Protein AF-0000000074258330 (afdb_homodimer)

pLDDT: mean 92.78, std 12.53, range [34.0, 98.94]

Radius of gyration: 23.49 Å; Cα contacts (8 Å, |Δi|>4): 1433; chains: 2; bounding box: 50×76×71 Å

InterPro domains:
  IPR000760 Inositol monophosphatase-like [PF00459] (9-272)
  IPR000760 Inositol monophosphatase-like [PR00377] (40-60)
  IPR000760 Inositol monophosphatase-like [PR00377] (96-112)
  IPR000760 Inositol monophosphatase-like [PR00377] (144-167)
  IPR000760 Inositol monophosphatase-like [PR00377] (190-211)
  IPR000760 Inositol monophosphatase-like [PR00377] (222-246)
  IPR020583 Inositol monophosphatase, metal-binding site [PS00629] (96-109)

Structure (mmCIF, N/CA/C/O backbone):
data_AF-0000000074258330-model_v1
#
loop_
_entity.id
_entity.type
_entity.pdbx_description
1 polymer fructose-bisphosphatase
#
loop_
_atom_site.group_PDB
_atom_site.id
_atom_site.type_symbol
_atom_site.label_atom_id
_atom_site.label_alt_id
_atom_site.label_comp_id
_atom_site.label_asym_id
_atom_site.label_entity_id
_atom_site.label_seq_id
_atom_site.pdbx_PDB_ins_code
_atom_site.Cartn_x
_atom_site.Cartn_y
_atom_site.Cartn_z
_atom_site.occupancy
_atom_site.B_iso_or_equiv
_atom_site.auth_seq_id
_atom_site.auth_comp_id
_atom_site.auth_asym_id
_atom_site.auth_atom_id
_atom_site.pdbx_PDB_model_num
ATOM 1 N N . MET A 1 1 ? -9.219 -43.906 9.859 1 34.16 1 MET A N 1
ATOM 2 C CA . MET A 1 1 ? -8.609 -43.531 8.586 1 34.16 1 MET A CA 1
ATOM 3 C C . MET A 1 1 ? -8.484 -42.031 8.461 1 34.16 1 MET A C 1
ATOM 5 O O . MET A 1 1 ? -9.492 -41.312 8.453 1 34.16 1 MET A O 1
ATOM 9 N N . SER A 1 2 ? -7.551 -41.312 9.047 1 45.38 2 SER A N 1
ATOM 10 C CA . SER A 1 2 ? -7.441 -39.875 9.273 1 45.38 2 SER A CA 1
ATOM 11 C C . SER A 1 2 ? -7.621 -39.094 7.977 1 45.38 2 SER A C 1
ATOM 13 O O . SER A 1 2 ? -6.953 -39.375 6.98 1 45.38 2 SER A O 1
ATOM 15 N N . GLU A 1 3 ? -8.852 -38.688 7.547 1 60.69 3 GLU A N 1
ATOM 16 C CA . GLU A 1 3 ? -9.266 -38.062 6.289 1 60.69 3 GLU A CA 1
ATOM 17 C C . GLU A 1 3 ? -8.289 -37 5.848 1 60.69 3 GLU A C 1
ATOM 19 O O . GLU A 1 3 ? -7.809 -36.219 6.672 1 60.69 3 GLU A O 1
ATOM 24 N N . GLN A 1 4 ? -7.562 -37.312 4.797 1 72.81 4 GLN A N 1
ATOM 25 C CA . GLN A 1 4 ? -6.648 -36.344 4.176 1 72.81 4 GLN A CA 1
ATOM 26 C C . GLN A 1 4 ? -7.266 -34.969 4.113 1 72.81 4 GLN A C 1
ATOM 28 O O . GLN A 1 4 ? -8.391 -34.812 3.641 1 72.81 4 GLN A O 1
ATOM 33 N N . PRO A 1 5 ? -6.582 -34.125 4.836 1 87 5 PRO A N 1
ATOM 34 C CA . PRO A 1 5 ? -7.133 -32.75 4.781 1 87 5 PRO A CA 1
ATOM 35 C C . PRO A 1 5 ? -7.297 -32.25 3.352 1 87 5 PRO A C 1
ATOM 37 O O . PRO A 1 5 ? -6.59 -32.688 2.445 1 87 5 PRO A O 1
ATOM 40 N N . GLY A 1 6 ? -8.289 -31.5 3.115 1 94.31 6 GLY A N 1
ATOM 41 C CA . GLY A 1 6 ? -8.477 -30.859 1.819 1 94.31 6 GLY A CA 1
ATOM 42 C C . GLY A 1 6 ? -7.312 -29.969 1.418 1 94.31 6 GLY A C 1
ATOM 43 O O . GLY A 1 6 ? -6.59 -29.469 2.275 1 94.31 6 GLY A O 1
ATOM 44 N N . ARG A 1 7 ? -7.078 -29.859 0.185 1 97.75 7 ARG A N 1
ATOM 45 C CA . ARG A 1 7 ? -5.934 -29.125 -0.337 1 97.75 7 ARG A CA 1
ATOM 46 C C . ARG A 1 7 ? -5.992 -27.656 0.085 1 97.75 7 ARG A C 1
ATOM 48 O O . ARG A 1 7 ? -4.953 -27.031 0.302 1 97.75 7 ARG A O 1
ATOM 55 N N . ALA A 1 8 ? -7.191 -27.125 0.248 1 98.31 8 ALA A N 1
ATOM 56 C CA . ALA A 1 8 ? -7.305 -25.75 0.696 1 98.31 8 ALA A CA 1
ATOM 57 C C . ALA A 1 8 ? -6.781 -25.578 2.119 1 98.31 8 ALA A C 1
ATOM 59 O O . ALA A 1 8 ? -6.074 -24.625 2.422 1 98.31 8 ALA A O 1
ATOM 60 N N . ALA A 1 9 ? -7.145 -26.531 2.941 1 98.25 9 ALA A N 1
ATOM 61 C CA . ALA A 1 9 ? -6.676 -26.484 4.324 1 98.25 9 ALA A CA 1
ATOM 62 C C . ALA A 1 9 ? -5.156 -26.609 4.391 1 98.25 9 ALA A C 1
ATOM 64 O O . ALA A 1 9 ? -4.5 -25.906 5.16 1 98.25 9 ALA A O 1
ATOM 65 N N . VAL A 1 10 ? -4.621 -27.484 3.58 1 98.69 10 VAL A N 1
ATOM 66 C CA . VAL A 1 10 ? -3.18 -27.703 3.566 1 98.69 10 VAL A CA 1
ATOM 67 C C . VAL A 1 10 ? -2.475 -26.469 2.992 1 98.69 10 VAL A C 1
ATOM 69 O O . VAL A 1 10 ? -1.421 -26.062 3.488 1 98.69 10 VAL A O 1
ATOM 72 N N . ALA A 1 11 ? -3.029 -25.875 1.944 1 98.88 11 ALA A N 1
ATOM 73 C CA . ALA A 1 11 ? -2.465 -24.641 1.38 1 98.88 11 ALA A CA 1
ATOM 74 C C . ALA A 1 11 ? -2.383 -23.547 2.432 1 98.88 11 ALA A C 1
ATOM 76 O O . ALA A 1 11 ? -1.357 -22.875 2.555 1 98.88 11 ALA A O 1
ATOM 77 N N . GLU A 1 12 ? -3.428 -23.406 3.193 1 98.88 12 GLU A N 1
ATOM 78 C CA . GLU A 1 12 ? -3.451 -22.375 4.227 1 98.88 12 GLU A CA 1
ATOM 79 C C . GLU A 1 12 ? -2.422 -22.656 5.316 1 98.88 12 GLU A C 1
ATOM 81 O O . GLU A 1 12 ? -1.676 -21.766 5.723 1 98.88 12 GLU A O 1
ATOM 86 N N . GLN A 1 13 ? -2.434 -23.875 5.762 1 98.81 13 GLN A N 1
ATOM 87 C CA . GLN A 1 13 ? -1.482 -24.25 6.801 1 98.81 13 GLN A CA 1
ATOM 88 C C . GLN A 1 13 ? -0.045 -24.016 6.344 1 98.81 13 GLN A C 1
ATOM 90 O O . GLN A 1 13 ? 0.77 -23.484 7.098 1 98.81 13 GLN A O 1
ATOM 95 N N . ALA A 1 14 ? 0.229 -24.438 5.125 1 98.88 14 ALA A N 1
ATOM 96 C CA . ALA A 1 14 ? 1.571 -24.297 4.57 1 98.88 14 ALA A CA 1
ATOM 97 C C . ALA A 1 14 ? 1.946 -22.828 4.406 1 98.88 14 ALA A C 1
ATOM 99 O O . ALA A 1 14 ? 3.047 -22.422 4.781 1 98.88 14 ALA A O 1
ATOM 100 N N . ALA A 1 15 ? 1.028 -22.031 3.854 1 98.94 15 ALA A N 1
ATOM 101 C CA . ALA A 1 15 ? 1.284 -20.609 3.67 1 98.94 15 ALA A CA 1
ATOM 102 C C . ALA A 1 15 ? 1.518 -19.906 5.008 1 98.94 15 ALA A C 1
ATOM 104 O O . ALA A 1 15 ? 2.416 -19.078 5.133 1 98.94 15 ALA A O 1
ATOM 105 N N . ARG A 1 16 ? 0.734 -20.281 6.02 1 98.88 16 ARG A N 1
ATOM 106 C CA . ARG A 1 16 ? 0.905 -19.703 7.348 1 98.88 16 ARG A CA 1
ATOM 107 C C . ARG A 1 16 ? 2.252 -20.078 7.945 1 98.88 16 ARG A C 1
ATOM 109 O O . ARG A 1 16 ? 2.92 -19.266 8.57 1 98.88 16 ARG A O 1
ATOM 116 N N . ALA A 1 17 ? 2.605 -21.312 7.762 1 98.62 17 ALA A N 1
ATOM 117 C CA . ALA A 1 17 ? 3.889 -21.781 8.281 1 98.62 17 ALA A CA 1
ATOM 118 C C . ALA A 1 17 ? 5.047 -21.016 7.633 1 98.62 17 ALA A C 1
ATOM 120 O O . ALA A 1 17 ? 5.949 -20.547 8.328 1 98.62 17 ALA A O 1
ATOM 121 N N . GLY A 1 18 ? 5.008 -20.922 6.309 1 98.25 18 GLY A N 1
ATOM 122 C CA . GLY A 1 18 ? 6.039 -20.172 5.613 1 98.25 18 GLY A CA 1
ATOM 123 C C . GLY A 1 18 ? 6.039 -18.688 5.969 1 98.25 18 GLY A C 1
ATOM 124 O O . GLY A 1 18 ? 7.102 -18.094 6.148 1 98.25 18 GLY A O 1
ATOM 125 N N . ALA A 1 19 ? 4.875 -18.125 6.094 1 98.56 19 ALA A N 1
ATOM 126 C CA . ALA A 1 19 ? 4.723 -16.719 6.422 1 98.56 19 ALA A CA 1
ATOM 127 C C . ALA A 1 19 ? 5.297 -16.406 7.801 1 98.56 19 ALA A C 1
ATOM 129 O O . ALA A 1 19 ? 5.891 -15.352 8.016 1 98.56 19 ALA A O 1
ATOM 130 N N . ALA A 1 20 ? 5.09 -17.281 8.742 1 97.88 20 ALA A N 1
ATOM 131 C CA . ALA A 1 20 ? 5.637 -17.109 10.086 1 97.88 20 ALA A CA 1
ATOM 132 C C . ALA A 1 20 ? 7.16 -17.031 10.055 1 97.88 20 ALA A C 1
ATOM 134 O O . ALA A 1 20 ? 7.762 -16.219 10.766 1 97.88 20 ALA A O 1
ATOM 135 N N . VAL A 1 21 ? 7.758 -17.828 9.203 1 95.88 21 VAL A N 1
ATOM 136 C CA . VAL A 1 21 ? 9.211 -17.812 9.047 1 95.88 21 VAL A CA 1
ATOM 137 C C . VAL A 1 21 ? 9.656 -16.484 8.453 1 95.88 21 VAL A C 1
ATOM 139 O O . VAL A 1 21 ? 10.609 -15.867 8.945 1 95.88 21 VAL A O 1
ATOM 142 N N . ALA A 1 22 ? 8.992 -16.062 7.41 1 95.06 22 ALA A N 1
ATOM 143 C CA . ALA A 1 22 ? 9.328 -14.797 6.762 1 95.06 22 ALA A CA 1
ATOM 144 C C . ALA A 1 22 ? 9.18 -13.625 7.727 1 95.06 22 ALA A C 1
ATOM 146 O O . ALA A 1 22 ? 9.984 -12.695 7.719 1 95.06 22 ALA A O 1
ATOM 147 N N . ALA A 1 23 ? 8.164 -13.672 8.57 1 95.44 23 ALA A N 1
ATOM 148 C CA . ALA A 1 23 ? 7.828 -12.578 9.477 1 95.44 23 ALA A CA 1
ATOM 149 C C . ALA A 1 23 ? 8.875 -12.438 10.578 1 95.44 23 ALA A C 1
ATOM 151 O O . ALA A 1 23 ? 9.102 -11.344 11.102 1 95.44 23 ALA A O 1
ATOM 152 N N . LYS A 1 24 ? 9.508 -13.492 10.93 1 91.94 24 LYS A N 1
ATOM 153 C CA . LYS A 1 24 ? 10.445 -13.523 12.047 1 91.94 24 LYS A CA 1
ATOM 154 C C . LYS A 1 24 ? 11.625 -12.586 11.805 1 91.94 24 LYS A C 1
ATOM 156 O O . LYS A 1 24 ? 12.148 -11.984 12.742 1 91.94 24 LYS A O 1
ATOM 161 N N . HIS A 1 25 ? 11.961 -12.406 10.602 1 86.06 25 HIS A N 1
ATOM 162 C CA . HIS A 1 25 ? 13.164 -11.625 10.297 1 86.06 25 HIS A CA 1
ATOM 163 C C . HIS A 1 25 ? 12.805 -10.266 9.711 1 86.06 25 HIS A C 1
ATOM 165 O O . HIS A 1 25 ? 13.695 -9.477 9.391 1 86.06 25 HIS A O 1
ATOM 171 N N . PHE A 1 26 ? 11.547 -9.992 9.633 1 92.75 26 PHE A N 1
ATOM 172 C CA . PHE A 1 26 ? 11.094 -8.719 9.086 1 92.75 26 PHE A CA 1
ATOM 173 C C . PHE A 1 26 ? 11.367 -7.586 10.062 1 92.75 26 PHE A C 1
ATOM 175 O O . PHE A 1 26 ? 10.977 -7.66 11.234 1 92.75 26 PHE A O 1
ATOM 182 N N . ARG A 1 27 ? 12.008 -6.445 9.672 1 89.88 27 ARG A N 1
ATOM 183 C CA . ARG A 1 27 ? 12.359 -5.23 10.398 1 89.88 27 ARG A CA 1
ATOM 184 C C . ARG A 1 27 ? 13.305 -5.543 11.555 1 89.88 27 ARG A C 1
ATOM 186 O O . ARG A 1 27 ? 13.43 -4.75 12.492 1 89.88 27 ARG A O 1
ATOM 193 N N . ILE A 1 28 ? 13.695 -6.742 11.688 1 76.62 28 ILE A N 1
ATOM 194 C CA . ILE A 1 28 ? 14.68 -7.059 12.719 1 76.62 28 ILE A CA 1
ATOM 195 C C . ILE A 1 28 ? 16.078 -6.746 12.211 1 76.62 28 ILE A C 1
ATOM 197 O O . ILE A 1 28 ? 16.438 -7.109 11.086 1 76.62 28 ILE A O 1
ATOM 201 N N . GLY A 1 29 ? 16.594 -5.48 12.516 1 56.12 29 GLY A N 1
ATOM 202 C CA . GLY A 1 29 ? 17.922 -4.938 12.25 1 56.12 29 GLY A CA 1
ATOM 203 C C . GLY A 1 29 ? 19.031 -5.938 12.516 1 56.12 29 GLY A C 1
ATOM 204 O O . GLY A 1 29 ? 19.328 -6.254 13.664 1 56.12 29 GLY A O 1
ATOM 205 N N . ILE A 1 30 ? 19.062 -7.129 12.031 1 45.62 30 ILE A N 1
ATOM 206 C CA . ILE A 1 30 ? 20.438 -7.562 12.211 1 45.62 30 ILE A CA 1
ATOM 207 C C . ILE A 1 30 ? 21.391 -6.383 11.969 1 45.62 30 ILE A C 1
ATOM 209 O O . ILE A 1 30 ? 21.062 -5.461 11.219 1 45.62 30 ILE A O 1
ATOM 213 N N . ASP A 1 31 ? 22.25 -6.094 12.906 1 43.34 31 ASP A N 1
ATOM 214 C CA . ASP A 1 31 ? 23.25 -5.062 12.664 1 43.34 31 ASP A CA 1
ATOM 215 C C . ASP A 1 31 ? 23.484 -4.867 11.164 1 43.34 31 ASP A C 1
ATOM 217 O O . ASP A 1 31 ? 24.516 -5.301 10.633 1 43.34 31 ASP A O 1
ATOM 221 N N . VAL A 1 32 ? 22.594 -5.227 10.492 1 46.41 32 VAL A N 1
ATOM 222 C CA . VAL A 1 32 ? 22.797 -5.254 9.047 1 46.41 32 VAL A CA 1
ATOM 223 C C . VAL A 1 32 ? 22.938 -3.83 8.516 1 46.41 32 VAL A C 1
ATOM 225 O O . VAL A 1 32 ? 21.969 -3.055 8.555 1 46.41 32 VAL A O 1
ATOM 228 N N . GLU A 1 33 ? 23.969 -3.25 8.578 1 46.28 33 GLU A N 1
ATOM 229 C CA . GLU A 1 33 ? 24.438 -1.913 8.227 1 46.28 33 GLU A CA 1
ATOM 230 C C . GLU A 1 33 ? 24.344 -1.68 6.719 1 46.28 33 GLU A C 1
ATOM 232 O O . GLU A 1 33 ? 24.281 -0.535 6.266 1 46.28 33 GLU A O 1
ATOM 237 N N . THR A 1 34 ? 24.312 -2.9 5.797 1 49.03 34 THR A N 1
ATOM 238 C CA . THR A 1 34 ? 24.438 -2.633 4.371 1 49.03 34 THR A CA 1
ATOM 239 C C . THR A 1 34 ? 23.359 -3.355 3.58 1 49.03 34 THR A C 1
ATOM 241 O O . THR A 1 34 ? 22.797 -4.34 4.055 1 49.03 34 THR A O 1
ATOM 244 N N . LYS A 1 35 ? 22.797 -2.92 2.555 1 53.66 35 LYS A N 1
ATOM 245 C CA . LYS A 1 35 ? 21.891 -3.521 1.594 1 53.66 35 LYS A CA 1
ATOM 246 C C . LYS A 1 35 ? 22.281 -4.957 1.271 1 53.66 35 LYS A C 1
ATOM 248 O O . LYS A 1 35 ? 21.422 -5.832 1.134 1 53.66 35 LYS A O 1
ATOM 253 N N . ALA A 1 36 ? 23.516 -5.07 1.035 1 55.78 36 ALA A N 1
ATOM 254 C CA . ALA A 1 36 ? 24.031 -6.41 0.779 1 55.78 36 ALA A CA 1
ATOM 255 C C . ALA A 1 36 ? 23.625 -7.379 1.881 1 55.78 36 ALA A C 1
ATOM 257 O O . ALA A 1 36 ? 23.219 -8.516 1.602 1 55.78 36 ALA A O 1
ATOM 258 N N . GLU A 1 37 ? 23.625 -6.797 2.994 1 62.28 37 GLU A N 1
ATOM 259 C CA . GLU A 1 37 ? 23.234 -7.641 4.121 1 62.28 37 GLU A CA 1
ATOM 260 C C . GLU A 1 37 ? 21.734 -7.902 4.129 1 62.28 37 GLU A C 1
ATOM 262 O O . GLU A 1 37 ? 21.297 -9.008 4.434 1 62.28 37 GLU A O 1
ATOM 267 N N . LYS A 1 38 ? 21.078 -6.938 3.729 1 65.81 38 LYS A N 1
ATOM 268 C CA . LYS A 1 38 ? 19.625 -7.117 3.674 1 65.81 38 LYS A CA 1
ATOM 269 C C . LYS A 1 38 ? 19.234 -8.109 2.58 1 65.81 38 LYS A C 1
ATOM 27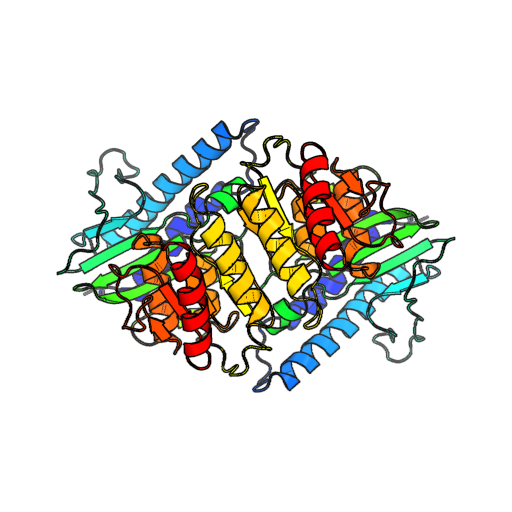1 O O . LYS A 1 38 ? 18.312 -8.914 2.762 1 65.81 38 LYS A O 1
ATOM 276 N N . THR A 1 39 ? 19.891 -8.008 1.484 1 68.12 39 THR A N 1
ATOM 277 C CA . THR A 1 39 ? 19.656 -8.938 0.386 1 68.12 39 THR A CA 1
ATOM 278 C C . THR A 1 39 ? 19.969 -10.367 0.818 1 68.12 39 THR A C 1
ATOM 280 O O . THR A 1 39 ? 19.25 -11.297 0.456 1 68.12 39 THR A O 1
ATOM 283 N N . ASP A 1 40 ? 20.953 -10.453 1.543 1 74.12 40 ASP A N 1
ATOM 284 C CA . ASP A 1 40 ? 21.312 -11.766 2.064 1 74.12 40 ASP A CA 1
ATOM 285 C C . ASP A 1 40 ? 20.234 -12.289 3.016 1 74.12 40 ASP A C 1
ATOM 287 O O . ASP A 1 40 ? 19.922 -13.484 3 1 74.12 40 ASP A O 1
ATOM 291 N N . VAL A 1 41 ? 19.688 -11.406 3.715 1 76.69 41 VAL A N 1
ATOM 292 C CA . VAL A 1 41 ? 18.688 -11.773 4.707 1 76.69 41 VAL A CA 1
ATOM 293 C C . VAL A 1 41 ? 17.406 -12.25 4.004 1 76.69 41 VAL A C 1
ATOM 295 O O . VAL A 1 41 ? 16.859 -13.297 4.352 1 76.69 41 VAL A O 1
ATOM 298 N N . VAL A 1 42 ? 17.078 -11.539 2.971 1 82.25 42 VAL A N 1
ATOM 299 C CA . VAL A 1 42 ? 15.844 -11.93 2.291 1 82.25 42 VAL A CA 1
ATOM 300 C C . VAL A 1 42 ? 16.047 -13.242 1.545 1 82.25 42 VAL A C 1
ATOM 302 O O . VAL A 1 42 ? 15.141 -14.062 1.454 1 82.25 42 VAL A O 1
ATOM 305 N N . THR A 1 43 ? 17.219 -13.453 1.131 1 83.25 43 THR A N 1
ATOM 306 C CA . THR A 1 43 ? 17.531 -14.711 0.467 1 83.25 43 THR A CA 1
ATOM 307 C C . THR A 1 43 ? 17.406 -15.883 1.438 1 83.25 43 THR A C 1
ATOM 309 O O . THR A 1 43 ? 16.766 -16.891 1.127 1 83.25 43 THR A O 1
ATOM 312 N N . ALA A 1 44 ? 17.922 -15.672 2.574 1 87.44 44 ALA A N 1
ATOM 313 C CA . ALA A 1 44 ? 17.844 -16.703 3.596 1 87.44 44 ALA A CA 1
ATOM 314 C C . ALA A 1 44 ? 16.406 -16.922 4.043 1 87.44 44 ALA A C 1
ATOM 316 O O . ALA A 1 44 ? 15.969 -18.062 4.227 1 87.44 44 ALA A O 1
ATOM 317 N N . ALA A 1 45 ? 15.711 -15.836 4.223 1 91.5 45 ALA A N 1
ATOM 318 C CA . ALA A 1 45 ? 14.312 -15.922 4.637 1 91.5 45 ALA A CA 1
ATOM 319 C C . ALA A 1 45 ? 13.469 -16.625 3.576 1 91.5 45 ALA A C 1
ATOM 321 O O . ALA A 1 45 ? 12.609 -17.438 3.904 1 91.5 45 ALA A O 1
ATOM 322 N N . ASP A 1 46 ? 13.766 -16.344 2.34 1 93.69 46 ASP A N 1
ATOM 323 C CA . ASP A 1 46 ? 13.07 -16.969 1.214 1 93.69 46 ASP A CA 1
ATOM 324 C C . ASP A 1 46 ? 13.266 -18.484 1.213 1 93.69 46 ASP A C 1
ATOM 326 O O . ASP A 1 46 ? 12.289 -19.234 1.12 1 93.69 46 ASP A O 1
ATOM 330 N N . ARG A 1 47 ? 14.438 -18.906 1.329 1 92.94 47 ARG A N 1
ATOM 331 C CA . ARG A 1 47 ? 14.766 -20.328 1.311 1 92.94 47 ARG A CA 1
ATOM 332 C C . ARG A 1 47 ? 14.148 -21.047 2.506 1 92.94 47 ARG A C 1
ATOM 334 O O . ARG A 1 47 ? 13.578 -22.125 2.361 1 92.94 47 ARG A O 1
ATOM 341 N N . ALA A 1 48 ? 14.258 -20.422 3.652 1 93.94 48 ALA A N 1
ATOM 342 C CA . ALA A 1 48 ? 13.711 -21.031 4.867 1 93.94 48 ALA A CA 1
ATOM 343 C C . ALA A 1 48 ? 12.195 -21.141 4.797 1 93.94 48 ALA A C 1
ATOM 345 O O . ALA A 1 48 ? 11.617 -22.141 5.199 1 93.94 48 ALA A O 1
ATOM 346 N N . ALA A 1 49 ? 11.57 -20.094 4.32 1 96.5 49 ALA A N 1
ATOM 347 C CA . ALA A 1 49 ? 10.109 -20.094 4.188 1 96.5 49 ALA A CA 1
ATOM 348 C C . ALA A 1 49 ? 9.648 -21.156 3.205 1 96.5 49 ALA A C 1
ATOM 350 O O . ALA A 1 49 ? 8.688 -21.875 3.471 1 96.5 49 ALA A O 1
ATOM 351 N N . GLN A 1 50 ? 10.359 -21.281 2.084 1 96.75 50 GLN A N 1
ATOM 352 C CA . GLN A 1 50 ? 10 -22.312 1.104 1 96.75 50 GLN A CA 1
ATOM 353 C C . GLN A 1 50 ? 10.148 -23.703 1.688 1 96.75 50 GLN A C 1
ATOM 355 O O . GLN A 1 50 ? 9.273 -24.562 1.497 1 96.75 50 GLN A O 1
ATOM 360 N N . ARG A 1 51 ? 11.203 -23.938 2.387 1 95.5 51 ARG A N 1
ATOM 361 C CA . ARG A 1 51 ? 11.43 -25.234 3.025 1 95.5 51 ARG A CA 1
ATOM 362 C C . ARG A 1 51 ? 10.289 -25.578 3.98 1 95.5 51 ARG A C 1
ATOM 364 O O . ARG A 1 51 ? 9.781 -26.703 3.977 1 95.5 51 ARG A O 1
ATOM 371 N N . ARG A 1 52 ? 9.906 -24.609 4.766 1 96.75 52 ARG A N 1
ATOM 372 C CA . ARG A 1 52 ? 8.844 -24.812 5.746 1 96.75 52 ARG A CA 1
ATOM 373 C C . ARG A 1 52 ? 7.52 -25.125 5.059 1 96.75 52 ARG A C 1
ATOM 375 O O . ARG A 1 52 ? 6.766 -26 5.52 1 96.75 52 ARG A O 1
ATOM 382 N N . VAL A 1 53 ? 7.23 -24.438 3.963 1 98.25 53 VAL A N 1
ATOM 383 C CA . VAL A 1 53 ? 6.02 -24.688 3.191 1 98.25 53 VAL A CA 1
ATOM 384 C C . VAL A 1 53 ? 6.031 -26.125 2.674 1 98.25 53 VAL A C 1
ATOM 386 O O . VAL A 1 53 ? 5.055 -26.859 2.836 1 98.25 53 VAL A O 1
ATOM 389 N N . ILE A 1 54 ? 7.141 -26.547 2.084 1 97.69 54 ILE A N 1
ATOM 390 C CA . ILE A 1 54 ? 7.27 -27.875 1.479 1 97.69 54 ILE A CA 1
ATOM 391 C C . ILE A 1 54 ? 7.105 -28.953 2.549 1 97.69 54 ILE A C 1
ATOM 393 O O . ILE A 1 54 ? 6.375 -29.922 2.354 1 97.69 54 ILE A O 1
ATOM 397 N N . GLU A 1 55 ? 7.766 -28.734 3.668 1 96.81 55 GLU A N 1
ATOM 398 C CA . GLU A 1 55 ? 7.652 -29.688 4.777 1 96.81 55 GLU A CA 1
ATOM 399 C C . GLU A 1 55 ? 6.199 -29.844 5.215 1 96.81 55 GLU A C 1
ATOM 401 O O . GLU A 1 55 ? 5.738 -30.969 5.449 1 96.81 55 GLU A O 1
ATOM 406 N N . THR A 1 56 ? 5.523 -28.75 5.285 1 97.94 56 THR A N 1
ATOM 407 C CA . THR A 1 56 ? 4.137 -28.766 5.734 1 97.94 56 THR A CA 1
ATOM 408 C C . THR A 1 56 ? 3.252 -29.516 4.73 1 97.94 56 THR A C 1
ATOM 410 O O . THR A 1 56 ? 2.428 -30.344 5.117 1 97.94 56 THR A O 1
ATOM 413 N N . VAL A 1 57 ? 3.43 -29.281 3.449 1 97.94 57 VAL A N 1
ATOM 414 C CA . VAL A 1 57 ? 2.625 -29.906 2.408 1 97.94 57 VAL A CA 1
ATOM 415 C C . VAL A 1 57 ? 2.893 -31.406 2.387 1 97.94 57 VAL A C 1
ATOM 417 O O . VAL A 1 57 ? 1.962 -32.219 2.266 1 97.94 57 VAL A O 1
ATOM 420 N N . ARG A 1 58 ? 4.105 -31.828 2.545 1 96.06 58 ARG A N 1
ATOM 421 C CA . ARG A 1 58 ? 4.52 -33.219 2.406 1 96.06 58 ARG A CA 1
ATOM 422 C C . ARG A 1 58 ? 3.941 -34.062 3.529 1 96.06 58 ARG A C 1
ATOM 424 O O . ARG A 1 58 ? 3.863 -35.312 3.406 1 96.06 58 ARG A O 1
ATOM 431 N N . GLU A 1 59 ? 3.629 -33.406 4.602 1 96.12 59 GLU A N 1
ATOM 432 C CA . GLU A 1 59 ? 2.98 -34.156 5.68 1 96.12 59 GLU A CA 1
ATOM 433 C C . GLU A 1 59 ? 1.685 -34.812 5.203 1 96.12 59 GLU A C 1
ATOM 435 O O . GLU A 1 59 ? 1.333 -35.906 5.645 1 96.12 59 GLU A O 1
ATOM 440 N N . SER A 1 60 ? 0.99 -34.156 4.281 1 96.69 60 SER A N 1
ATOM 441 C CA . SER A 1 60 ? -0.296 -34.656 3.801 1 96.69 60 SER A CA 1
ATOM 442 C C . SER A 1 60 ? -0.187 -35.188 2.373 1 96.69 60 SER A C 1
ATOM 444 O O . SER A 1 60 ? -0.948 -36.062 1.97 1 96.69 60 SER A O 1
ATOM 446 N N . PHE A 1 61 ? 0.772 -34.594 1.647 1 96.88 61 PHE A N 1
ATOM 447 C CA . PHE A 1 61 ? 0.939 -34.969 0.241 1 96.88 61 PHE A CA 1
ATOM 448 C C . PHE A 1 61 ? 2.402 -35.25 -0.075 1 96.88 61 PHE A C 1
ATOM 450 O O . PHE A 1 61 ? 3.027 -34.5 -0.852 1 96.88 61 PHE A O 1
ATOM 457 N N . PRO A 1 62 ? 2.926 -36.344 0.33 1 94.69 62 PRO A N 1
ATOM 458 C CA . PRO A 1 62 ? 4.363 -36.594 0.261 1 94.69 62 PRO A CA 1
ATOM 459 C C . PRO A 1 62 ? 4.859 -36.781 -1.17 1 94.69 62 PRO A C 1
ATOM 461 O O . PRO A 1 62 ? 6.043 -36.594 -1.45 1 94.69 62 PRO A O 1
ATOM 464 N N . ASP A 1 63 ? 3.973 -37.125 -2.105 1 94.06 63 ASP A N 1
ATOM 465 C CA . ASP A 1 63 ? 4.434 -37.5 -3.438 1 94.06 63 ASP A CA 1
ATOM 466 C C . ASP A 1 63 ? 4.18 -36.375 -4.449 1 94.06 63 ASP A C 1
ATOM 468 O O . ASP A 1 63 ? 4.535 -36.5 -5.621 1 94.06 63 ASP A O 1
ATOM 472 N N . ASP A 1 64 ? 3.531 -35.281 -4.012 1 96.44 64 ASP A N 1
ATOM 473 C CA . ASP A 1 64 ? 3.223 -34.219 -4.941 1 96.44 64 ASP A CA 1
ATOM 474 C C . ASP A 1 64 ? 4.484 -33.438 -5.336 1 96.44 64 ASP A C 1
ATOM 476 O O . ASP A 1 64 ? 5.457 -33.406 -4.574 1 96.44 64 ASP A O 1
ATOM 480 N N . ALA A 1 65 ? 4.453 -32.906 -6.5 1 96.75 65 ALA A N 1
ATOM 481 C CA . ALA A 1 65 ? 5.562 -32.094 -7 1 96.75 65 ALA A CA 1
ATOM 482 C C . ALA A 1 65 ? 5.449 -30.672 -6.512 1 96.75 65 ALA A C 1
ATOM 484 O O . ALA A 1 65 ? 4.426 -30.266 -5.941 1 96.75 65 ALA A O 1
ATOM 485 N N . PHE A 1 66 ? 6.562 -29.922 -6.719 1 97.75 66 PHE A N 1
ATOM 486 C CA . PHE A 1 66 ? 6.613 -28.516 -6.316 1 97.75 66 PHE A CA 1
ATOM 487 C C . PHE A 1 66 ? 7.137 -27.641 -7.449 1 97.75 66 PHE A C 1
ATOM 489 O O . PHE A 1 66 ? 8.047 -28.047 -8.18 1 97.75 66 PHE A O 1
ATOM 496 N N . VAL A 1 67 ? 6.516 -26.516 -7.621 1 97.44 67 VAL A N 1
ATOM 497 C CA . VAL A 1 67 ? 6.984 -25.406 -8.453 1 97.44 67 VAL A CA 1
ATOM 498 C C . VAL A 1 67 ? 7.254 -24.188 -7.578 1 97.44 67 VAL A C 1
ATOM 500 O O . VAL A 1 67 ? 6.453 -23.859 -6.695 1 97.44 67 VAL A O 1
ATOM 503 N N . GLY A 1 68 ? 8.375 -23.531 -7.773 1 94.12 68 GLY A N 1
ATOM 504 C CA . GLY A 1 68 ? 8.617 -22.375 -6.9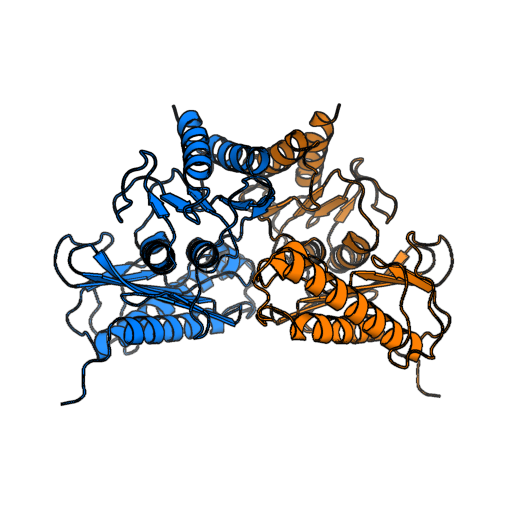1 1 94.12 68 GLY A CA 1
ATOM 505 C C . GLY A 1 68 ? 9.789 -21.531 -7.355 1 94.12 68 GLY A C 1
ATOM 506 O O . GLY A 1 68 ? 10.445 -21.844 -8.352 1 94.12 68 GLY A O 1
ATOM 507 N N . GLU A 1 69 ? 9.906 -20.484 -6.656 1 87.44 69 GLU A N 1
ATOM 508 C CA . GLU A 1 69 ? 10.891 -19.453 -6.977 1 87.44 69 GLU A CA 1
ATOM 509 C C . GLU A 1 69 ? 12.312 -19.938 -6.703 1 87.44 69 GLU A C 1
ATOM 511 O O . GLU A 1 69 ? 13.203 -19.781 -7.543 1 87.44 69 GLU A O 1
ATOM 516 N N . GLU A 1 70 ? 12.492 -20.578 -5.531 1 85.88 70 GLU A N 1
ATOM 517 C CA . GLU A 1 70 ? 13.82 -21.031 -5.129 1 85.88 70 GLU A CA 1
ATOM 518 C C . GLU A 1 70 ? 14.133 -22.406 -5.715 1 85.88 70 GLU A C 1
ATOM 520 O O . GLU A 1 70 ? 13.227 -23.203 -5.922 1 85.88 70 GLU A O 1
ATOM 525 N N . GLU A 1 71 ? 15.32 -22.703 -6.012 1 81 71 GLU A N 1
ATOM 526 C CA . GLU A 1 71 ? 15.727 -23.891 -6.75 1 81 71 GLU A CA 1
ATOM 527 C C . GLU A 1 71 ? 15.57 -25.156 -5.902 1 81 71 GLU A C 1
ATOM 529 O O . GLU A 1 71 ? 15.227 -26.219 -6.418 1 81 71 GLU A O 1
ATOM 534 N N . SER A 1 72 ? 16.078 -25.203 -4.746 1 74.88 72 SER A N 1
ATOM 535 C CA . SER A 1 72 ? 16.047 -26.438 -3.959 1 74.88 72 SER A CA 1
ATOM 536 C C . SER A 1 72 ? 15.75 -26.141 -2.49 1 74.88 72 SER A C 1
ATOM 538 O O . SER A 1 72 ? 15.914 -25.016 -2.035 1 74.88 72 SER A O 1
ATOM 540 N N . ALA A 1 73 ? 14.961 -27.172 -1.921 1 74.5 73 ALA A N 1
ATOM 541 C CA . ALA A 1 73 ? 14.75 -27.109 -0.476 1 74.5 73 ALA A CA 1
ATOM 542 C C . ALA A 1 73 ? 15.336 -28.328 0.215 1 74.5 73 ALA A C 1
ATOM 544 O O . ALA A 1 73 ? 15.148 -29.453 -0.242 1 74.5 73 ALA A O 1
ATOM 545 N N . ARG A 1 74 ? 16.344 -28.094 1.066 1 69.69 74 ARG A N 1
ATOM 546 C CA . ARG A 1 74 ? 16.875 -29.172 1.905 1 69.69 74 ARG A CA 1
ATOM 547 C C . ARG A 1 74 ? 16.125 -29.234 3.234 1 69.69 74 ARG A C 1
ATOM 549 O O . ARG A 1 74 ? 15.711 -28.219 3.775 1 69.69 74 ARG A O 1
ATOM 556 N N . GLY A 1 75 ? 15.789 -30.391 3.754 1 62.47 75 GLY A N 1
ATOM 557 C CA . GLY A 1 75 ? 15.133 -30.531 5.043 1 62.47 75 GLY A CA 1
ATOM 558 C C . GLY A 1 75 ? 15.898 -29.891 6.18 1 62.47 75 GLY A C 1
ATOM 559 O O . GLY A 1 75 ? 17.094 -29.609 6.051 1 62.47 75 GLY A O 1
ATOM 560 N N . SER A 1 76 ? 15.227 -29.344 7.207 1 58.34 76 SER A N 1
ATOM 561 C CA . SER A 1 76 ? 15.836 -28.672 8.359 1 58.34 76 SER A CA 1
ATOM 562 C C . SER A 1 76 ? 16.891 -29.547 9.008 1 58.34 76 SER A C 1
ATOM 564 O O . SER A 1 76 ? 17.797 -29.047 9.672 1 58.34 76 SER A O 1
ATOM 566 N N . ASP A 1 77 ? 16.734 -30.844 8.891 1 53.56 77 ASP A N 1
ATOM 567 C CA . ASP A 1 77 ? 17.641 -31.781 9.562 1 53.56 77 ASP A CA 1
ATOM 568 C C . ASP A 1 77 ? 18.891 -32.031 8.727 1 53.56 77 ASP A C 1
ATOM 570 O O . ASP A 1 77 ? 19.781 -32.75 9.148 1 53.56 77 ASP A O 1
ATOM 574 N N . GLY A 1 78 ? 19.062 -31.266 7.68 1 54.31 78 GLY A N 1
ATOM 575 C CA . GLY A 1 78 ? 20.219 -31.438 6.812 1 54.31 78 GLY A CA 1
ATOM 576 C C . GLY A 1 78 ? 20.281 -32.812 6.168 1 54.31 78 GLY A C 1
ATOM 577 O O . GLY A 1 78 ? 21.125 -33.062 5.309 1 54.31 78 GLY A O 1
ATOM 578 N N . GLU A 1 79 ? 19.531 -33.75 6.68 1 49.09 79 GLU A N 1
ATOM 579 C CA . GLU A 1 79 ? 19.547 -35.156 6.254 1 49.09 79 GLU A CA 1
ATOM 580 C C . GLU A 1 79 ? 18.438 -35.438 5.23 1 49.09 79 GLU A C 1
ATOM 582 O O . GLU A 1 79 ? 18.562 -36.344 4.406 1 49.09 79 GLU A O 1
ATOM 587 N N . THR A 1 80 ? 17.422 -34.625 5.336 1 54.66 80 THR A N 1
ATOM 588 C CA . THR A 1 80 ? 16.297 -34.875 4.445 1 54.66 80 THR A CA 1
ATOM 589 C C . THR A 1 80 ? 16.625 -34.438 3.018 1 54.66 80 THR A C 1
ATOM 591 O O . THR A 1 80 ? 17.25 -33.406 2.809 1 54.66 80 THR A O 1
ATOM 594 N N . ALA A 1 81 ? 16.297 -35.344 2.076 1 60.09 81 ALA A N 1
ATOM 595 C CA . ALA A 1 81 ? 16.609 -35.281 0.651 1 60.09 81 ALA A CA 1
ATOM 596 C C . ALA A 1 81 ? 16.188 -33.938 0.045 1 60.09 81 ALA A C 1
ATOM 598 O O . ALA A 1 81 ? 15.156 -33.375 0.417 1 60.09 81 ALA A O 1
ATOM 599 N N . GLU A 1 82 ? 16.969 -33.438 -0.638 1 76.38 82 GLU A N 1
ATOM 600 C CA . GLU A 1 82 ? 16.719 -32.281 -1.501 1 76.38 82 GLU A CA 1
ATOM 601 C C . GLU A 1 82 ? 15.492 -32.5 -2.387 1 76.38 82 GLU A C 1
ATOM 603 O O . GLU A 1 82 ? 15.297 -33.594 -2.906 1 76.38 82 GLU A O 1
ATOM 608 N N . VAL A 1 83 ? 14.562 -31.656 -2.189 1 83.81 83 VAL A N 1
ATOM 609 C CA . VAL A 1 83 ? 13.367 -31.719 -3.029 1 83.81 83 VAL A CA 1
ATOM 610 C C . VAL A 1 83 ? 13.578 -30.875 -4.285 1 83.81 83 VAL A C 1
ATOM 612 O O . VAL A 1 83 ? 13.984 -29.719 -4.199 1 83.81 83 VAL A O 1
ATOM 615 N N . ASP A 1 84 ? 13.359 -31.516 -5.395 1 86.75 84 ASP A N 1
ATOM 616 C CA . ASP A 1 84 ? 13.438 -30.797 -6.656 1 86.75 84 ASP A CA 1
ATOM 617 C C . ASP A 1 84 ? 12.219 -29.891 -6.844 1 86.75 84 ASP A C 1
ATOM 619 O O . ASP A 1 84 ? 11.078 -30.328 -6.688 1 86.75 84 ASP A O 1
ATOM 623 N N . VAL A 1 85 ? 12.492 -28.641 -7.094 1 93.25 85 VAL A N 1
ATOM 624 C CA . VAL A 1 85 ? 11.445 -27.656 -7.297 1 93.25 85 VAL A CA 1
ATOM 625 C C . VAL A 1 85 ? 11.43 -27.203 -8.758 1 93.25 85 VAL A C 1
ATOM 627 O O . VAL A 1 85 ? 12.406 -26.625 -9.242 1 93.25 85 VAL A O 1
ATOM 630 N N . LEU A 1 86 ? 10.367 -27.484 -9.453 1 94.44 86 LEU A N 1
ATOM 631 C CA . LEU A 1 86 ? 10.203 -27.156 -10.859 1 94.44 86 LEU A CA 1
ATOM 632 C C . LEU A 1 86 ? 9.992 -25.656 -11.039 1 94.44 86 LEU A C 1
ATOM 634 O O . LEU A 1 86 ? 9.734 -24.938 -10.07 1 94.44 86 LEU A O 1
ATOM 638 N N . LYS A 1 87 ? 10.094 -25.25 -12.367 1 94.44 87 LYS A N 1
ATOM 639 C CA . LYS A 1 87 ? 9.922 -23.828 -12.656 1 94.44 87 LYS A CA 1
ATOM 640 C C . LYS A 1 87 ? 8.695 -23.594 -13.531 1 94.44 87 LYS A C 1
ATOM 642 O O . LYS A 1 87 ? 8.297 -22.438 -13.758 1 94.44 87 LYS A O 1
ATOM 647 N N . GLU A 1 88 ? 8.141 -24.703 -13.961 1 95.06 88 GLU A N 1
ATOM 648 C CA . GLU A 1 88 ? 6.918 -24.656 -14.75 1 95.06 88 GLU A CA 1
ATOM 649 C C . GLU A 1 88 ? 5.887 -25.656 -14.227 1 95.06 88 GLU A C 1
ATOM 651 O O . GLU A 1 88 ? 6.242 -26.719 -13.703 1 95.06 88 GLU A O 1
ATOM 656 N N . VAL A 1 89 ? 4.676 -25.297 -14.375 1 97.19 89 VAL A N 1
ATOM 657 C CA . VAL A 1 89 ? 3.602 -26.188 -13.961 1 97.19 89 VAL A CA 1
ATOM 658 C C . VAL A 1 89 ? 3.486 -27.344 -14.945 1 97.19 89 VAL A C 1
ATOM 660 O O . VAL A 1 89 ? 3.301 -27.141 -16.141 1 97.19 89 VAL A O 1
ATOM 663 N N . PRO A 1 90 ? 3.588 -28.516 -14.453 1 95.81 90 PRO A N 1
ATOM 664 C CA . PRO A 1 90 ? 3.4 -29.656 -15.359 1 95.81 90 PRO A CA 1
ATOM 665 C C . PRO A 1 90 ? 1.969 -29.766 -15.883 1 95.81 90 PRO A C 1
ATOM 667 O O . PRO A 1 90 ? 1.028 -29.328 -15.211 1 95.81 90 PRO A O 1
ATOM 670 N N . PRO A 1 91 ? 1.791 -30.328 -17.078 1 94.06 91 PRO A N 1
ATOM 671 C CA . PRO A 1 91 ? 0.454 -30.406 -17.672 1 94.06 91 PRO A CA 1
ATOM 672 C C . PRO A 1 91 ? -0.445 -31.422 -16.969 1 94.06 91 PRO A C 1
ATOM 674 O O . PRO A 1 91 ? -1.672 -31.328 -17.047 1 94.06 91 PRO A O 1
ATOM 677 N N . GLU A 1 92 ? 0.211 -32.469 -16.297 1 96.62 92 GLU A N 1
ATOM 678 C CA . GLU A 1 92 ? -0.562 -33.5 -15.641 1 96.62 92 GLU A CA 1
ATOM 679 C C . GLU A 1 92 ? -0.094 -33.719 -14.203 1 96.62 92 GLU A C 1
ATOM 681 O O . GLU A 1 92 ? 1.08 -33.5 -13.891 1 96.62 92 GLU A O 1
ATOM 686 N N . GLY A 1 93 ? -1.136 -34.125 -13.328 1 97.25 93 GLY A N 1
ATOM 687 C CA . GLY A 1 93 ? -0.799 -34.5 -11.961 1 97.25 93 GLY A CA 1
ATOM 688 C C . GLY A 1 93 ? -0.873 -33.312 -10.992 1 97.25 93 GLY A C 1
ATOM 689 O O . GLY A 1 93 ? -1.087 -32.188 -11.406 1 97.25 93 GLY A O 1
ATOM 690 N N . PRO A 1 94 ? -0.764 -33.656 -9.719 1 98 94 PRO A N 1
ATOM 691 C CA . PRO A 1 94 ? -0.808 -32.625 -8.688 1 98 94 PRO A CA 1
ATOM 692 C C . PRO A 1 94 ? 0.541 -31.938 -8.477 1 98 94 PRO A C 1
ATOM 694 O O . PRO A 1 94 ? 1.584 -32.594 -8.516 1 98 94 PRO A O 1
ATOM 697 N N . VAL A 1 95 ? 0.499 -30.641 -8.344 1 98.38 95 VAL A N 1
ATOM 698 C CA . VAL A 1 95 ? 1.696 -29.859 -8.047 1 98.38 95 VAL A CA 1
ATOM 699 C C . VAL A 1 95 ? 1.341 -28.703 -7.133 1 98.38 95 VAL A C 1
ATOM 701 O O . VAL A 1 95 ? 0.217 -28.188 -7.168 1 98.38 95 VAL A O 1
ATOM 704 N N . TRP A 1 96 ? 2.246 -28.312 -6.258 1 98.69 96 TRP A N 1
ATOM 705 C CA . TRP A 1 96 ? 2.107 -27.141 -5.387 1 98.69 96 TRP A CA 1
ATOM 706 C C . TRP A 1 96 ? 3.002 -26 -5.859 1 98.69 96 TRP A C 1
ATOM 708 O O . TRP A 1 96 ? 4.203 -26.188 -6.07 1 98.69 96 TRP A O 1
ATOM 718 N N . VAL A 1 97 ? 2.402 -24.859 -6.082 1 98.75 97 VAL A N 1
ATOM 719 C CA . VAL A 1 97 ? 3.111 -23.656 -6.539 1 98.75 97 VAL A CA 1
ATOM 720 C C . VAL A 1 97 ? 3.367 -22.734 -5.359 1 98.75 97 VAL A C 1
ATOM 722 O O . VAL A 1 97 ? 2.434 -22.344 -4.652 1 98.75 97 VAL A O 1
ATOM 725 N N . ILE A 1 98 ? 4.688 -22.281 -5.188 1 98.56 98 ILE A N 1
ATOM 726 C CA . ILE A 1 98 ? 5.062 -21.594 -3.955 1 98.56 98 ILE A CA 1
ATOM 727 C C . ILE A 1 98 ? 5.805 -20.297 -4.289 1 98.56 98 ILE A C 1
ATOM 729 O O . ILE A 1 98 ? 6.754 -20.312 -5.078 1 98.56 98 ILE A O 1
ATOM 733 N N . ASP A 1 99 ? 5.367 -19.219 -3.773 1 98.44 99 ASP A N 1
ATOM 734 C CA . ASP A 1 99 ? 6.16 -18 -3.607 1 98.44 99 ASP A CA 1
ATOM 735 C C . ASP A 1 99 ? 6.426 -17.719 -2.131 1 98.44 99 ASP A C 1
ATOM 737 O O . ASP A 1 99 ? 5.531 -17.266 -1.41 1 98.44 99 ASP A O 1
ATOM 741 N N . PRO A 1 100 ? 7.582 -17.969 -1.662 1 97.62 100 PRO A N 1
ATOM 742 C CA . PRO A 1 100 ? 7.828 -17.844 -0.223 1 97.62 100 PRO A CA 1
ATOM 743 C C . PRO A 1 100 ? 7.707 -16.406 0.275 1 97.62 100 PRO A C 1
ATOM 745 O O . PRO A 1 100 ? 7.152 -16.156 1.35 1 97.62 100 PRO A O 1
ATOM 748 N N . ILE A 1 101 ? 8.281 -15.5 -0.452 1 97.12 101 ILE A N 1
ATOM 749 C CA . ILE A 1 101 ? 8.133 -14.078 -0.151 1 97.12 101 ILE A CA 1
ATOM 750 C C . ILE A 1 101 ? 7.855 -13.305 -1.437 1 97.12 101 ILE A C 1
ATOM 752 O O . ILE A 1 101 ? 8.781 -12.898 -2.143 1 97.12 101 ILE A O 1
ATOM 756 N N . ASP A 1 102 ? 6.609 -13.109 -1.752 1 97.44 102 ASP A N 1
ATOM 757 C CA . ASP A 1 102 ? 6.238 -12.172 -2.803 1 97.44 102 ASP A CA 1
ATOM 758 C C . ASP A 1 102 ? 6.258 -10.734 -2.289 1 97.44 102 ASP A C 1
ATOM 760 O O . ASP A 1 102 ? 5.598 -10.414 -1.298 1 97.44 102 ASP A O 1
ATOM 764 N N . GLY A 1 103 ? 6.961 -9.859 -2.988 1 96.81 103 GLY A N 1
ATOM 765 C CA . GLY A 1 103 ? 7.219 -8.523 -2.479 1 96.81 103 GLY A CA 1
ATOM 766 C C . GLY A 1 103 ? 8.539 -8.406 -1.737 1 96.81 103 GLY A C 1
ATOM 767 O O . GLY A 1 103 ? 8.609 -7.766 -0.689 1 96.81 103 GLY A O 1
ATOM 768 N N . THR A 1 104 ? 9.555 -9.031 -2.264 1 94.25 104 THR A N 1
ATOM 769 C CA . THR A 1 104 ? 10.875 -9.055 -1.646 1 94.25 104 THR A CA 1
ATOM 770 C C . THR A 1 104 ? 11.438 -7.641 -1.504 1 94.25 104 THR A C 1
ATOM 772 O O . THR A 1 104 ? 12.109 -7.328 -0.519 1 94.25 104 THR A O 1
ATOM 775 N N . ASN A 1 105 ? 11.164 -6.816 -2.488 1 94.12 105 ASN A N 1
ATOM 776 C CA . ASN A 1 105 ? 11.609 -5.43 -2.383 1 94.12 105 ASN A CA 1
ATOM 777 C C . ASN A 1 105 ? 10.961 -4.723 -1.195 1 94.12 105 ASN A C 1
ATOM 779 O O . ASN A 1 105 ? 11.625 -3.982 -0.471 1 94.12 105 ASN A O 1
ATOM 783 N N . ASN A 1 106 ? 9.68 -4.93 -1.009 1 96.56 106 ASN A N 1
ATOM 784 C CA . ASN A 1 106 ? 9.008 -4.391 0.17 1 96.56 106 ASN A CA 1
ATOM 785 C C . ASN A 1 106 ? 9.633 -4.918 1.459 1 96.56 106 ASN A C 1
ATOM 787 O O . ASN A 1 106 ? 9.875 -4.152 2.395 1 96.56 106 ASN A O 1
ATOM 791 N N . TYR A 1 107 ? 9.914 -6.203 1.479 1 95.75 107 TYR A N 1
ATOM 792 C CA . TYR A 1 107 ? 10.492 -6.871 2.639 1 95.75 107 TYR A CA 1
ATOM 793 C C . TYR A 1 107 ? 11.805 -6.203 3.053 1 95.75 107 TYR A C 1
ATOM 795 O O . TYR A 1 107 ? 11.992 -5.879 4.227 1 95.75 107 TYR A O 1
ATOM 803 N N . VAL A 1 108 ? 12.609 -5.949 2.074 1 92.88 108 VAL A N 1
ATOM 804 C CA . VAL A 1 108 ? 13.93 -5.383 2.33 1 92.88 108 VAL A CA 1
ATOM 805 C C . VAL A 1 108 ? 13.797 -3.908 2.703 1 92.88 108 VAL A C 1
ATOM 807 O O . VAL A 1 108 ? 14.617 -3.377 3.461 1 92.88 108 VAL A O 1
ATOM 810 N N . ARG A 1 109 ? 12.719 -3.271 2.311 1 94.5 109 ARG A N 1
ATOM 811 C CA . ARG A 1 109 ? 12.484 -1.852 2.549 1 94.5 109 ARG A CA 1
ATOM 812 C C . ARG A 1 109 ? 11.68 -1.635 3.822 1 94.5 109 ARG A C 1
ATOM 814 O O . ARG A 1 109 ? 11.305 -0.503 4.141 1 94.5 109 ARG A O 1
ATOM 821 N N . ASP A 1 110 ? 11.289 -2.689 4.461 1 94.94 110 ASP A N 1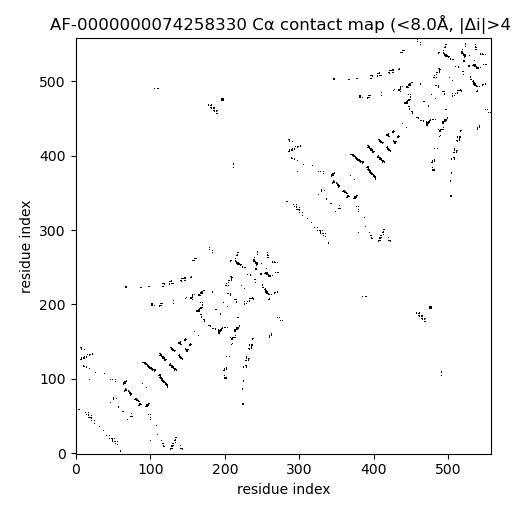
ATOM 822 C CA . ASP A 1 110 ? 10.539 -2.656 5.711 1 94.94 110 ASP A CA 1
ATOM 823 C C . ASP A 1 110 ? 9.102 -2.205 5.477 1 94.94 110 ASP A C 1
ATOM 825 O O . ASP A 1 110 ? 8.492 -1.572 6.344 1 94.94 110 ASP A O 1
ATOM 829 N N . ILE A 1 111 ? 8.633 -2.416 4.27 1 96.94 111 ILE A N 1
ATOM 830 C CA . ILE A 1 111 ? 7.223 -2.209 3.945 1 96.94 111 ILE A CA 1
ATOM 831 C C . ILE A 1 111 ? 6.434 -3.484 4.234 1 96.94 111 ILE A C 1
ATOM 833 O O . ILE A 1 111 ?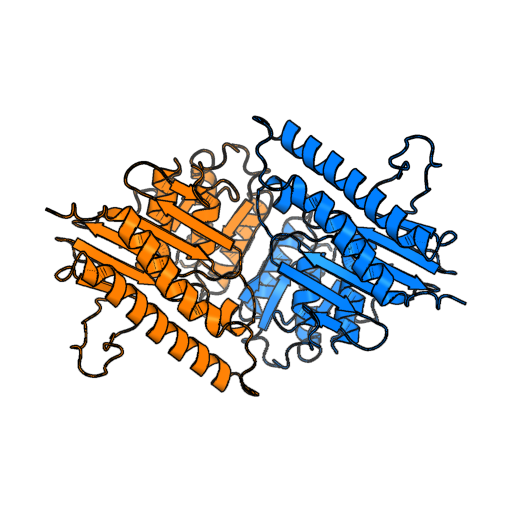 6.824 -4.574 3.809 1 96.94 111 ILE A O 1
ATOM 837 N N . ARG A 1 112 ? 5.34 -3.42 4.859 1 97.75 112 ARG A N 1
ATOM 838 C CA . ARG A 1 112 ? 4.625 -4.551 5.449 1 97.75 112 ARG A CA 1
ATOM 839 C C . ARG A 1 112 ? 3.924 -5.375 4.375 1 97.75 112 ARG A C 1
ATOM 841 O O . ARG A 1 112 ? 3.496 -6.5 4.629 1 97.75 112 ARG A O 1
ATOM 848 N N . VAL A 1 113 ? 3.883 -4.898 3.123 1 98.31 113 VAL A N 1
ATOM 849 C CA . VAL A 1 113 ? 3.08 -5.531 2.082 1 98.31 113 VAL A CA 1
ATOM 850 C C . VAL A 1 113 ? 3.9 -6.613 1.383 1 98.31 113 VAL A C 1
ATOM 852 O O . VAL A 1 113 ? 4.527 -6.355 0.352 1 98.31 113 VAL A O 1
ATOM 855 N N . PHE A 1 114 ? 3.904 -7.789 1.908 1 97.69 114 PHE A N 1
ATOM 856 C CA . PHE A 1 114 ? 4.469 -8.984 1.297 1 97.69 114 PHE A CA 1
ATOM 857 C C . PHE A 1 114 ? 3.68 -10.227 1.7 1 97.69 114 PHE A C 1
ATOM 859 O O . PHE A 1 114 ? 2.928 -10.195 2.676 1 97.69 114 PHE A O 1
ATOM 866 N N . ALA A 1 115 ? 3.85 -11.281 0.892 1 98.56 115 ALA A N 1
ATOM 867 C CA . ALA A 1 115 ? 2.977 -12.43 1.104 1 98.56 115 ALA A CA 1
ATOM 868 C C . ALA A 1 115 ? 3.727 -13.734 0.868 1 98.56 115 ALA A C 1
ATOM 870 O O . ALA A 1 115 ? 4.691 -13.773 0.104 1 98.56 115 ALA A O 1
ATOM 871 N N . THR A 1 116 ? 3.318 -14.766 1.584 1 98.75 116 THR A N 1
ATOM 872 C CA . THR A 1 116 ? 3.598 -16.141 1.214 1 98.75 116 THR A CA 1
ATOM 873 C C . THR A 1 116 ? 2.406 -16.766 0.49 1 98.75 116 THR A C 1
ATOM 875 O O . THR A 1 116 ? 1.293 -16.781 1.021 1 98.75 116 THR A O 1
ATOM 878 N N . ALA A 1 117 ? 2.65 -17.234 -0.709 1 98.88 117 ALA A N 1
ATOM 879 C CA . ALA A 1 117 ? 1.578 -17.766 -1.544 1 98.88 117 ALA A CA 1
ATOM 880 C C . ALA A 1 117 ? 1.785 -19.25 -1.814 1 98.88 117 ALA A C 1
ATOM 882 O O . ALA A 1 117 ? 2.896 -19.688 -2.129 1 98.88 117 ALA A O 1
ATOM 883 N N . VAL A 1 118 ? 0.729 -20.016 -1.654 1 98.94 118 VAL A N 1
ATOM 884 C CA . VAL A 1 118 ? 0.722 -21.453 -1.938 1 98.94 118 VAL A CA 1
ATOM 885 C C . VAL A 1 118 ? -0.539 -21.812 -2.719 1 98.94 118 VAL A C 1
ATOM 887 O O . VAL A 1 118 ? -1.653 -21.516 -2.289 1 98.94 118 VAL A O 1
ATOM 890 N N . ALA A 1 119 ? -0.348 -22.469 -3.834 1 98.88 119 ALA A N 1
ATOM 891 C CA . ALA A 1 119 ? -1.481 -22.938 -4.625 1 98.88 119 ALA A CA 1
ATOM 892 C C . ALA A 1 119 ? -1.344 -24.422 -4.945 1 98.88 119 ALA A C 1
ATOM 894 O O . ALA A 1 119 ? -0.245 -24.906 -5.23 1 98.88 119 ALA A O 1
ATOM 895 N N . ALA A 1 120 ? -2.412 -25.125 -4.883 1 98.75 120 ALA A N 1
ATOM 896 C CA . ALA A 1 120 ? -2.492 -26.484 -5.402 1 98.75 120 ALA A CA 1
ATOM 897 C C . ALA A 1 120 ? -3.074 -26.5 -6.816 1 98.75 120 ALA A C 1
ATOM 899 O O . ALA A 1 120 ? -4.137 -25.922 -7.062 1 98.75 120 ALA A O 1
ATOM 900 N N . VAL A 1 121 ? -2.34 -27.141 -7.699 1 98.44 121 VAL A N 1
ATOM 901 C CA . VAL A 1 121 ? -2.746 -27.266 -9.094 1 98.44 121 VAL A CA 1
ATOM 902 C C . VAL A 1 121 ? -2.869 -28.734 -9.469 1 98.44 121 VAL A C 1
ATOM 904 O O . VAL A 1 121 ? -2.02 -29.547 -9.102 1 98.44 121 VAL A O 1
ATOM 907 N N . VAL A 1 122 ? -3.906 -29.078 -10.102 1 98 122 VAL A N 1
ATOM 908 C CA . VAL A 1 122 ? -4.109 -30.422 -10.633 1 98 122 VAL A CA 1
ATOM 909 C C . VAL A 1 122 ? -4.391 -30.359 -12.133 1 98 122 VAL A C 1
ATOM 911 O O . VAL A 1 122 ? -5.328 -29.688 -12.562 1 98 122 VAL A O 1
ATOM 914 N N . ASP A 1 123 ? -3.531 -31.062 -12.883 1 97.5 123 ASP A N 1
ATOM 915 C CA . ASP A 1 123 ? -3.666 -31.109 -14.336 1 97.5 123 ASP A CA 1
ATOM 916 C C . ASP A 1 123 ? -3.74 -29.703 -14.93 1 97.5 123 ASP A C 1
ATOM 918 O O . ASP A 1 123 ? -4.609 -29.422 -15.75 1 97.5 123 ASP A O 1
ATOM 922 N N . GLY A 1 124 ? -2.994 -28.812 -14.328 1 96.06 124 GLY A N 1
ATOM 923 C CA . GLY A 1 124 ? -2.822 -27.469 -14.875 1 96.06 124 GLY A CA 1
ATOM 924 C C . GLY A 1 124 ? -3.84 -26.469 -14.344 1 96.06 124 GLY A C 1
ATOM 925 O O . GLY A 1 124 ? -3.775 -25.281 -14.656 1 96.06 124 GLY A O 1
ATOM 926 N N . GLU A 1 125 ? -4.754 -26.969 -13.492 1 96.44 125 GLU A N 1
ATOM 927 C CA . GLU A 1 125 ? -5.816 -26.109 -12.984 1 96.44 125 GLU A CA 1
ATOM 928 C C . GLU A 1 125 ? -5.695 -25.906 -11.477 1 96.44 125 GLU A C 1
ATOM 930 O O . GLU A 1 125 ? -5.617 -26.891 -10.727 1 96.44 125 GLU A O 1
ATOM 935 N N . PRO A 1 126 ? -5.668 -24.641 -11.078 1 98 126 PRO A N 1
ATOM 936 C CA . PRO A 1 126 ? -5.652 -24.422 -9.625 1 98 126 PRO A CA 1
ATOM 937 C C . PRO A 1 126 ? -6.926 -24.922 -8.938 1 98 126 PRO A C 1
ATOM 939 O O . PRO A 1 126 ? -8.031 -24.688 -9.445 1 98 126 PRO A O 1
ATOM 942 N N . VAL A 1 127 ? -6.766 -25.562 -7.812 1 98.31 127 VAL A N 1
ATOM 943 C CA . VAL A 1 127 ? -7.922 -26.125 -7.121 1 98.31 127 VAL A CA 1
ATOM 944 C C . VAL A 1 127 ? -7.984 -25.578 -5.695 1 98.31 127 VAL A C 1
ATOM 946 O O . VAL A 1 127 ? -9.008 -25.703 -5.023 1 98.31 127 VAL A O 1
ATOM 949 N N . ALA A 1 128 ? -6.898 -25 -5.203 1 98.81 128 ALA A N 1
ATOM 950 C CA . ALA A 1 128 ? -6.809 -24.375 -3.885 1 98.81 128 ALA A CA 1
ATOM 951 C C . ALA A 1 128 ? -5.664 -23.375 -3.83 1 98.81 128 ALA A C 1
ATOM 953 O O . ALA A 1 128 ? -4.699 -23.484 -4.594 1 98.81 128 ALA A O 1
ATOM 954 N N . ALA A 1 129 ? -5.812 -22.438 -2.916 1 98.94 129 ALA A N 1
ATOM 955 C CA . ALA A 1 129 ? -4.746 -21.453 -2.77 1 98.94 129 ALA A CA 1
ATOM 956 C C . ALA A 1 129 ? -4.844 -20.734 -1.427 1 98.94 129 ALA A C 1
ATOM 958 O O . ALA A 1 129 ? -5.922 -20.672 -0.831 1 98.94 129 ALA A O 1
ATOM 959 N N . ALA A 1 130 ? -3.703 -20.25 -1.005 1 98.94 130 ALA A N 1
ATOM 960 C CA . ALA A 1 130 ? -3.627 -19.375 0.161 1 98.94 130 ALA A CA 1
ATOM 961 C C . ALA A 1 130 ? -2.539 -18.312 -0.014 1 98.94 130 ALA A C 1
ATOM 963 O O . ALA A 1 130 ? -1.438 -18.625 -0.479 1 98.94 130 ALA A O 1
ATOM 964 N N . ASN A 1 131 ? -2.852 -17.125 0.194 1 98.94 131 ASN A N 1
ATOM 965 C CA . ASN A 1 131 ? -1.938 -15.992 0.345 1 98.94 131 ASN A CA 1
ATOM 966 C C . ASN A 1 131 ? -1.979 -15.422 1.761 1 98.94 131 ASN A C 1
ATOM 968 O O . ASN A 1 131 ? -3.002 -14.883 2.188 1 98.94 131 ASN A O 1
ATOM 972 N N . VAL A 1 132 ? -0.864 -15.516 2.449 1 98.94 132 VAL A N 1
ATOM 973 C CA . VAL A 1 132 ? -0.794 -14.992 3.811 1 98.94 132 VAL A CA 1
ATOM 974 C C . VAL A 1 132 ? 0.139 -13.789 3.855 1 98.94 132 VAL A C 1
ATOM 976 O O . VAL A 1 132 ? 1.282 -13.859 3.396 1 98.94 132 VAL A O 1
ATOM 979 N N . LEU A 1 133 ? -0.37 -12.656 4.285 1 98.75 133 LEU A N 1
ATOM 980 C CA . LEU A 1 133 ? 0.406 -11.438 4.512 1 98.75 133 LEU A CA 1
ATOM 981 C C . LEU A 1 133 ? 0.734 -11.273 5.992 1 98.75 133 LEU A C 1
ATOM 983 O O . LEU A 1 133 ? -0.017 -10.633 6.73 1 98.75 133 LEU A O 1
ATOM 987 N N . PRO A 1 134 ? 1.846 -11.75 6.379 1 97.38 134 PRO A N 1
ATOM 988 C CA . PRO A 1 134 ? 2.086 -11.914 7.812 1 97.38 134 PRO A CA 1
ATOM 989 C C . PRO A 1 134 ? 2.258 -10.578 8.539 1 97.38 134 PRO A C 1
ATOM 991 O O . PRO A 1 134 ? 2.01 -10.492 9.742 1 97.38 134 PRO A O 1
ATOM 994 N N . ALA A 1 135 ? 2.584 -9.539 7.863 1 96.44 135 ALA A N 1
ATOM 995 C CA . ALA A 1 135 ? 2.805 -8.242 8.5 1 96.44 135 ALA A CA 1
ATOM 996 C C . ALA A 1 135 ? 1.568 -7.359 8.391 1 96.44 135 ALA A C 1
ATOM 998 O O . ALA A 1 135 ? 1.573 -6.215 8.852 1 96.44 135 ALA A O 1
ATOM 999 N N . MET A 1 136 ? 0.476 -7.738 7.727 1 95.31 136 MET A N 1
ATOM 1000 C CA . MET A 1 136 ? -0.744 -6.961 7.535 1 95.31 136 MET A CA 1
ATOM 1001 C C . MET A 1 136 ? -1.927 -7.617 8.234 1 95.31 136 MET A C 1
ATOM 1003 O O . MET A 1 136 ? -3.025 -7.059 8.258 1 95.31 136 MET A O 1
ATOM 1007 N N . ASP A 1 137 ? -1.83 -8.773 8.734 1 91.06 137 ASP A N 1
ATOM 1008 C CA . ASP A 1 137 ? -2.859 -9.508 9.461 1 91.06 137 ASP A CA 1
ATOM 1009 C C . ASP A 1 137 ? -3.955 -10 8.523 1 91.06 137 ASP A C 1
ATOM 1011 O O . ASP A 1 137 ? -5.129 -10.039 8.891 1 91.06 137 ASP A O 1
ATOM 1015 N N . ASP A 1 138 ? -3.693 -10.164 7.277 1 97.81 138 ASP A N 1
ATOM 1016 C CA . ASP A 1 138 ? -4.656 -10.711 6.324 1 97.81 138 ASP A CA 1
ATOM 1017 C C . ASP A 1 138 ? -4.188 -12.055 5.777 1 97.81 138 ASP A C 1
ATOM 1019 O O . ASP A 1 138 ? -2.998 -12.242 5.516 1 97.81 138 ASP A O 1
ATOM 1023 N N . ALA A 1 139 ? -5.07 -12.93 5.719 1 98.75 139 ALA A N 1
ATOM 1024 C CA . ALA A 1 139 ? -4.898 -14.219 5.047 1 98.75 139 ALA A CA 1
ATOM 1025 C C . ALA A 1 139 ? -6.059 -14.508 4.102 1 98.75 139 ALA A C 1
ATOM 1027 O O . ALA A 1 139 ? -7.223 -14.359 4.477 1 98.75 139 ALA A O 1
ATOM 1028 N N . TYR A 1 140 ? -5.723 -14.844 2.912 1 98.94 140 TYR A N 1
ATOM 1029 C CA . TYR A 1 140 ? -6.707 -15.203 1.898 1 98.94 140 TYR A CA 1
ATOM 1030 C C . TYR A 1 140 ? -6.641 -16.688 1.577 1 98.94 140 TYR A C 1
ATOM 1032 O O . TYR A 1 140 ? -5.551 -17.266 1.455 1 98.94 140 TYR A O 1
ATOM 1040 N N . VAL A 1 141 ? -7.781 -17.281 1.5 1 98.94 141 VAL A N 1
ATOM 1041 C CA . VAL A 1 141 ? -7.863 -18.703 1.172 1 98.94 141 VAL A CA 1
ATOM 1042 C C . VAL A 1 141 ? -8.945 -18.922 0.122 1 98.94 141 VAL A C 1
ATOM 1044 O O . VAL A 1 141 ? -10.047 -18.375 0.224 1 98.94 141 VAL A O 1
ATOM 1047 N N . ALA A 1 142 ? -8.586 -19.609 -0.9 1 98.88 142 ALA A N 1
ATOM 1048 C CA . ALA A 1 142 ? -9.562 -20.031 -1.904 1 98.88 142 ALA A CA 1
ATOM 1049 C C . ALA A 1 142 ? -9.633 -21.547 -2.008 1 98.88 142 ALA A C 1
ATOM 1051 O O . ALA A 1 142 ? -8.602 -22.203 -2.143 1 98.88 142 ALA A O 1
ATOM 1052 N N . ASP A 1 143 ? -10.805 -22.031 -1.874 1 97.56 143 ASP A N 1
ATOM 1053 C CA . ASP A 1 143 ? -11.031 -23.453 -2.137 1 97.56 143 ASP A CA 1
ATOM 1054 C C . ASP A 1 143 ? -11.57 -23.672 -3.549 1 97.56 143 ASP A C 1
ATOM 1056 O O . ASP A 1 143 ? -11.172 -22.969 -4.484 1 97.56 143 ASP A O 1
ATOM 1060 N N . GLY A 1 144 ? -12.391 -24.656 -3.736 1 94.06 144 GLY A N 1
ATOM 1061 C CA . GLY A 1 144 ? -12.891 -24.938 -5.074 1 94.06 144 GLY A CA 1
ATOM 1062 C C . GLY A 1 144 ? -14.07 -24.062 -5.461 1 94.06 144 GLY A C 1
ATOM 1063 O O . GLY A 1 144 ? -14.461 -24.016 -6.629 1 94.06 144 GLY A O 1
ATOM 1064 N N . ASP A 1 145 ? -14.508 -23.203 -4.52 1 94.81 145 ASP A N 1
ATOM 1065 C CA . ASP A 1 145 ? -15.797 -22.562 -4.785 1 94.81 145 ASP A CA 1
ATOM 1066 C C . ASP A 1 145 ? -15.789 -21.094 -4.363 1 94.81 145 ASP A C 1
ATOM 1068 O O . ASP A 1 145 ? -16.578 -20.297 -4.859 1 94.81 145 ASP A O 1
ATOM 1072 N N . ALA A 1 146 ? -14.945 -20.797 -3.387 1 98.56 146 ALA A N 1
ATOM 1073 C CA . ALA A 1 146 ? -15.047 -19.469 -2.803 1 98.56 146 ALA A CA 1
ATOM 1074 C C . ALA A 1 146 ? -13.68 -18.969 -2.338 1 98.56 146 ALA A C 1
ATOM 1076 O O . ALA A 1 146 ? -12.727 -19.75 -2.238 1 98.56 146 ALA A O 1
ATOM 1077 N N . THR A 1 147 ? -13.57 -17.75 -2.17 1 98.88 147 THR A N 1
ATOM 1078 C CA . THR A 1 147 ? -12.422 -17.094 -1.566 1 98.88 147 THR A CA 1
ATOM 1079 C C . THR A 1 147 ? -12.797 -16.453 -0.234 1 98.88 147 THR A C 1
ATOM 1081 O O . THR A 1 147 ? -13.875 -15.859 -0.106 1 98.88 147 THR A O 1
ATOM 1084 N N . TYR A 1 148 ? -11.906 -16.609 0.719 1 98.81 148 TYR A N 1
ATOM 1085 C CA . TYR A 1 148 ? -12.109 -16.094 2.064 1 98.81 148 TYR A CA 1
ATOM 1086 C C . TYR A 1 148 ? -10.953 -15.188 2.482 1 98.81 148 TYR A C 1
ATOM 1088 O O . TYR A 1 148 ? -9.797 -15.461 2.16 1 98.81 148 TYR A O 1
ATOM 1096 N N . ARG A 1 149 ? -11.281 -14.102 3.145 1 98.56 149 ARG A N 1
ATOM 1097 C CA . ARG A 1 149 ? -10.312 -13.289 3.875 1 98.56 149 ARG A CA 1
ATOM 1098 C C . ARG A 1 149 ? -10.523 -13.406 5.379 1 98.56 149 ARG A C 1
ATOM 1100 O O . ARG A 1 149 ? -11.578 -13.031 5.895 1 98.56 149 ARG A O 1
ATOM 1107 N N . ASN A 1 150 ? -9.539 -13.914 6 1 97.62 150 ASN A N 1
ATOM 1108 C CA . ASN A 1 150 ? -9.625 -14.102 7.445 1 97.62 150 ASN A CA 1
ATOM 1109 C C . ASN A 1 150 ? -10.898 -14.836 7.84 1 97.62 150 ASN A C 1
ATOM 1111 O O . ASN A 1 150 ? -11.586 -14.438 8.789 1 97.62 150 ASN A O 1
ATOM 1115 N N . GLY A 1 151 ? -11.25 -15.781 7.023 1 97.12 151 GLY A N 1
ATOM 1116 C CA . GLY A 1 151 ? -12.359 -16.672 7.34 1 97.12 151 GLY A CA 1
ATOM 1117 C C . GLY A 1 151 ? -13.688 -16.188 6.805 1 97.12 151 GLY A C 1
ATOM 1118 O O . GLY A 1 151 ? -14.68 -16.906 6.832 1 97.12 151 GLY A O 1
ATOM 1119 N N . GLU A 1 152 ? -13.758 -15.016 6.297 1 96.56 152 GLU A N 1
ATOM 1120 C CA . GLU A 1 152 ? -14.992 -14.453 5.754 1 96.56 152 GLU A CA 1
ATOM 1121 C C . GLU A 1 152 ? -15 -14.5 4.23 1 96.56 152 GLU A C 1
ATOM 1123 O O . GLU A 1 152 ? -14.039 -14.07 3.586 1 96.56 152 GLU A O 1
ATOM 1128 N N . ARG A 1 153 ? -16.109 -14.977 3.645 1 98.06 153 ARG A N 1
ATOM 1129 C CA . ARG A 1 153 ? -16.219 -15.031 2.191 1 98.06 153 ARG A CA 1
ATOM 1130 C C . ARG A 1 153 ? -16.172 -13.633 1.585 1 98.06 153 ARG A C 1
ATOM 1132 O O . ARG A 1 153 ? -16.766 -12.695 2.125 1 98.06 153 ARG A O 1
ATOM 1139 N N . VAL A 1 154 ? -15.438 -13.5 0.549 1 98.19 154 VAL A N 1
ATOM 1140 C CA . VAL A 1 154 ? -15.328 -12.203 -0.121 1 98.19 154 VAL A CA 1
ATOM 1141 C C . VAL A 1 154 ? -15.695 -12.359 -1.597 1 98.19 154 VAL A C 1
ATOM 1143 O O . VAL A 1 154 ? -15.672 -13.469 -2.137 1 98.19 154 VAL A O 1
ATOM 1146 N N . THR A 1 155 ? -16.078 -11.242 -2.217 1 98.62 155 THR A N 1
ATOM 1147 C CA . THR A 1 155 ? -16.391 -11.172 -3.641 1 98.62 155 THR A CA 1
ATOM 1148 C C . THR A 1 155 ? -15.766 -9.914 -4.262 1 98.62 155 THR A C 1
ATOM 1150 O O . THR A 1 155 ? -15.422 -8.969 -3.549 1 98.62 155 THR A O 1
ATOM 1153 N N . VAL A 1 156 ? -15.609 -9.969 -5.508 1 98.75 156 VAL A N 1
ATOM 1154 C CA . VAL A 1 156 ? -15.117 -8.797 -6.223 1 98.75 156 VAL A CA 1
ATOM 1155 C C . VAL A 1 156 ? -16.109 -7.648 -6.094 1 98.75 156 VAL A C 1
ATOM 1157 O O . VAL A 1 156 ? -17.281 -7.867 -5.742 1 98.75 156 VAL A O 1
ATOM 1160 N N . SER A 1 157 ? -15.625 -6.445 -6.363 1 97.62 157 SER A N 1
ATOM 1161 C CA . SER A 1 157 ? -16.438 -5.234 -6.324 1 97.62 157 SER A CA 1
ATOM 1162 C C . SER A 1 157 ? -17.516 -5.262 -7.402 1 97.62 157 SER A C 1
ATOM 1164 O O . SER A 1 157 ? -17.359 -5.914 -8.438 1 97.62 157 SER A O 1
ATOM 1166 N N . ASP A 1 158 ? -18.594 -4.5 -7.188 1 97.25 158 ASP A N 1
ATOM 1167 C CA . ASP A 1 158 ? -19.672 -4.406 -8.172 1 97.25 158 ASP A CA 1
ATOM 1168 C C . ASP A 1 158 ? -19.625 -3.072 -8.914 1 97.25 158 ASP A C 1
ATOM 1170 O O . ASP A 1 158 ? -20.547 -2.729 -9.648 1 97.25 158 ASP A O 1
ATOM 1174 N N . VAL A 1 159 ? -18.578 -2.35 -8.688 1 97.38 159 VAL A N 1
ATOM 1175 C CA . VAL A 1 159 ? -18.438 -1.064 -9.359 1 97.38 159 VAL A CA 1
ATOM 1176 C C . VAL A 1 159 ? -18.469 -1.27 -10.875 1 97.38 159 VAL A C 1
ATOM 1178 O O . VAL A 1 159 ? -17.766 -2.133 -11.406 1 97.38 159 VAL A O 1
ATOM 1181 N N . ASP A 1 160 ? -19.219 -0.492 -11.594 1 98.25 160 ASP A N 1
ATOM 1182 C CA . ASP A 1 160 ? -19.359 -0.667 -13.031 1 98.25 160 ASP A CA 1
ATOM 1183 C C . ASP A 1 160 ? -19 0.614 -13.781 1 98.25 160 ASP A C 1
ATOM 1185 O O . ASP A 1 160 ? -19.156 0.692 -15 1 98.25 160 ASP A O 1
ATOM 1189 N N . ASP A 1 161 ? -18.578 1.634 -13.055 1 98.06 161 ASP A N 1
ATOM 1190 C CA . ASP A 1 161 ? -18.109 2.902 -13.602 1 98.06 161 ASP A CA 1
ATOM 1191 C C . ASP A 1 161 ? -16.594 3.045 -13.445 1 98.06 161 ASP A C 1
ATOM 1193 O O . ASP A 1 161 ? -16.094 3.188 -12.328 1 98.06 161 ASP A O 1
ATOM 1197 N N . PRO A 1 162 ? -15.883 3.027 -14.578 1 98.12 162 PRO A N 1
ATOM 1198 C CA . PRO A 1 162 ? -14.422 3.148 -14.477 1 98.12 162 PRO A CA 1
ATOM 1199 C C . PRO A 1 162 ? -13.984 4.352 -13.648 1 98.12 162 PRO A C 1
ATOM 1201 O O . PRO A 1 162 ? -12.961 4.297 -12.969 1 98.12 162 PRO A O 1
ATOM 1204 N N . GLU A 1 163 ? -14.742 5.387 -13.617 1 96.56 163 GLU A N 1
ATOM 1205 C CA . GLU A 1 163 ? -14.383 6.609 -12.906 1 96.56 163 GLU A CA 1
ATOM 1206 C C . GLU A 1 163 ? -14.523 6.434 -11.398 1 96.56 163 GLU A C 1
ATOM 1208 O O . GLU A 1 163 ? -14.227 7.352 -10.625 1 96.56 163 GLU A O 1
ATOM 1213 N N . ARG A 1 164 ? -14.883 5.27 -10.992 1 96.5 164 ARG A N 1
ATOM 1214 C CA . ARG A 1 164 ? -14.969 4.965 -9.57 1 96.5 164 ARG A CA 1
ATOM 1215 C C . ARG A 1 164 ? -14.023 3.83 -9.188 1 96.5 164 ARG A C 1
ATOM 1217 O O . ARG A 1 164 ? -13.953 3.438 -8.023 1 96.5 164 ARG A O 1
ATOM 1224 N N . GLY A 1 165 ? -13.344 3.27 -10.18 1 97.88 165 GLY A N 1
ATOM 1225 C CA . GLY A 1 165 ? -12.5 2.107 -9.953 1 97.88 165 GLY A CA 1
ATOM 1226 C C . GLY A 1 165 ? -11.055 2.467 -9.664 1 97.88 165 GLY A C 1
ATOM 1227 O O . GLY A 1 165 ? -10.547 3.469 -10.164 1 97.88 165 GLY A O 1
ATOM 1228 N N . ALA A 1 166 ? -10.445 1.71 -8.836 1 98.62 166 ALA A N 1
ATOM 1229 C CA . ALA A 1 166 ? -9 1.751 -8.633 1 98.62 166 ALA A CA 1
ATOM 1230 C C . ALA A 1 166 ? -8.328 0.516 -9.219 1 98.62 166 ALA A C 1
ATOM 1232 O O . ALA A 1 166 ? -8.812 -0.606 -9.047 1 98.62 166 ALA A O 1
ATOM 1233 N N . VAL A 1 167 ? -7.25 0.725 -9.984 1 98.94 167 VAL A N 1
ATOM 1234 C CA . VAL A 1 167 ? -6.57 -0.352 -10.695 1 98.94 167 VAL A CA 1
ATOM 1235 C C . VAL A 1 167 ? -5.07 -0.287 -10.414 1 98.94 167 VAL A C 1
ATOM 1237 O O . VAL A 1 167 ? -4.516 0.796 -10.211 1 98.94 167 VAL A O 1
ATOM 1240 N N . ALA A 1 168 ? -4.453 -1.402 -10.383 1 98.88 168 ALA A N 1
ATOM 1241 C CA . ALA A 1 168 ? -3.029 -1.467 -10.062 1 98.88 168 ALA A CA 1
ATOM 1242 C C . ALA A 1 168 ? -2.238 -2.104 -11.203 1 98.88 168 ALA A C 1
ATOM 1244 O O . ALA A 1 168 ? -2.57 -3.201 -11.656 1 98.88 168 ALA A O 1
ATOM 1245 N N . PRO A 1 169 ? -1.224 -1.38 -11.719 1 98.75 169 PRO A N 1
ATOM 1246 C CA . PRO A 1 169 ? -0.222 -2.145 -12.461 1 98.75 169 PRO A CA 1
ATOM 1247 C C . PRO A 1 169 ? 0.559 -3.115 -11.578 1 98.75 169 PRO A C 1
ATOM 1249 O O . PRO A 1 169 ? 0.842 -2.805 -10.422 1 98.75 169 PRO A O 1
ATOM 1252 N N . THR A 1 170 ? 0.747 -4.266 -12.102 1 97.31 170 THR A N 1
ATOM 1253 C CA . THR A 1 170 ? 1.435 -5.246 -11.266 1 97.31 170 THR A CA 1
ATOM 1254 C C . THR A 1 170 ? 2.533 -5.949 -12.055 1 97.31 170 THR A C 1
ATOM 1256 O O . THR A 1 170 ? 2.652 -5.758 -13.266 1 97.31 170 THR A O 1
ATOM 1259 N N . ILE A 1 171 ? 3.301 -6.625 -11.375 1 93.5 171 ILE A N 1
ATOM 1260 C CA . ILE A 1 171 ? 4.508 -7.207 -11.953 1 93.5 171 ILE A CA 1
ATOM 1261 C C . ILE A 1 171 ? 5.438 -6.098 -12.438 1 93.5 171 ILE A C 1
ATOM 1263 O O . ILE A 1 171 ? 5.012 -5.184 -13.148 1 93.5 171 ILE A O 1
ATOM 1267 N N . TRP A 1 172 ? 6.664 -6.133 -12.188 1 88.25 172 TRP A N 1
ATOM 1268 C CA . TRP A 1 172 ? 7.664 -5.086 -12.391 1 88.25 172 TRP A CA 1
ATOM 1269 C C . TRP A 1 172 ? 8.203 -5.121 -13.82 1 88.25 172 TRP A C 1
ATOM 1271 O O . TRP A 1 172 ? 8.508 -6.191 -14.344 1 88.25 172 TRP A O 1
ATOM 1281 N N . TRP A 1 173 ? 8.211 -3.93 -14.469 1 94.44 173 TRP A N 1
ATOM 1282 C CA . TRP A 1 173 ? 8.875 -3.754 -15.75 1 94.44 173 TRP A CA 1
ATOM 1283 C C . TRP A 1 173 ? 10.344 -3.375 -15.555 1 94.44 173 TRP A C 1
ATOM 1285 O O . TRP A 1 173 ? 10.648 -2.398 -14.867 1 94.44 173 TRP A O 1
ATOM 1295 N N . GLY A 1 174 ? 11.148 -4.074 -16.172 1 92.69 174 GLY A N 1
ATOM 1296 C CA . GLY A 1 174 ? 12.578 -3.826 -16.047 1 92.69 174 GLY A CA 1
ATOM 1297 C C . GLY A 1 174 ? 12.992 -2.477 -16.609 1 92.69 174 GLY A C 1
ATOM 1298 O O . GLY A 1 174 ? 12.172 -1.757 -17.188 1 92.69 174 GLY A O 1
ATOM 1299 N N . ARG A 1 175 ? 14.219 -2.107 -16.422 1 91.69 175 ARG A N 1
ATOM 1300 C CA . ARG A 1 175 ? 14.734 -0.797 -16.797 1 91.69 175 ARG A CA 1
ATOM 1301 C C . ARG A 1 175 ? 14.617 -0.572 -18.312 1 91.69 175 ARG A C 1
ATOM 1303 O O . ARG A 1 175 ? 14.461 0.563 -18.75 1 91.69 175 ARG A O 1
ATOM 1310 N N . ASP A 1 176 ? 14.695 -1.625 -19.016 1 92.94 176 ASP A N 1
ATOM 1311 C CA . ASP A 1 176 ? 14.648 -1.53 -20.469 1 92.94 176 ASP A CA 1
ATOM 1312 C C . ASP A 1 176 ? 13.211 -1.438 -20.969 1 92.94 176 ASP A C 1
ATOM 1314 O O . ASP A 1 176 ? 12.977 -1.284 -22.172 1 92.94 176 ASP A O 1
ATOM 1318 N N . ARG A 1 177 ? 12.289 -1.489 -20.062 1 95.81 177 ARG A N 1
ATOM 1319 C CA . ARG A 1 177 ? 10.883 -1.487 -20.469 1 95.81 177 ARG A CA 1
ATOM 1320 C C . ARG A 1 177 ? 10.109 -0.385 -19.75 1 95.81 177 ARG A C 1
ATOM 1322 O O . ARG A 1 177 ? 8.93 -0.55 -19.438 1 95.81 177 ARG A O 1
ATOM 1329 N N . ARG A 1 178 ? 10.734 0.696 -19.484 1 96.12 178 ARG A N 1
ATOM 1330 C CA . ARG A 1 178 ? 10.141 1.763 -18.688 1 96.12 178 ARG A CA 1
ATOM 1331 C C . ARG A 1 178 ? 9.039 2.48 -19.453 1 96.12 178 ARG A C 1
ATOM 1333 O O . ARG A 1 178 ? 8.102 3.018 -18.859 1 96.12 178 ARG A O 1
ATOM 1340 N N . ASP A 1 179 ? 9.141 2.488 -20.781 1 97.25 179 ASP A N 1
ATOM 1341 C CA . ASP A 1 179 ? 8.055 3.066 -21.562 1 97.25 179 ASP A CA 1
ATOM 1342 C C . ASP A 1 179 ? 6.746 2.311 -21.344 1 97.25 179 ASP A C 1
ATOM 1344 O O . ASP A 1 179 ? 5.676 2.916 -21.281 1 97.25 179 ASP A O 1
ATOM 1348 N N . GLU A 1 180 ? 6.852 1.021 -21.25 1 97.88 180 GLU A N 1
ATOM 1349 C CA . GLU A 1 180 ? 5.68 0.208 -20.938 1 97.88 180 GLU A CA 1
ATOM 1350 C C . GLU A 1 180 ? 5.156 0.505 -19.531 1 97.88 180 GLU A C 1
ATOM 1352 O O . GLU A 1 180 ? 3.945 0.61 -19.328 1 97.88 180 GLU A O 1
ATOM 1357 N N . TYR A 1 181 ? 6.09 0.618 -18.609 1 98.19 181 TYR A N 1
ATOM 1358 C CA . TYR A 1 181 ? 5.707 0.95 -17.25 1 98.19 181 TYR A CA 1
ATOM 1359 C C . TYR A 1 181 ? 4.988 2.293 -17.188 1 98.19 181 TYR A C 1
ATOM 1361 O O . TYR A 1 181 ? 3.926 2.412 -16.578 1 98.19 181 TYR A O 1
ATOM 1369 N N . ALA A 1 182 ? 5.52 3.273 -17.875 1 98.38 182 ALA A N 1
ATOM 1370 C CA . ALA A 1 182 ? 4.902 4.594 -17.938 1 98.38 182 ALA A CA 1
ATOM 1371 C C . ALA A 1 182 ? 3.527 4.52 -18.594 1 98.38 182 ALA A C 1
ATOM 1373 O O . ALA A 1 182 ? 2.576 5.156 -18.141 1 98.38 182 ALA A O 1
ATOM 1374 N N . ALA A 1 183 ? 3.432 3.764 -19.609 1 98.5 183 ALA A N 1
ATOM 1375 C CA . ALA A 1 183 ? 2.158 3.596 -20.312 1 98.5 183 ALA A CA 1
ATOM 1376 C C . ALA A 1 183 ? 1.125 2.93 -19.406 1 98.5 183 ALA A C 1
ATOM 1378 O O . ALA A 1 183 ? -0.052 3.299 -19.422 1 98.5 183 ALA A O 1
ATOM 1379 N N . ALA A 1 184 ? 1.56 1.92 -18.672 1 98.62 184 ALA A N 1
ATOM 1380 C CA . ALA A 1 184 ? 0.654 1.243 -17.75 1 98.62 184 ALA A CA 1
ATOM 1381 C C . ALA A 1 184 ? 0.037 2.232 -16.766 1 98.62 184 ALA A C 1
ATOM 1383 O O . ALA A 1 184 ? -1.18 2.24 -16.562 1 98.62 184 ALA A O 1
ATOM 1384 N N . CYS A 1 185 ? 0.886 3.08 -16.219 1 98.62 185 CYS A N 1
ATOM 1385 C CA . CYS A 1 185 ? 0.401 4.074 -15.273 1 98.62 185 CYS A CA 1
ATOM 1386 C C . CYS A 1 185 ? -0.528 5.074 -15.961 1 98.62 185 CYS A C 1
ATOM 1388 O O . CYS A 1 185 ? -1.604 5.379 -15.438 1 98.62 185 CYS A O 1
ATOM 1390 N N . SER A 1 186 ? -0.138 5.516 -17.109 1 98.31 186 SER A N 1
ATOM 1391 C CA . SER A 1 186 ? -0.917 6.508 -17.844 1 98.31 186 SER A CA 1
ATOM 1392 C C . SER A 1 186 ? -2.289 5.961 -18.219 1 98.31 186 SER A C 1
ATOM 1394 O O . SER A 1 186 ? -3.303 6.645 -18.047 1 98.31 186 SER A O 1
ATOM 1396 N N . GLU A 1 187 ? -2.303 4.754 -18.75 1 98.69 187 GLU A N 1
ATOM 1397 C CA . GLU A 1 187 ? -3.57 4.125 -19.109 1 98.69 187 GLU A CA 1
ATOM 1398 C C . GLU A 1 187 ? -4.5 4.023 -17.891 1 98.69 187 GLU A C 1
ATOM 1400 O O . GLU A 1 187 ? -5.695 4.301 -18 1 98.69 187 GLU A O 1
ATOM 1405 N N . ILE A 1 188 ? -3.963 3.682 -16.797 1 98.75 188 ILE A N 1
ATOM 1406 C CA . ILE A 1 188 ? -4.777 3.469 -15.602 1 98.75 188 ILE A CA 1
ATOM 1407 C C . ILE A 1 188 ? -5.32 4.805 -15.102 1 98.75 188 ILE A C 1
ATOM 1409 O O . ILE A 1 188 ? -6.523 4.945 -14.875 1 98.75 188 ILE A O 1
ATOM 1413 N N . VAL A 1 189 ? -4.492 5.875 -14.945 1 98.25 189 VAL A N 1
ATOM 1414 C CA . VAL A 1 189 ? -4.949 7.094 -14.289 1 98.25 189 VAL A CA 1
ATOM 1415 C C . VAL A 1 189 ? -5.879 7.867 -15.219 1 98.25 189 VAL A C 1
ATOM 1417 O O . VAL A 1 189 ? -6.684 8.688 -14.773 1 98.25 189 VAL A O 1
ATOM 1420 N N . ARG A 1 190 ? -5.816 7.598 -16.484 1 97.75 190 ARG A N 1
ATOM 1421 C CA . ARG A 1 190 ? -6.695 8.289 -17.438 1 97.75 190 ARG A CA 1
ATOM 1422 C C . ARG A 1 190 ? -8.055 7.594 -17.516 1 97.75 190 ARG A C 1
ATOM 1424 O O . ARG A 1 190 ? -9.062 8.234 -17.812 1 97.75 190 ARG A O 1
ATOM 1431 N N . ARG A 1 191 ? -8.094 6.32 -17.234 1 98.06 191 ARG A N 1
ATOM 1432 C CA . ARG A 1 191 ? -9.32 5.547 -17.438 1 98.06 191 ARG A CA 1
ATOM 1433 C C . ARG A 1 191 ? -10.078 5.379 -16.125 1 98.06 191 ARG A C 1
ATOM 1435 O O . ARG A 1 191 ? -11.305 5.27 -16.125 1 98.06 191 ARG A O 1
ATOM 1442 N N . PHE A 1 192 ? -9.359 5.316 -15.07 1 98.44 192 PHE A N 1
ATOM 1443 C CA . PHE A 1 192 ? -9.969 4.949 -13.797 1 98.44 192 PHE A CA 1
ATOM 1444 C C . PHE A 1 192 ? -9.797 6.059 -12.773 1 98.44 192 PHE A C 1
ATOM 1446 O O . PHE A 1 192 ? -9.117 7.055 -13.031 1 98.44 192 PHE A O 1
ATOM 1453 N N . ALA A 1 193 ? -10.477 5.918 -11.602 1 97 193 ALA A N 1
ATOM 1454 C CA . ALA A 1 193 ? -10.484 6.945 -10.562 1 97 193 ALA A CA 1
ATOM 1455 C C . ALA A 1 193 ? -9.102 7.113 -9.945 1 97 193 ALA A C 1
ATOM 1457 O O . ALA A 1 193 ? -8.711 8.219 -9.57 1 97 193 ALA A O 1
ATOM 1458 N N . ASP A 1 194 ? -8.453 5.984 -9.766 1 97.75 194 ASP A N 1
ATOM 1459 C CA . ASP A 1 194 ? -7.152 6.062 -9.109 1 97.75 194 ASP A CA 1
ATOM 1460 C C . ASP A 1 194 ? -6.289 4.852 -9.453 1 97.75 194 ASP A C 1
ATOM 1462 O O . ASP A 1 194 ? -6.77 3.885 -10.039 1 97.75 194 ASP A O 1
ATOM 1466 N N . LEU A 1 195 ? -5.004 5.023 -9.172 1 98.5 195 LEU A N 1
ATOM 1467 C CA . LEU A 1 195 ? -3.975 3.998 -9.289 1 98.5 195 LEU A CA 1
ATOM 1468 C C . LEU A 1 195 ? -3.451 3.59 -7.922 1 98.5 195 LEU A C 1
ATOM 1470 O O . LEU A 1 195 ? -3.281 4.434 -7.039 1 98.5 195 LEU A O 1
ATOM 1474 N N . ARG A 1 196 ? -3.285 2.256 -7.727 1 98.75 196 ARG A N 1
ATOM 1475 C CA . ARG A 1 196 ? -2.502 1.751 -6.605 1 98.75 196 ARG A CA 1
ATOM 1476 C C . ARG A 1 196 ? -1.3 0.948 -7.09 1 98.75 196 ARG A C 1
ATOM 1478 O O . ARG A 1 196 ? -1.332 0.371 -8.18 1 98.75 196 ARG A O 1
ATOM 1485 N N . ARG A 1 197 ? -0.303 0.917 -6.348 1 98.62 197 ARG A N 1
ATOM 1486 C CA . ARG A 1 197 ? 0.896 0.107 -6.539 1 98.62 197 ARG A CA 1
ATOM 1487 C C . ARG A 1 197 ? 1.498 -0.307 -5.203 1 98.62 197 ARG A C 1
ATOM 1489 O O . ARG A 1 197 ? 2.232 0.464 -4.582 1 98.62 197 ARG A O 1
ATOM 1496 N N . PHE A 1 198 ? 1.304 -1.543 -4.883 1 98.31 198 PHE A N 1
ATOM 1497 C CA . PHE A 1 198 ? 1.629 -1.992 -3.533 1 98.31 198 PHE A CA 1
ATOM 1498 C C . PHE A 1 198 ? 2.967 -2.723 -3.514 1 98.31 198 PHE A C 1
ATOM 1500 O O . PHE A 1 198 ? 3.543 -2.945 -2.445 1 98.31 198 PHE A O 1
ATOM 1507 N N . GLY A 1 199 ? 3.482 -3.168 -4.625 1 97.81 199 GLY A N 1
ATOM 1508 C CA . GLY A 1 199 ? 4.816 -3.74 -4.691 1 97.81 199 GLY A CA 1
ATOM 1509 C C . GLY A 1 199 ? 4.836 -5.238 -4.441 1 97.81 199 GLY A C 1
ATOM 1510 O O . GLY A 1 199 ? 5.895 -5.812 -4.176 1 97.81 199 GLY A O 1
ATOM 1511 N N . SER A 1 200 ? 3.672 -5.867 -4.5 1 98.31 200 SER A N 1
ATOM 1512 C CA . SER A 1 200 ? 3.508 -7.309 -4.344 1 98.31 200 SER A CA 1
ATOM 1513 C C . SER A 1 200 ? 2.309 -7.82 -5.133 1 98.31 200 SER A C 1
ATOM 1515 O O . SER A 1 200 ? 1.169 -7.449 -4.852 1 98.31 200 SER A O 1
ATOM 1517 N N . ALA A 1 201 ? 2.578 -8.68 -6.117 1 98.25 201 ALA A N 1
ATOM 1518 C CA . ALA A 1 201 ? 1.505 -9.227 -6.945 1 98.25 201 ALA A CA 1
ATOM 1519 C C . ALA A 1 201 ? 0.544 -10.07 -6.109 1 98.25 201 ALA A C 1
ATOM 1521 O O . ALA A 1 201 ? -0.675 -9.953 -6.25 1 98.25 201 ALA A O 1
ATOM 1522 N N . GLN A 1 202 ? 1.104 -10.852 -5.199 1 98.38 202 GLN A N 1
ATOM 1523 C CA . GLN A 1 202 ? 0.292 -11.781 -4.414 1 98.38 202 GLN A CA 1
ATOM 1524 C C . GLN A 1 202 ? -0.401 -11.055 -3.262 1 98.38 202 GLN A C 1
ATOM 1526 O O . GLN A 1 202 ? -1.233 -11.648 -2.566 1 98.38 202 GLN A O 1
ATOM 1531 N N . ALA A 1 203 ? -0.098 -9.797 -3.059 1 98.44 203 ALA A N 1
ATOM 1532 C CA . ALA A 1 203 ? -0.921 -8.938 -2.211 1 98.44 203 ALA A CA 1
ATOM 1533 C C . ALA A 1 203 ? -1.991 -8.227 -3.029 1 98.44 203 ALA A C 1
ATOM 1535 O O . ALA A 1 203 ? -3.109 -8.016 -2.553 1 98.44 203 ALA A O 1
ATOM 1536 N N . THR A 1 204 ? -1.696 -7.895 -4.227 1 98.81 204 THR A N 1
ATOM 1537 C CA . THR A 1 204 ? -2.561 -7.098 -5.09 1 98.81 204 THR A CA 1
ATOM 1538 C C . THR A 1 204 ? -3.707 -7.941 -5.637 1 98.81 204 THR A C 1
ATOM 1540 O O . THR A 1 204 ? -4.859 -7.508 -5.637 1 98.81 204 THR A O 1
ATOM 1543 N N . LEU A 1 205 ? -3.41 -9.141 -6.074 1 98.94 205 LEU A N 1
ATOM 1544 C CA . LEU A 1 205 ? -4.418 -9.977 -6.715 1 98.94 205 LEU A CA 1
ATOM 1545 C C . LEU A 1 205 ? -5.555 -10.297 -5.746 1 98.94 205 LEU A C 1
ATOM 1547 O O . LEU A 1 205 ? -6.73 -10.156 -6.094 1 98.94 205 LEU A O 1
ATOM 1551 N N . PRO A 1 206 ? -5.25 -10.641 -4.508 1 98.88 206 PRO A N 1
ATOM 1552 C CA . PRO A 1 206 ? -6.367 -10.891 -3.592 1 98.88 206 PRO A CA 1
ATOM 1553 C C . PRO A 1 206 ? -7.164 -9.625 -3.279 1 98.88 206 PRO A C 1
ATOM 1555 O O . PRO A 1 206 ? -8.328 -9.711 -2.879 1 98.88 206 PRO A O 1
ATOM 1558 N N . MET A 1 207 ? -6.609 -8.461 -3.438 1 98.81 207 MET A N 1
ATOM 1559 C CA . MET A 1 207 ? -7.359 -7.219 -3.244 1 98.81 207 MET A CA 1
ATOM 1560 C C . MET A 1 207 ? -8.406 -7.039 -4.336 1 98.81 207 MET A C 1
ATOM 1562 O O . MET A 1 207 ? -9.445 -6.422 -4.109 1 98.81 207 MET A O 1
ATOM 1566 N N . VAL A 1 208 ? -8.117 -7.574 -5.535 1 98.94 208 VAL A N 1
ATOM 1567 C CA . VAL A 1 208 ? -9.164 -7.621 -6.551 1 98.94 208 VAL A CA 1
ATOM 1568 C C . VAL A 1 208 ? -10.258 -8.609 -6.129 1 98.94 208 VAL A C 1
ATOM 1570 O O . VAL A 1 208 ? -11.445 -8.312 -6.234 1 98.94 208 VAL A O 1
ATOM 1573 N N . ALA A 1 209 ? -9.828 -9.734 -5.609 1 98.94 209 ALA A N 1
ATOM 1574 C CA . ALA A 1 209 ? -10.75 -10.789 -5.211 1 98.94 209 ALA A CA 1
ATOM 1575 C C . ALA A 1 209 ? -11.688 -10.312 -4.105 1 98.94 209 ALA A C 1
ATOM 1577 O O . ALA A 1 209 ? -12.859 -10.68 -4.07 1 98.94 209 ALA A O 1
ATOM 1578 N N . ASP A 1 210 ? -11.156 -9.469 -3.219 1 98.56 210 ASP A N 1
ATOM 1579 C CA . ASP A 1 210 ? -11.984 -9.094 -2.078 1 98.56 210 ASP A CA 1
ATOM 1580 C C . ASP A 1 210 ? -12.695 -7.77 -2.324 1 98.56 210 ASP A C 1
ATOM 1582 O O . ASP A 1 210 ? -13.312 -7.211 -1.415 1 98.56 210 ASP A O 1
ATOM 1586 N N . GLY A 1 211 ? -12.508 -7.203 -3.502 1 98.56 211 GLY A N 1
ATOM 1587 C CA . GLY A 1 211 ? -13.273 -6.027 -3.895 1 98.56 211 GLY A CA 1
ATOM 1588 C C . GLY A 1 211 ? -12.594 -4.723 -3.527 1 98.56 211 GLY A C 1
ATOM 1589 O O . GLY A 1 211 ? -13.148 -3.645 -3.76 1 98.56 211 GLY A O 1
ATOM 1590 N N . SER A 1 212 ? -11.414 -4.77 -2.977 1 98.12 212 SER A N 1
ATOM 1591 C CA . SER A 1 212 ? -10.664 -3.568 -2.615 1 98.12 212 SER A CA 1
ATOM 1592 C C . SER A 1 212 ? -10.172 -2.828 -3.857 1 98.12 212 SER A C 1
ATOM 1594 O O . SER A 1 212 ? -10.008 -1.607 -3.83 1 98.12 212 SER A O 1
ATOM 1596 N N . LEU A 1 213 ? -9.891 -3.543 -4.895 1 98.81 213 LEU A N 1
ATOM 1597 C CA . LEU A 1 213 ? -9.516 -3.02 -6.203 1 98.81 213 LEU A CA 1
ATOM 1598 C C . LEU A 1 213 ? -10.453 -3.545 -7.289 1 98.81 213 LEU A C 1
ATOM 1600 O O . LEU A 1 213 ? -11.008 -4.637 -7.156 1 98.81 213 LEU A O 1
ATOM 1604 N N . GLU A 1 214 ? -10.578 -2.801 -8.375 1 98.88 214 GLU A N 1
ATOM 1605 C CA . GLU A 1 214 ? -11.438 -3.242 -9.477 1 98.88 214 GLU A CA 1
ATOM 1606 C C . GLU A 1 214 ? -10.633 -3.982 -10.539 1 98.88 214 GLU A C 1
ATOM 1608 O O . GLU A 1 214 ? -11.203 -4.672 -11.391 1 98.88 214 GLU A O 1
ATOM 1613 N N . GLY A 1 215 ? -9.289 -3.801 -10.469 1 98.94 215 GLY A N 1
ATOM 1614 C CA . GLY A 1 215 ? -8.516 -4.555 -11.445 1 98.94 215 GLY A CA 1
ATOM 1615 C C . GLY A 1 215 ? -7.02 -4.414 -11.266 1 98.94 215 GLY A C 1
ATOM 1616 O O . GLY A 1 215 ? -6.559 -3.645 -10.422 1 98.94 215 GLY A O 1
ATOM 1617 N N . THR A 1 216 ? -6.281 -5.215 -11.969 1 98.94 216 THR A N 1
ATOM 1618 C CA . THR A 1 216 ? -4.828 -5.16 -12.102 1 98.94 216 THR A CA 1
ATOM 1619 C C . THR A 1 216 ? -4.391 -5.691 -13.469 1 98.94 216 THR A C 1
ATOM 1621 O O . THR A 1 216 ? -5.078 -6.52 -14.07 1 98.94 216 THR A O 1
ATOM 1624 N N . VAL A 1 217 ? -3.227 -5.137 -13.945 1 98.62 217 VAL A N 1
ATOM 1625 C CA . VAL A 1 217 ? -2.838 -5.516 -15.305 1 98.62 217 VAL A CA 1
ATOM 1626 C C . VAL A 1 217 ? -1.315 -5.578 -15.406 1 98.62 217 VAL A C 1
ATOM 1628 O O . VAL A 1 217 ? -0.607 -4.891 -14.664 1 98.62 217 VAL A O 1
ATOM 1631 N N . THR A 1 218 ? -0.828 -6.402 -16.234 1 98.5 218 THR A N 1
ATOM 1632 C CA . THR A 1 218 ? 0.544 -6.418 -16.734 1 98.5 218 THR A CA 1
ATOM 1633 C C . THR A 1 218 ? 0.616 -7.062 -18.109 1 98.5 218 THR A C 1
ATOM 1635 O O . THR A 1 218 ? -0.192 -7.934 -18.438 1 98.5 218 THR A O 1
ATOM 1638 N N . ASN A 1 219 ? 1.516 -6.578 -18.922 1 97.88 219 ASN A N 1
ATOM 1639 C CA . ASN A 1 219 ? 1.78 -7.262 -20.188 1 97.88 219 ASN A CA 1
ATOM 1640 C C . ASN A 1 219 ? 3.037 -8.125 -20.109 1 97.88 219 ASN A C 1
ATOM 1642 O O . ASN A 1 219 ? 3.508 -8.641 -21.109 1 97.88 219 ASN A O 1
ATOM 1646 N N . VAL A 1 220 ? 3.598 -8.219 -18.906 1 96.06 220 VAL A N 1
ATOM 1647 C CA . VAL A 1 220 ? 4.809 -8.992 -18.656 1 96.06 220 VAL A CA 1
ATOM 1648 C C . VAL A 1 220 ? 4.457 -10.469 -18.5 1 96.06 220 VAL A C 1
ATOM 1650 O O . VAL A 1 220 ? 3.434 -10.805 -17.891 1 96.06 220 VAL A O 1
ATOM 1653 N N . ALA A 1 221 ? 5.27 -11.328 -19.094 1 94.06 221 ALA A N 1
ATOM 1654 C CA . ALA A 1 221 ? 5.148 -12.758 -18.797 1 94.06 221 ALA A CA 1
ATOM 1655 C C . ALA A 1 221 ? 5.48 -13.039 -17.344 1 94.06 221 ALA A C 1
ATOM 1657 O O . ALA A 1 221 ? 6.52 -12.602 -16.844 1 94.06 221 ALA A O 1
ATOM 1658 N N . CYS A 1 222 ? 4.617 -13.781 -16.688 1 95.38 222 CYS A N 1
ATOM 1659 C CA . CYS A 1 222 ? 4.738 -13.945 -15.242 1 95.38 222 CYS A CA 1
ATOM 1660 C C . CYS A 1 222 ? 5.172 -15.359 -14.891 1 95.38 222 CYS A C 1
ATOM 1662 O O . CYS A 1 222 ? 4.867 -16.312 -15.609 1 95.38 222 CYS A O 1
ATOM 1664 N N . ASN A 1 223 ? 5.918 -15.453 -13.805 1 95.62 223 ASN A N 1
ATOM 1665 C CA . ASN A 1 223 ? 6.133 -16.781 -13.227 1 95.62 223 ASN A CA 1
ATOM 1666 C C . ASN A 1 223 ? 4.863 -17.312 -12.578 1 95.62 223 ASN A C 1
ATOM 1668 O O . ASN A 1 223 ? 4.043 -16.547 -12.07 1 95.62 223 ASN A O 1
ATOM 1672 N N . PRO A 1 224 ? 4.715 -18.656 -12.602 1 96.94 224 PRO A N 1
ATOM 1673 C CA . PRO A 1 224 ? 3.506 -19.219 -12 1 96.94 224 PRO A CA 1
ATOM 1674 C C . PRO A 1 224 ? 3.324 -18.812 -10.539 1 96.94 224 PRO A C 1
ATOM 1676 O O . PRO A 1 224 ? 2.203 -18.531 -10.109 1 96.94 224 PRO A O 1
ATOM 1679 N N . TRP A 1 225 ? 4.395 -18.672 -9.766 1 97.62 225 TRP A N 1
ATOM 1680 C CA . TRP A 1 225 ? 4.293 -18.406 -8.336 1 97.62 225 TRP A CA 1
ATOM 1681 C C . TRP A 1 225 ? 3.885 -16.953 -8.078 1 97.62 225 TRP A C 1
ATOM 1683 O O . TRP A 1 225 ? 3.475 -16.609 -6.969 1 97.62 225 TRP A O 1
ATOM 1693 N N . ASP A 1 226 ? 3.844 -16.156 -9.133 1 96.75 226 ASP A N 1
ATOM 1694 C CA . ASP A 1 226 ? 3.449 -14.766 -8.984 1 96.75 226 ASP A CA 1
ATOM 1695 C C . ASP A 1 226 ? 1.946 -14.594 -9.18 1 96.75 226 ASP A C 1
ATOM 1697 O O . ASP A 1 226 ? 1.385 -13.547 -8.844 1 96.75 226 ASP A O 1
ATOM 1701 N N . THR A 1 227 ? 1.273 -15.586 -9.734 1 97.94 227 THR A N 1
ATOM 1702 C CA . THR A 1 227 ? -0.04 -15.234 -10.266 1 97.94 227 THR A CA 1
ATOM 1703 C C . THR A 1 227 ? -1.058 -16.328 -9.953 1 97.94 227 THR A C 1
ATOM 1705 O O . THR A 1 227 ? -2.217 -16.031 -9.648 1 97.94 227 THR A O 1
ATOM 1708 N N . VAL A 1 228 ? -0.66 -17.594 -9.938 1 98.56 228 VAL A N 1
ATOM 1709 C CA . VAL A 1 228 ? -1.594 -18.719 -9.969 1 98.56 228 VAL A CA 1
ATOM 1710 C C . VAL A 1 228 ? -2.525 -18.641 -8.766 1 98.56 228 VAL A C 1
ATOM 1712 O O . VAL A 1 228 ? -3.746 -18.75 -8.906 1 98.56 228 VAL A O 1
ATOM 1715 N N . ALA A 1 229 ? -1.962 -18.422 -7.559 1 98.88 229 ALA A N 1
ATOM 1716 C CA . ALA A 1 229 ? -2.779 -18.375 -6.352 1 98.88 229 ALA A CA 1
ATOM 1717 C C . ALA A 1 229 ? -3.795 -17.234 -6.43 1 98.88 229 ALA A C 1
ATOM 1719 O O . ALA A 1 229 ? -4.988 -17.438 -6.211 1 98.88 229 ALA A O 1
ATOM 1720 N N . GLY A 1 230 ? -3.311 -16.062 -6.812 1 98.88 230 GLY A N 1
ATOM 1721 C CA . GLY A 1 230 ? -4.176 -14.891 -6.879 1 98.88 230 GLY A CA 1
ATOM 1722 C C . GLY A 1 230 ? -5.258 -15.008 -7.934 1 98.88 230 GLY A C 1
ATOM 1723 O O . GLY A 1 230 ? -6.395 -14.578 -7.715 1 98.88 230 GLY A O 1
ATOM 1724 N N . VAL A 1 231 ? -4.945 -15.586 -9.078 1 98.88 231 VAL A N 1
ATOM 1725 C CA . VAL A 1 231 ? -5.918 -15.758 -10.156 1 98.88 231 VAL A CA 1
ATOM 1726 C C . VAL A 1 231 ? -7.051 -16.672 -9.688 1 98.88 231 VAL A C 1
ATOM 1728 O O . VAL A 1 231 ? -8.227 -16.391 -9.945 1 98.88 231 VAL A O 1
ATOM 1731 N N . HIS A 1 232 ? -6.676 -17.75 -9.023 1 98.94 232 HIS A N 1
ATOM 1732 C CA . HIS A 1 232 ? -7.68 -18.656 -8.492 1 98.94 232 HIS A CA 1
ATOM 1733 C C . HIS A 1 232 ? -8.617 -17.953 -7.52 1 98.94 232 HIS A C 1
ATOM 1735 O O . HIS A 1 232 ? -9.828 -18.156 -7.559 1 98.94 232 HIS A O 1
ATOM 1741 N N . MET A 1 233 ? -8.07 -17.109 -6.707 1 98.94 233 MET A N 1
ATOM 1742 C CA . MET A 1 233 ? -8.859 -16.359 -5.738 1 98.94 233 MET A CA 1
ATOM 1743 C C . MET A 1 233 ? -9.852 -15.438 -6.441 1 98.94 233 MET A C 1
ATOM 1745 O O . MET A 1 233 ? -11.016 -15.359 -6.055 1 98.94 233 MET A O 1
ATOM 1749 N N . ILE A 1 234 ? -9.398 -14.742 -7.453 1 98.94 234 ILE A N 1
ATOM 1750 C CA . ILE A 1 234 ? -10.234 -13.781 -8.164 1 98.94 234 ILE A CA 1
ATOM 1751 C C . ILE A 1 234 ? -11.398 -14.508 -8.844 1 98.94 234 ILE A C 1
ATOM 1753 O O . ILE A 1 234 ? -12.547 -14.07 -8.742 1 98.94 234 ILE A O 1
ATOM 1757 N N . ARG A 1 235 ? -11.117 -15.617 -9.5 1 98.88 235 ARG A N 1
ATOM 1758 C CA . ARG A 1 235 ? -12.164 -16.359 -10.188 1 98.88 235 ARG A CA 1
ATOM 1759 C C . ARG A 1 235 ? -13.195 -16.891 -9.203 1 98.88 235 ARG A C 1
ATOM 1761 O O . ARG A 1 235 ? -14.398 -16.75 -9.422 1 98.88 235 ARG A O 1
ATOM 1768 N N . ASN A 1 236 ? -12.719 -17.453 -8.102 1 98.81 236 ASN A N 1
ATOM 1769 C CA . ASN A 1 236 ? -13.609 -17.984 -7.07 1 98.81 236 ASN A CA 1
ATOM 1770 C C . ASN A 1 236 ? -14.445 -16.875 -6.426 1 98.81 236 ASN A C 1
ATOM 1772 O O . ASN A 1 236 ? -15.539 -17.125 -5.922 1 98.81 236 ASN A O 1
ATOM 1776 N N . ALA A 1 237 ? -13.938 -15.672 -6.438 1 98.88 237 ALA A N 1
ATOM 1777 C CA . ALA A 1 237 ? -14.633 -14.539 -5.84 1 98.88 237 ALA A CA 1
ATOM 1778 C C . ALA A 1 237 ? -15.602 -13.898 -6.836 1 98.88 237 ALA A C 1
ATOM 1780 O O . ALA A 1 237 ? -16.312 -12.953 -6.496 1 98.88 237 ALA A O 1
ATOM 1781 N N . GLY A 1 238 ? -15.586 -14.344 -8.078 1 98.81 238 GLY A N 1
ATOM 1782 C CA . GLY A 1 238 ? -16.531 -13.875 -9.07 1 98.81 238 GLY A CA 1
ATOM 1783 C C . GLY A 1 238 ? -15.922 -12.93 -10.094 1 98.81 238 GLY A C 1
ATOM 1784 O O . GLY A 1 238 ? -16.641 -12.305 -10.875 1 98.81 238 GLY A O 1
ATOM 1785 N N . GLY A 1 239 ? -14.609 -12.852 -10.086 1 98.94 239 GLY A N 1
ATOM 1786 C CA . GLY A 1 239 ? -13.938 -11.961 -11.023 1 98.94 239 GLY A CA 1
ATOM 1787 C C . GLY A 1 239 ? -13.578 -12.633 -12.336 1 98.94 239 GLY A C 1
ATOM 1788 O O . GLY A 1 239 ? -13.852 -13.82 -12.523 1 98.94 239 GLY A O 1
ATOM 1789 N N . THR A 1 240 ? -13 -11.828 -13.227 1 98.94 240 THR A N 1
ATOM 1790 C CA . THR A 1 240 ? -12.586 -12.281 -14.555 1 98.94 240 THR A CA 1
ATOM 1791 C C . THR A 1 240 ? -11.086 -12.094 -14.742 1 98.94 240 THR A C 1
ATOM 1793 O O . THR A 1 240 ? -10.531 -11.062 -14.367 1 98.94 240 THR A O 1
ATOM 1796 N N . VAL A 1 241 ? -10.461 -13.094 -15.258 1 98.94 241 VAL A N 1
ATOM 1797 C CA . VAL A 1 241 ? -9.039 -13.008 -15.57 1 98.94 241 VAL A CA 1
ATOM 1798 C C . VAL A 1 241 ? -8.789 -13.5 -17 1 98.94 241 VAL A C 1
ATOM 1800 O O . VAL A 1 241 ? -9.164 -14.625 -17.344 1 98.94 241 VAL A O 1
ATOM 1803 N N . THR A 1 242 ? -8.133 -12.672 -17.828 1 98.88 242 THR A N 1
ATOM 1804 C CA . THR A 1 242 ? -7.789 -13.031 -19.203 1 98.88 242 THR A CA 1
ATOM 1805 C C . THR A 1 242 ? -6.34 -12.672 -19.516 1 98.88 242 THR A C 1
ATOM 1807 O O . THR A 1 242 ? -5.664 -12.039 -18.703 1 98.88 242 THR A O 1
ATOM 1810 N N . ASP A 1 243 ? -5.879 -13.18 -20.609 1 98.44 243 ASP A N 1
ATOM 1811 C CA . ASP A 1 243 ? -4.621 -12.688 -21.156 1 98.44 243 ASP A CA 1
ATOM 1812 C C . ASP A 1 243 ? -4.836 -11.422 -21.984 1 98.44 243 ASP A C 1
ATOM 1814 O O . ASP A 1 243 ? -5.902 -10.805 -21.922 1 98.44 243 ASP A O 1
ATOM 1818 N N . LEU A 1 244 ? -3.865 -10.992 -22.719 1 98.06 244 LEU A N 1
ATOM 1819 C CA . LEU A 1 244 ? -3.898 -9.719 -23.438 1 98.06 244 LEU A CA 1
ATOM 1820 C C . LEU A 1 244 ? -4.836 -9.797 -24.641 1 98.06 244 LEU A C 1
ATOM 1822 O O . LEU A 1 244 ? -5.266 -8.766 -25.172 1 98.06 244 LEU A O 1
ATOM 1826 N N . ASN A 1 245 ? -5.148 -11 -25.047 1 97.69 245 ASN A N 1
ATOM 1827 C CA . ASN A 1 245 ? -6.059 -11.18 -26.172 1 97.69 245 ASN A CA 1
ATOM 1828 C C . ASN A 1 245 ? -7.516 -11.227 -25.703 1 97.69 245 ASN A C 1
ATOM 1830 O O . ASN A 1 245 ? -8.43 -11.242 -26.531 1 97.69 245 ASN A O 1
ATOM 1834 N N . GLY A 1 246 ? -7.727 -11.305 -24.438 1 98.38 246 GLY A N 1
ATOM 1835 C CA . GLY A 1 246 ? -9.07 -11.43 -23.891 1 98.38 246 GLY A CA 1
ATOM 1836 C C . GLY A 1 246 ? -9.508 -12.867 -23.703 1 98.38 246 GLY A C 1
ATOM 1837 O O . GLY A 1 246 ? -10.648 -13.125 -23.312 1 98.38 246 GLY A O 1
ATOM 1838 N N . ASP A 1 247 ? -8.617 -13.781 -23.891 1 98.44 247 ASP A N 1
ATOM 1839 C CA . ASP A 1 247 ? -8.898 -15.195 -23.703 1 98.44 247 ASP A CA 1
ATOM 1840 C C . ASP A 1 247 ? -8.664 -15.609 -22.25 1 98.44 247 ASP A C 1
ATOM 1842 O O . ASP A 1 247 ? -7.941 -14.93 -21.516 1 98.44 247 ASP A O 1
ATOM 1846 N N . ARG A 1 248 ? -9.312 -16.734 -21.891 1 98.06 248 ARG A N 1
ATOM 1847 C CA . ARG A 1 248 ? -9.141 -17.219 -20.516 1 98.06 248 ARG A CA 1
ATOM 1848 C C . ARG A 1 248 ? -7.668 -17.344 -20.172 1 98.06 248 ARG A C 1
ATOM 1850 O O . ARG A 1 248 ? -6.902 -17.969 -20.891 1 98.06 248 ARG A O 1
ATOM 1857 N N . TRP A 1 249 ? -7.266 -16.812 -19.062 1 98.25 249 TRP A N 1
ATOM 1858 C CA . TRP A 1 249 ? -5.879 -16.844 -18.609 1 98.25 249 TRP A CA 1
ATOM 1859 C C . TRP A 1 249 ? -5.496 -18.234 -18.125 1 98.25 249 TRP A C 1
ATOM 1861 O O . TRP A 1 249 ? -6.281 -18.906 -17.438 1 98.25 249 TRP A O 1
ATOM 1871 N N . THR A 1 250 ? -4.34 -18.672 -18.453 1 96.12 250 THR A N 1
ATOM 1872 C CA . THR A 1 250 ? -3.682 -19.844 -17.875 1 96.12 250 THR A CA 1
ATOM 1873 C C . THR A 1 250 ? -2.273 -19.5 -17.406 1 96.12 250 THR A C 1
ATOM 1875 O O . THR A 1 250 ? -1.77 -18.406 -17.688 1 96.12 250 THR A O 1
ATOM 1878 N N . HIS A 1 251 ? -1.692 -20.375 -16.656 1 95.19 251 HIS A N 1
ATOM 1879 C CA . HIS A 1 251 ? -0.393 -20.094 -16.062 1 95.19 251 HIS A CA 1
ATOM 1880 C C . HIS A 1 251 ? 0.67 -19.859 -17.125 1 95.19 251 HIS A C 1
ATOM 1882 O O . HIS A 1 251 ? 1.741 -19.328 -16.828 1 95.19 251 HIS A O 1
ATOM 1888 N N . ASP A 1 252 ? 0.416 -20.172 -18.391 1 93.06 252 ASP A N 1
ATOM 1889 C CA . ASP A 1 252 ? 1.381 -20 -19.469 1 93.06 252 ASP A CA 1
ATOM 1890 C C . ASP A 1 252 ? 1.027 -18.781 -20.328 1 93.06 252 ASP A C 1
ATOM 1892 O O . ASP A 1 252 ? 1.696 -18.516 -21.328 1 93.06 252 ASP A O 1
ATOM 1896 N N . SER A 1 253 ? 0.04 -18.031 -20 1 95.31 253 SER A N 1
ATOM 1897 C CA . SER A 1 253 ? -0.375 -16.859 -20.75 1 95.31 253 SER A CA 1
ATOM 1898 C C . SER A 1 253 ? 0.646 -15.734 -20.625 1 95.31 253 SER A C 1
ATOM 1900 O O . SER A 1 253 ? 1.323 -15.617 -19.594 1 95.31 253 SER A O 1
ATOM 1902 N N . ARG A 1 254 ? 0.734 -14.969 -21.688 1 94.88 254 ARG A N 1
ATOM 1903 C CA . ARG A 1 254 ? 1.473 -13.719 -21.578 1 94.88 254 ARG A CA 1
ATOM 1904 C C . ARG A 1 254 ? 0.574 -12.602 -21.062 1 94.88 254 ARG A C 1
ATOM 1906 O O . ARG A 1 254 ? -0.504 -12.359 -21.609 1 94.88 254 ARG A O 1
ATOM 1913 N N . GLY A 1 255 ? 1.105 -11.953 -20.047 1 96.81 255 GLY A N 1
ATOM 1914 C CA . GLY A 1 255 ? 0.336 -10.883 -19.438 1 96.81 255 GLY A CA 1
ATOM 1915 C C . GLY A 1 255 ? -0.774 -11.383 -18.531 1 96.81 255 GLY A C 1
ATOM 1916 O O . GLY A 1 255 ? -0.989 -12.594 -18.422 1 96.81 255 GLY A O 1
ATOM 1917 N N . LEU A 1 256 ? -1.397 -10.562 -17.875 1 98.56 256 LEU A N 1
ATOM 1918 C CA . LEU A 1 256 ? -2.484 -10.82 -16.938 1 98.56 256 LEU A CA 1
ATOM 1919 C C . LEU A 1 256 ? -3.414 -9.617 -16.828 1 98.56 256 LEU A C 1
ATOM 1921 O O . LEU A 1 256 ? -2.963 -8.508 -16.547 1 98.56 256 LEU A O 1
ATOM 1925 N N . VAL A 1 257 ? -4.648 -9.844 -17.172 1 98.94 257 VAL A N 1
ATOM 1926 C CA . VAL A 1 257 ? -5.711 -8.859 -17 1 98.94 257 VAL A CA 1
ATOM 1927 C C . VAL A 1 257 ? -6.77 -9.398 -16.047 1 98.94 257 VAL A C 1
ATOM 1929 O O . VAL A 1 257 ? -7.52 -10.312 -16.391 1 98.94 257 VAL A O 1
ATOM 1932 N N . ALA A 1 258 ? -6.824 -8.875 -14.844 1 98.94 258 ALA A N 1
ATOM 1933 C CA . ALA A 1 258 ? -7.77 -9.32 -13.82 1 98.94 258 ALA A CA 1
ATOM 1934 C C . ALA A 1 258 ? -8.688 -8.18 -13.391 1 98.94 258 ALA A C 1
ATOM 1936 O O . ALA A 1 258 ? -8.25 -7.039 -13.258 1 98.94 258 ALA A O 1
ATOM 1937 N N . SER A 1 259 ? -9.977 -8.5 -13.242 1 98.94 259 SER A N 1
ATOM 1938 C CA . SER A 1 259 ? -10.922 -7.441 -12.906 1 98.94 259 SER A CA 1
ATOM 1939 C C . SER A 1 259 ? -12.109 -7.992 -12.125 1 98.94 259 SER A C 1
ATOM 1941 O O . SER A 1 259 ? -12.211 -9.203 -11.914 1 98.94 259 SER A O 1
ATOM 1943 N N . ASN A 1 260 ? -12.969 -7.082 -11.734 1 98.88 260 ASN A N 1
ATOM 1944 C CA . ASN A 1 260 ? -14.211 -7.43 -11.047 1 98.88 260 ASN A CA 1
ATOM 1945 C C . ASN A 1 260 ? -15.258 -7.957 -12.016 1 98.88 260 ASN A C 1
ATOM 1947 O O . ASN A 1 260 ? -16.391 -8.25 -11.617 1 98.88 260 ASN A O 1
ATOM 1951 N N . GLY A 1 261 ? -14.906 -8.078 -13.281 1 98.88 261 GLY A N 1
ATOM 1952 C CA . GLY A 1 261 ? -15.867 -8.508 -14.289 1 98.88 261 GLY A CA 1
ATOM 1953 C C . GLY A 1 261 ? -16.578 -7.352 -14.961 1 98.88 261 GLY A C 1
ATOM 1954 O O . GLY A 1 261 ? -16.484 -7.164 -16.172 1 98.88 261 GLY A O 1
ATOM 1955 N N . GLU A 1 262 ? -17.188 -6.449 -14.203 1 98.69 262 GLU A N 1
ATOM 1956 C CA . GLU A 1 262 ? -17.969 -5.32 -14.703 1 98.69 262 GLU A CA 1
ATOM 1957 C C . GLU A 1 262 ? -17.094 -4.363 -15.516 1 98.69 262 GLU A C 1
ATOM 1959 O O . GLU A 1 262 ? -17.547 -3.812 -16.531 1 98.69 262 GLU A O 1
ATOM 1964 N N . LEU A 1 263 ? -15.867 -4.262 -15.086 1 98.88 263 LEU A N 1
ATOM 1965 C CA . LEU A 1 263 ? -14.984 -3.289 -15.727 1 98.88 263 LEU A CA 1
ATOM 1966 C C . LEU A 1 263 ? -13.938 -3.988 -16.578 1 98.88 263 LEU A C 1
ATOM 1968 O O . LEU A 1 263 ? -12.914 -3.395 -16.938 1 98.88 263 LEU A O 1
ATOM 1972 N N . HIS A 1 264 ? -14.133 -5.223 -16.938 1 98.94 264 HIS A N 1
ATOM 1973 C CA . HIS A 1 264 ? -13.078 -6.02 -17.547 1 98.94 264 HIS A CA 1
ATOM 1974 C C . HIS A 1 264 ? -12.672 -5.449 -18.906 1 98.94 264 HIS A C 1
ATOM 1976 O O . HIS A 1 264 ? -11.484 -5.398 -19.234 1 98.94 264 HIS A O 1
ATOM 1982 N N . ASP A 1 265 ? -13.602 -5.008 -19.703 1 98.81 265 ASP A N 1
ATOM 1983 C CA . ASP A 1 265 ? -13.273 -4.48 -21.016 1 98.81 265 ASP A CA 1
ATOM 1984 C C . ASP A 1 265 ? -12.352 -3.27 -20.922 1 98.81 265 ASP A C 1
ATOM 1986 O O . ASP A 1 265 ? -11.406 -3.135 -21.703 1 98.81 265 ASP A O 1
ATOM 1990 N N . GLU A 1 266 ? -12.672 -2.422 -19.953 1 98.88 266 GLU A N 1
ATOM 1991 C CA . GLU A 1 266 ? -11.859 -1.225 -19.766 1 98.88 266 GLU A CA 1
ATOM 1992 C C . GLU A 1 266 ? -10.461 -1.579 -19.281 1 98.88 266 GLU A C 1
ATOM 1994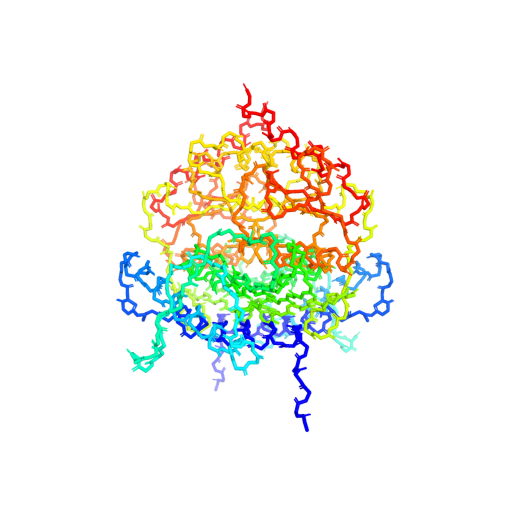 O O . GLU A 1 266 ? -9.469 -0.986 -19.719 1 98.88 266 GLU A O 1
ATOM 1999 N N . VAL A 1 267 ? -10.352 -2.545 -18.375 1 98.94 267 VAL A N 1
ATOM 2000 C CA . VAL A 1 267 ? -9.062 -2.984 -17.859 1 98.94 267 VAL A CA 1
ATOM 2001 C C . VAL A 1 267 ? -8.258 -3.641 -18.984 1 98.94 267 VAL A C 1
ATOM 2003 O O . VAL A 1 267 ? -7.051 -3.412 -19.109 1 98.94 267 VAL A O 1
ATOM 2006 N N . LEU A 1 268 ? -8.914 -4.434 -19.797 1 98.88 268 LEU A N 1
ATOM 2007 C CA . LEU A 1 268 ? -8.266 -5.07 -20.938 1 98.88 268 LEU A CA 1
ATOM 2008 C C . LEU A 1 268 ? -7.766 -4.023 -21.922 1 98.88 268 LEU A C 1
ATOM 2010 O O . LEU A 1 268 ? -6.656 -4.145 -22.453 1 98.88 268 LEU A O 1
ATOM 2014 N N . ALA A 1 269 ? -8.547 -3.023 -22.172 1 98.88 269 ALA A N 1
ATOM 2015 C CA . ALA A 1 269 ? -8.133 -1.938 -23.062 1 98.88 269 ALA A CA 1
ATOM 2016 C C . ALA A 1 269 ? -6.875 -1.251 -22.531 1 98.88 269 ALA A C 1
ATOM 2018 O O . ALA A 1 269 ? -5.973 -0.916 -23.297 1 98.88 269 ALA A O 1
ATOM 2019 N N . ALA A 1 270 ? -6.852 -1.057 -21.234 1 98.75 270 ALA A N 1
ATOM 2020 C CA . ALA A 1 270 ? -5.66 -0.475 -20.625 1 98.75 270 ALA A CA 1
ATOM 2021 C C . ALA A 1 270 ? -4.434 -1.344 -20.891 1 98.75 270 ALA A C 1
ATOM 2023 O O . ALA A 1 270 ? -3.387 -0.842 -21.297 1 98.75 270 ALA A O 1
ATOM 2024 N N . ALA A 1 271 ? -4.578 -2.6 -20.656 1 98.5 271 ALA A N 1
ATOM 2025 C CA . ALA A 1 271 ? -3.473 -3.533 -20.859 1 98.5 271 ALA A CA 1
ATOM 2026 C C . ALA A 1 271 ? -2.988 -3.525 -22.297 1 98.5 271 ALA A C 1
ATOM 2028 O O . ALA A 1 271 ? -1.783 -3.574 -22.562 1 98.5 271 ALA A O 1
ATOM 2029 N N . ARG A 1 272 ? -3.906 -3.479 -23.172 1 98.25 272 ARG A N 1
ATOM 2030 C CA . ARG A 1 272 ? -3.555 -3.463 -24.578 1 98.25 272 ARG A CA 1
ATOM 2031 C C . ARG A 1 272 ? -2.85 -2.164 -24.953 1 98.25 272 ARG A C 1
ATOM 2033 O O . ARG A 1 272 ? -1.976 -2.154 -25.828 1 98.25 272 ARG A O 1
ATOM 2040 N N . GLY A 1 273 ? -3.285 -1.058 -24.328 1 98 273 GLY A N 1
ATOM 2041 C CA . GLY A 1 273 ? -2.568 0.195 -24.516 1 98 273 GLY A CA 1
ATOM 2042 C C . GLY A 1 273 ? -1.118 0.118 -24.062 1 98 273 GLY A C 1
ATOM 2043 O O . GLY A 1 273 ? -0.241 0.714 -24.703 1 98 273 GLY A O 1
ATOM 2044 N N . VAL A 1 274 ? -0.815 -0.583 -23 1 97.94 274 VAL A N 1
ATOM 2045 C CA . VAL A 1 274 ? 0.545 -0.805 -22.531 1 97.94 274 VAL A CA 1
ATOM 2046 C C . VAL A 1 274 ? 1.335 -1.6 -23.562 1 97.94 274 VAL A C 1
ATOM 2048 O O . VAL A 1 274 ? 2.461 -1.235 -23.906 1 97.94 274 VAL A O 1
ATOM 2051 N N . ASP A 1 275 ? 0.73 -2.676 -24 1 96.75 275 ASP A N 1
ATOM 2052 C CA . ASP A 1 275 ? 1.397 -3.604 -24.906 1 96.75 275 ASP A CA 1
ATOM 2053 C C . ASP A 1 275 ? 1.703 -2.936 -26.25 1 96.75 275 ASP A C 1
ATOM 2055 O O . ASP A 1 275 ? 2.678 -3.291 -26.906 1 96.75 275 ASP A O 1
ATOM 2059 N N . ALA A 1 276 ? 0.933 -2.004 -26.641 1 96.06 276 ALA A N 1
ATOM 2060 C CA . ALA A 1 276 ? 1.086 -1.316 -27.922 1 96.06 276 ALA A CA 1
ATOM 2061 C C . ALA A 1 276 ? 2.389 -0.523 -27.969 1 96.06 276 ALA A C 1
ATOM 2063 O O . ALA A 1 276 ? 2.904 -0.225 -29.047 1 96.06 276 ALA A O 1
ATOM 2064 N N . VAL A 1 277 ? 2.859 -0.159 -26.797 1 94.5 277 VAL A N 1
ATOM 2065 C CA . VAL A 1 277 ? 4.094 0.617 -26.734 1 94.5 277 VAL A CA 1
ATOM 2066 C C . VAL A 1 277 ? 5.289 -0.288 -27.016 1 94.5 277 VAL A C 1
ATOM 2068 O O . VAL A 1 277 ? 6.359 0.192 -27.391 1 94.5 277 VAL A O 1
ATOM 2071 N N . ARG A 1 278 ? 5.18 -1.526 -26.75 1 85.44 278 ARG A N 1
ATOM 2072 C CA . ARG A 1 278 ? 6.258 -2.475 -27.016 1 85.44 278 ARG A CA 1
ATOM 2073 C C . ARG A 1 278 ? 6.566 -2.547 -28.516 1 85.44 278 ARG A C 1
ATOM 2075 O O . ARG A 1 278 ? 7.719 -2.738 -28.906 1 85.44 278 ARG A O 1
ATOM 2082 N N . ASP A 1 279 ? 5.555 -2.443 -29.406 1 66.94 279 ASP A N 1
ATOM 2083 C CA . ASP A 1 279 ? 5.707 -2.566 -30.859 1 66.94 279 ASP A CA 1
ATOM 2084 C C . ASP A 1 279 ? 6.277 -1.284 -31.469 1 66.94 279 ASP A C 1
ATOM 2086 O O . ASP A 1 279 ? 6.992 -1.327 -32.469 1 66.94 279 ASP A O 1
ATOM 2090 N N . MET B 1 1 ? 2.689 19.047 41.312 1 34 1 MET B N 1
ATOM 2091 C CA . MET B 1 1 ? 2.43 19.859 40.125 1 34 1 MET B CA 1
ATOM 2092 C C . MET B 1 1 ? 2.498 19 38.844 1 34 1 MET B C 1
ATOM 2094 O O . MET B 1 1 ? 3.549 18.438 38.531 1 34 1 MET B O 1
ATOM 2098 N N . SER B 1 2 ? 1.549 18.188 38.469 1 45 2 SER B N 1
ATOM 2099 C CA . SER B 1 2 ? 1.531 17.094 37.469 1 45 2 SER B CA 1
ATOM 2100 C C . SER B 1 2 ? 2.068 17.562 36.125 1 45 2 SER B C 1
ATOM 2102 O O . SER B 1 2 ? 1.612 18.578 35.594 1 45 2 SER B O 1
ATOM 2104 N N . GLU B 1 3 ? 3.41 17.5 35.812 1 60.62 3 GLU B N 1
ATOM 2105 C CA . GLU B 1 3 ? 4.152 18.031 34.688 1 60.62 3 GLU B CA 1
ATOM 2106 C C . GLU B 1 3 ? 3.406 17.781 33.375 1 60.62 3 GLU B C 1
ATOM 2108 O O . GLU B 1 3 ? 2.863 16.688 33.156 1 60.62 3 GLU B O 1
ATOM 2113 N N . GLN B 1 4 ? 2.904 18.859 32.812 1 73.19 4 GLN B N 1
ATOM 2114 C CA . GLN B 1 4 ? 2.252 18.828 31.516 1 73.19 4 GLN B CA 1
ATOM 2115 C C . GLN B 1 4 ? 3.006 17.922 30.547 1 73.19 4 GLN B C 1
ATOM 2117 O O . GLN B 1 4 ? 4.219 18.047 30.375 1 73.19 4 GLN B O 1
ATOM 2122 N N . PRO B 1 5 ? 2.273 16.891 30.188 1 87 5 PRO B N 1
ATOM 2123 C CA . PRO B 1 5 ? 2.959 16.016 29.234 1 87 5 PRO B CA 1
ATOM 2124 C C . PRO B 1 5 ? 3.482 16.75 28.016 1 87 5 PRO B C 1
ATOM 2126 O O . PRO B 1 5 ? 2.949 17.812 27.656 1 87 5 PRO B O 1
ATOM 2129 N N . GLY B 1 6 ? 4.582 16.359 27.516 1 94.25 6 GLY B N 1
ATOM 2130 C CA . GLY B 1 6 ? 5.109 16.922 26.281 1 94.25 6 GLY B CA 1
ATOM 2131 C C . GLY B 1 6 ? 4.164 16.781 25.109 1 94.25 6 GLY B C 1
ATOM 2132 O O . GLY B 1 6 ? 3.326 15.875 25.078 1 94.25 6 GLY B O 1
ATOM 2133 N N . ARG B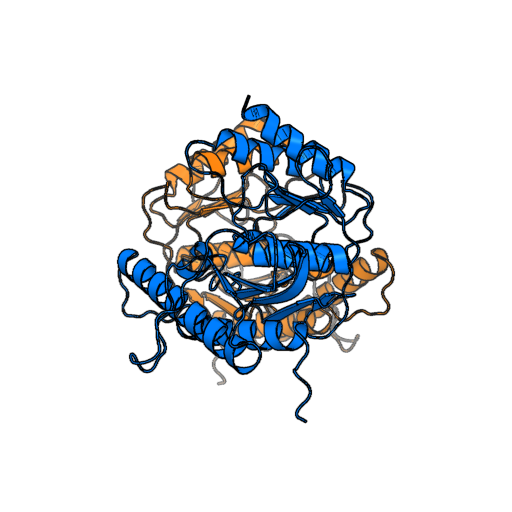 1 7 ? 4.223 17.672 24.219 1 97.75 7 ARG B N 1
ATOM 2134 C CA . ARG B 1 7 ? 3.305 17.719 23.078 1 97.75 7 ARG B CA 1
ATOM 2135 C C . ARG B 1 7 ? 3.422 16.453 22.234 1 97.75 7 ARG B C 1
ATOM 2137 O O . ARG B 1 7 ? 2.434 16 21.672 1 97.75 7 ARG B O 1
ATOM 2144 N N . ALA B 1 8 ? 4.605 15.867 22.188 1 98.25 8 ALA B N 1
ATOM 2145 C CA . ALA B 1 8 ? 4.762 14.633 21.438 1 98.25 8 ALA B CA 1
ATOM 2146 C C . ALA B 1 8 ? 3.959 13.5 22.062 1 98.25 8 ALA B C 1
ATOM 2148 O O . ALA B 1 8 ? 3.307 12.727 21.359 1 98.25 8 ALA B O 1
ATOM 2149 N N . ALA B 1 9 ? 4.027 13.438 23.359 1 98.19 9 ALA B N 1
ATOM 2150 C CA . ALA B 1 9 ? 3.273 12.406 24.078 1 98.19 9 ALA B CA 1
ATOM 2151 C C . ALA B 1 9 ? 1.771 12.602 23.875 1 98.19 9 ALA B C 1
ATOM 2153 O O . ALA B 1 9 ? 1.039 11.633 23.672 1 98.19 9 ALA B O 1
ATOM 2154 N N . VAL B 1 10 ? 1.346 13.828 23.938 1 98.69 10 VAL B N 1
ATOM 2155 C CA . VAL B 1 10 ? -0.073 14.125 23.781 1 98.69 10 VAL B CA 1
ATOM 2156 C C . VAL B 1 10 ? -0.504 13.852 22.344 1 98.69 10 VAL B C 1
ATOM 2158 O O . VAL B 1 10 ? -1.591 13.32 22.109 1 98.69 10 VAL B O 1
ATOM 2161 N N . ALA B 1 11 ? 0.323 14.203 21.359 1 98.88 11 ALA B N 1
ATOM 2162 C CA . ALA B 1 11 ? 0.026 13.914 19.953 1 98.88 11 ALA B CA 1
ATOM 2163 C C . ALA B 1 11 ? -0.168 12.414 19.75 1 98.88 11 ALA B C 1
ATOM 2165 O O . ALA B 1 11 ? -1.118 11.992 19.078 1 98.88 11 ALA B O 1
ATOM 2166 N N . GLU B 1 12 ? 0.695 11.633 20.328 1 98.88 12 GLU B N 1
ATOM 2167 C CA . GLU B 1 12 ? 0.599 10.188 20.172 1 98.88 12 GLU B CA 1
ATOM 2168 C C . GLU B 1 12 ? -0.668 9.648 20.828 1 98.88 12 GLU B C 1
ATOM 2170 O O . GLU B 1 12 ? -1.389 8.844 20.234 1 98.88 12 GLU B O 1
ATOM 2175 N N . GLN B 1 13 ? -0.882 10.078 22.047 1 98.81 13 GLN B N 1
ATOM 2176 C CA . GLN B 1 13 ? -2.072 9.633 22.75 1 98.81 13 GLN B CA 1
ATOM 2177 C C . GLN B 1 13 ? -3.342 9.977 21.984 1 98.81 13 GLN B C 1
ATOM 2179 O O . GLN B 1 13 ? -4.242 9.141 21.859 1 98.81 13 GLN B O 1
ATOM 2184 N N . ALA B 1 14 ? -3.385 11.203 21.5 1 98.88 14 ALA B N 1
ATOM 2185 C CA . ALA B 1 14 ? -4.551 11.672 20.766 1 98.88 14 ALA B CA 1
ATOM 2186 C C . ALA B 1 14 ? -4.727 10.898 19.469 1 98.88 14 ALA B C 1
ATOM 2188 O O . ALA B 1 14 ? -5.832 10.461 19.141 1 98.88 14 ALA B O 1
ATOM 2189 N N . ALA B 1 15 ? -3.635 10.711 18.719 1 98.94 15 ALA B N 1
ATOM 2190 C CA . ALA B 1 15 ? -3.695 9.961 17.453 1 98.94 15 ALA B CA 1
ATOM 2191 C C . ALA B 1 15 ? -4.145 8.523 17.688 1 98.94 15 ALA B C 1
ATOM 2193 O O . ALA B 1 15 ? -4.957 7.988 16.938 1 98.94 15 ALA B O 1
ATOM 2194 N N . ARG B 1 16 ? -3.641 7.914 18.766 1 98.88 16 ARG B N 1
ATOM 2195 C CA . ARG B 1 16 ? -4.035 6.547 19.094 1 98.88 16 ARG B CA 1
ATOM 2196 C C . ARG B 1 16 ? -5.516 6.48 19.453 1 98.88 16 ARG B C 1
ATOM 2198 O O . ARG B 1 16 ? -6.211 5.543 19.062 1 98.88 16 ARG B O 1
ATOM 2205 N N . ALA B 1 17 ? -5.945 7.441 20.203 1 98.62 17 ALA B N 1
ATOM 2206 C CA . ALA B 1 17 ? -7.352 7.473 20.594 1 98.62 17 ALA B CA 1
ATOM 2207 C C . ALA B 1 17 ? -8.258 7.602 19.375 1 98.62 17 ALA B C 1
ATOM 2209 O O . ALA B 1 17 ? -9.234 6.867 19.234 1 98.62 17 ALA B O 1
ATOM 2210 N N . GLY B 1 18 ? -7.922 8.547 18.484 1 98.25 18 GLY B N 1
ATOM 2211 C CA . GLY B 1 18 ? -8.688 8.703 17.266 1 98.25 18 GLY B CA 1
ATOM 2212 C C . GLY B 1 18 ? -8.617 7.488 16.359 1 98.25 18 GLY B C 1
ATOM 2213 O O . GLY B 1 18 ? -9.625 7.078 15.781 1 98.25 18 GLY B O 1
ATOM 2214 N N . ALA B 1 19 ? -7.453 6.91 16.266 1 98.56 19 ALA B N 1
ATOM 2215 C CA . ALA B 1 19 ? -7.23 5.738 15.422 1 98.56 19 ALA B CA 1
ATOM 2216 C C . ALA B 1 19 ? -8.062 4.551 15.906 1 98.56 19 ALA B C 1
ATOM 2218 O O . ALA B 1 19 ? -8.57 3.773 15.094 1 98.56 19 ALA B O 1
ATOM 2219 N N . ALA B 1 20 ? -8.156 4.379 17.188 1 97.88 20 ALA B N 1
ATOM 2220 C CA . ALA B 1 20 ? -8.961 3.301 17.75 1 97.88 20 ALA B CA 1
ATOM 2221 C C . ALA B 1 20 ? -10.422 3.438 17.344 1 97.88 20 ALA B C 1
ATOM 2223 O O . ALA B 1 20 ? -11.086 2.441 17.016 1 97.88 20 ALA B O 1
ATOM 2224 N N . VAL B 1 21 ? -10.898 4.652 17.297 1 95.88 21 VAL B N 1
ATOM 2225 C CA . VAL B 1 21 ? -12.266 4.922 16.891 1 95.88 21 VAL B CA 1
ATOM 2226 C C . VAL B 1 21 ? -12.438 4.57 15.406 1 95.88 21 VAL B C 1
ATOM 2228 O O . VAL B 1 21 ? -13.398 3.9 15.031 1 95.88 21 VAL B O 1
ATOM 2231 N N . ALA B 1 22 ? -11.523 5.016 14.594 1 95.06 22 ALA B N 1
ATOM 2232 C CA . ALA B 1 22 ? -11.586 4.734 13.164 1 95.06 22 ALA B CA 1
ATOM 2233 C C . ALA B 1 22 ? -11.531 3.232 12.891 1 95.06 22 ALA B C 1
ATOM 2235 O O . ALA B 1 22 ? -12.227 2.729 12.008 1 95.06 22 ALA B O 1
ATOM 2236 N N . ALA B 1 23 ? -10.734 2.518 13.664 1 95.44 23 ALA B N 1
ATOM 2237 C CA . ALA B 1 23 ? -10.5 1.093 13.453 1 95.44 23 ALA B CA 1
ATOM 2238 C C . ALA B 1 23 ? -11.742 0.275 13.789 1 95.44 23 ALA B C 1
ATOM 2240 O O . ALA B 1 23 ? -11.961 -0.799 13.227 1 95.44 23 ALA B O 1
ATOM 2241 N N . LYS B 1 24 ? -12.539 0.747 14.672 1 91.94 24 LYS B N 1
ATOM 2242 C CA . LYS B 1 24 ? -13.695 0.011 15.172 1 91.94 24 LYS B CA 1
ATOM 2243 C C . LYS B 1 24 ? -14.688 -0.277 14.047 1 91.94 24 LYS B C 1
ATOM 2245 O O . LYS B 1 24 ? -15.352 -1.317 14.047 1 91.94 24 LYS B O 1
ATOM 2250 N N . HIS B 1 25 ? -14.727 0.558 13.094 1 86.06 25 HIS B N 1
ATOM 2251 C CA . HIS B 1 25 ? -15.742 0.418 12.055 1 86.06 25 HIS B CA 1
ATOM 2252 C C . HIS B 1 25 ? -15.125 -0.041 10.742 1 86.06 25 HIS B C 1
ATOM 2254 O O . HIS B 1 25 ? -15.828 -0.215 9.75 1 86.06 25 HIS B O 1
ATOM 2260 N N . PHE B 1 26 ? -13.867 -0.287 10.758 1 92.69 26 PHE B N 1
ATOM 2261 C CA . PHE B 1 26 ? -13.172 -0.731 9.555 1 92.69 26 PHE B CA 1
ATOM 2262 C C . PHE B 1 26 ? -13.531 -2.174 9.219 1 92.69 26 PHE B C 1
ATOM 2264 O O . PHE B 1 26 ? -13.422 -3.059 10.07 1 92.69 26 PHE B O 1
ATOM 2271 N N . ARG B 1 27 ? -13.953 -2.529 7.984 1 90 27 ARG B N 1
ATOM 2272 C CA . ARG B 1 27 ? -14.328 -3.822 7.422 1 90 27 ARG B CA 1
ATOM 2273 C C . ARG B 1 27 ? -15.539 -4.406 8.148 1 90 27 ARG B C 1
ATOM 2275 O O . ARG B 1 27 ? -15.789 -5.609 8.086 1 90 27 ARG B O 1
ATOM 2282 N N . ILE B 1 28 ? -16.078 -3.693 9.062 1 76.69 28 ILE B N 1
ATOM 2283 C CA . ILE B 1 28 ? -17.281 -4.172 9.719 1 76.69 28 ILE B CA 1
ATOM 2284 C C . ILE B 1 28 ? -18.5 -3.844 8.852 1 76.69 28 ILE B C 1
ATOM 2286 O O . ILE B 1 28 ? -18.641 -2.719 8.367 1 76.69 28 ILE B O 1
ATOM 2290 N N . GLY B 1 29 ? -18.922 -4.832 7.938 1 56.5 29 GLY B N 1
ATOM 2291 C CA . GLY B 1 29 ? -20.078 -4.855 7.059 1 56.5 29 GLY B CA 1
ATOM 2292 C C . GLY B 1 29 ? -21.328 -4.309 7.707 1 56.5 29 GLY B C 1
ATOM 2293 O O . GLY B 1 29 ? -21.906 -4.941 8.594 1 56.5 29 GLY B O 1
ATOM 2294 N N . ILE B 1 30 ? -21.391 -3.168 8.289 1 45.59 30 ILE B N 1
ATOM 2295 C CA . ILE B 1 30 ? -22.812 -2.891 8.391 1 45.59 30 ILE B CA 1
ATOM 2296 C C . ILE B 1 30 ? -23.531 -3.365 7.129 1 45.59 30 ILE B C 1
ATOM 2298 O O . ILE B 1 30 ? -22.938 -3.396 6.047 1 45.59 30 ILE B O 1
ATOM 2302 N N . ASP B 1 31 ? -24.5 -4.219 7.273 1 43.47 31 ASP B N 1
ATOM 2303 C CA . ASP B 1 31 ? -25.312 -4.578 6.109 1 43.47 31 ASP B CA 1
ATOM 2304 C C . ASP B 1 31 ? -25.219 -3.504 5.027 1 43.47 31 ASP B C 1
ATOM 2306 O O . ASP B 1 31 ? -26.156 -2.713 4.852 1 43.47 31 ASP B O 1
ATOM 2310 N N . VAL B 1 32 ? -24.25 -2.859 5.074 1 45.97 32 VAL B N 1
ATOM 2311 C CA . VAL B 1 32 ? -24.172 -1.693 4.203 1 45.97 32 VAL B CA 1
ATOM 2312 C C . VAL B 1 32 ? -24.047 -2.143 2.748 1 45.97 32 VAL B C 1
ATOM 2314 O O . VAL B 1 32 ? -23.047 -2.744 2.361 1 45.97 32 VAL B O 1
ATOM 2317 N N . GLU B 1 33 ? -25.031 -2.436 2.115 1 46.25 33 GLU B N 1
ATOM 2318 C CA . GLU B 1 33 ? -25.281 -2.93 0.766 1 46.25 33 GLU B CA 1
ATOM 2319 C C . GLU B 1 33 ? -24.859 -1.906 -0.284 1 46.25 33 GLU B C 1
ATOM 2321 O O . GLU B 1 33 ? -24.609 -2.26 -1.439 1 46.25 33 GLU B O 1
ATOM 2326 N N . THR B 1 34 ? -24.75 -0.448 0.139 1 48.28 34 THR B N 1
ATOM 2327 C CA . THR B 1 34 ? -24.578 0.513 -0.944 1 48.28 34 THR B CA 1
ATOM 2328 C C . THR B 1 34 ? -23.406 1.455 -0.638 1 48.28 34 THR B C 1
ATOM 2330 O O . THR B 1 34 ? -23.031 1.623 0.522 1 48.28 34 THR B O 1
ATOM 2333 N N . LYS B 1 35 ? -22.609 1.919 -1.491 1 52.91 35 LYS B N 1
ATOM 2334 C CA . LYS B 1 35 ? -21.562 2.936 -1.41 1 52.91 35 LYS B CA 1
ATOM 2335 C C . LYS B 1 35 ? -22.016 4.117 -0.552 1 52.91 35 LYS B C 1
ATOM 2337 O O . LYS B 1 35 ? -21.219 4.66 0.225 1 52.91 35 LYS B O 1
ATOM 2342 N N . ALA B 1 36 ? -23.172 4.516 -0.843 1 55.66 36 ALA B N 1
ATOM 2343 C CA . ALA B 1 36 ? -23.734 5.605 -0.056 1 55.66 36 ALA B CA 1
ATOM 2344 C C . ALA B 1 36 ? -23.641 5.312 1.438 1 55.66 36 ALA B C 1
ATOM 2346 O O . ALA B 1 36 ? -23.312 6.191 2.232 1 55.66 36 ALA B O 1
ATOM 2347 N N . GLU B 1 37 ? -23.828 4.078 1.63 1 61.81 37 GLU B N 1
ATOM 2348 C CA . GLU B 1 37 ? -23.781 3.693 3.037 1 61.81 37 GLU B CA 1
ATOM 2349 C C . GLU B 1 37 ? -22.344 3.689 3.551 1 61.81 37 GLU B C 1
ATOM 2351 O O . GLU B 1 37 ? -22.078 4.109 4.68 1 61.81 37 GLU B O 1
ATOM 2356 N N . LYS B 1 38 ? -21.531 3.309 2.699 1 64.44 38 LYS B N 1
ATOM 2357 C CA . LYS B 1 38 ? -20.125 3.311 3.104 1 64.44 38 LYS B CA 1
ATOM 2358 C C . LYS B 1 38 ? -19.609 4.734 3.285 1 64.44 38 LYS B C 1
ATOM 2360 O O . LYS B 1 38 ? -18.844 5.008 4.207 1 64.44 38 LYS B O 1
ATOM 2365 N N . THR B 1 39 ? -19.984 5.594 2.412 1 67.56 39 THR B N 1
ATOM 2366 C CA . THR B 1 39 ? -19.625 7.004 2.516 1 67.56 39 THR B CA 1
ATOM 2367 C C . THR B 1 39 ? -20.156 7.605 3.814 1 67.56 39 THR B C 1
ATOM 2369 O O . THR B 1 39 ? -19.469 8.398 4.465 1 67.56 39 THR B O 1
ATOM 2372 N N . ASP B 1 40 ? -21.266 7.184 4.117 1 73.75 40 ASP B N 1
ATOM 2373 C CA . ASP B 1 40 ? -21.859 7.652 5.367 1 73.75 40 ASP B CA 1
ATOM 2374 C C . ASP B 1 40 ? -21.062 7.145 6.57 1 73.75 40 ASP B C 1
ATOM 2376 O O . ASP B 1 40 ? -20.875 7.871 7.547 1 73.75 40 ASP B O 1
ATOM 2380 N N . VAL B 1 41 ? -20.594 5.996 6.422 1 76.25 41 VAL B N 1
ATOM 2381 C CA . VAL B 1 41 ? -19.859 5.367 7.52 1 76.25 41 VAL B CA 1
ATOM 2382 C C . VAL B 1 41 ? -18.531 6.078 7.734 1 76.25 41 VAL B C 1
ATOM 2384 O O . VAL B 1 41 ? -18.172 6.422 8.859 1 76.25 41 VAL B O 1
ATOM 2387 N N . VAL B 1 42 ? -17.906 6.375 6.641 1 81.88 42 VAL B N 1
ATOM 2388 C CA . VAL B 1 42 ? -16.594 7.012 6.793 1 81.88 42 VAL B CA 1
ATOM 2389 C C . VAL B 1 42 ? -16.781 8.438 7.301 1 81.88 42 VAL B C 1
ATOM 2391 O O . VAL B 1 42 ? -15.961 8.938 8.078 1 81.88 42 VAL B O 1
ATOM 2394 N N . THR B 1 43 ? -17.844 9.008 6.957 1 83 43 THR B N 1
ATOM 2395 C CA . THR B 1 43 ? -18.141 10.352 7.449 1 83 43 THR B CA 1
ATOM 2396 C C . THR B 1 43 ? -18.344 10.344 8.961 1 83 43 THR B C 1
ATOM 2398 O O . THR B 1 43 ? -17.766 11.148 9.68 1 83 43 THR B O 1
ATOM 2401 N N . ALA B 1 44 ? -19.094 9.391 9.367 1 87.31 44 ALA B N 1
ATOM 2402 C CA . ALA B 1 44 ? -19.344 9.258 10.805 1 87.31 44 ALA B CA 1
ATOM 2403 C C . ALA B 1 44 ? -18.062 8.906 11.555 1 87.31 44 ALA B C 1
ATOM 2405 O O . ALA B 1 44 ? -17.797 9.445 12.633 1 87.31 44 ALA B O 1
ATOM 2406 N N . ALA B 1 45 ? -17.312 8.008 10.984 1 91.44 45 ALA B N 1
ATOM 2407 C CA . ALA B 1 45 ? -16.062 7.602 11.609 1 91.44 45 ALA B CA 1
ATOM 2408 C C . ALA B 1 45 ? -15.078 8.773 11.688 1 91.44 45 ALA B C 1
ATOM 2410 O O . ALA B 1 45 ? -14.398 8.953 12.703 1 91.44 45 ALA B O 1
ATOM 2411 N N . ASP B 1 46 ? -15.062 9.562 10.656 1 93.69 46 ASP B N 1
ATOM 2412 C CA . ASP B 1 46 ? -14.203 10.742 10.594 1 93.69 46 ASP B CA 1
ATOM 2413 C C . ASP B 1 46 ? -14.547 11.727 11.711 1 93.69 46 ASP B C 1
ATOM 2415 O O . ASP B 1 46 ? -13.664 12.18 12.445 1 93.69 46 ASP B O 1
ATOM 2419 N N . ARG B 1 47 ? -15.758 12.031 11.852 1 93 47 ARG B N 1
ATOM 2420 C CA . ARG B 1 47 ? -16.219 12.992 12.852 1 93 47 ARG B CA 1
ATOM 2421 C C . ARG B 1 47 ? -15.961 12.469 14.266 1 93 47 ARG B C 1
ATOM 2423 O O . ARG B 1 47 ? -15.492 13.211 15.133 1 93 47 ARG B O 1
ATOM 2430 N N . ALA B 1 48 ? -16.25 11.219 14.469 1 94.06 48 ALA B N 1
ATOM 2431 C CA . ALA B 1 48 ? -16.062 10.617 15.781 1 94.06 48 ALA B CA 1
ATOM 2432 C C . ALA B 1 48 ? -14.578 10.578 16.156 1 94.06 48 ALA B C 1
ATOM 2434 O O . ALA B 1 48 ? -14.219 10.859 17.297 1 94.06 48 ALA B O 1
ATOM 2435 N N . ALA B 1 49 ? -13.758 10.203 15.203 1 96.5 49 ALA B N 1
ATOM 2436 C CA . ALA B 1 49 ? -12.32 10.156 15.445 1 96.5 49 ALA B CA 1
ATOM 2437 C C . ALA B 1 49 ? -11.773 11.539 15.766 1 96.5 49 ALA B C 1
ATOM 2439 O O . ALA B 1 49 ? -10.969 11.695 16.688 1 96.5 49 ALA B O 1
ATOM 2440 N N . GLN B 1 50 ? -12.227 12.555 15.023 1 96.81 50 GLN B N 1
ATOM 2441 C CA . GLN B 1 50 ? -11.766 13.914 15.281 1 96.81 50 GLN B CA 1
ATOM 2442 C C . GLN B 1 50 ? -12.188 14.383 16.672 1 96.81 50 GLN B C 1
ATOM 2444 O O . GLN B 1 50 ? -11.391 14.984 17.391 1 96.81 50 GLN B O 1
ATOM 2449 N N . ARG B 1 51 ? -13.383 14.109 17.047 1 95.56 51 ARG B N 1
ATOM 2450 C CA . ARG B 1 51 ? -13.875 14.477 18.359 1 95.56 51 ARG B CA 1
ATOM 2451 C C . ARG B 1 51 ? -13.016 13.844 19.453 1 95.56 51 ARG B C 1
ATOM 2453 O O . ARG B 1 51 ? -12.648 14.516 20.422 1 95.56 51 ARG B O 1
ATOM 2460 N N . ARG B 1 52 ? -12.711 12.586 19.281 1 96.75 52 ARG B N 1
ATOM 2461 C CA . ARG B 1 52 ? -11.922 11.867 20.281 1 96.75 52 ARG B CA 1
ATOM 2462 C C . ARG B 1 52 ? -10.516 12.453 20.391 1 96.75 52 ARG B C 1
ATOM 2464 O O . ARG B 1 52 ? -9.977 12.578 21.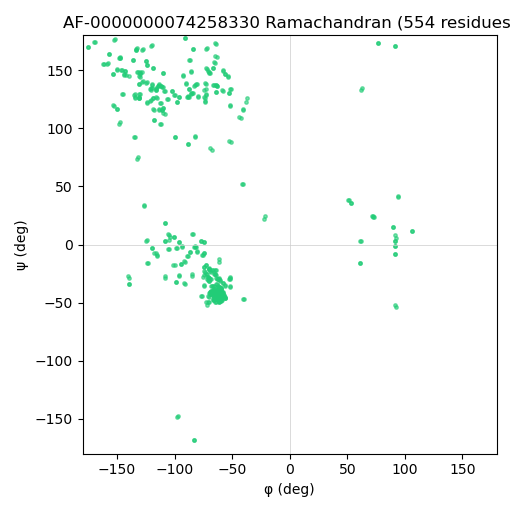484 1 96.75 52 ARG B O 1
ATOM 2471 N N . VAL B 1 53 ? -9.922 12.805 19.25 1 98.31 53 VAL B N 1
ATOM 2472 C CA . VAL B 1 53 ? -8.609 13.438 19.25 1 98.31 53 VAL B CA 1
ATOM 2473 C C . VAL B 1 53 ? -8.656 14.75 20.016 1 98.31 53 VAL B C 1
ATOM 2475 O O . VAL B 1 53 ? -7.82 14.992 20.891 1 98.31 53 VAL B O 1
ATOM 2478 N N . ILE B 1 54 ? -9.648 15.586 19.734 1 97.69 54 ILE B N 1
ATOM 2479 C CA . ILE B 1 54 ? -9.773 16.906 20.344 1 97.69 54 ILE B CA 1
ATOM 2480 C C . ILE B 1 54 ? -9.969 16.766 21.844 1 97.69 54 ILE B C 1
ATOM 2482 O O . ILE B 1 54 ? -9.312 17.453 22.641 1 97.69 54 ILE B O 1
ATOM 2486 N N . GLU B 1 55 ? -10.828 15.844 22.234 1 96.81 55 GLU B N 1
ATOM 2487 C CA . GLU B 1 55 ? -11.055 15.586 23.656 1 96.81 55 GLU B CA 1
ATOM 2488 C C . GLU B 1 55 ? -9.758 15.211 24.359 1 96.81 55 GLU B C 1
ATOM 2490 O O . GLU B 1 55 ? -9.484 15.695 25.453 1 96.81 55 GLU B O 1
ATOM 2495 N N . THR B 1 56 ? -9.008 14.391 23.734 1 97.94 56 THR B N 1
ATOM 2496 C CA . THR B 1 56 ? -7.762 13.914 24.312 1 97.94 56 THR B CA 1
ATOM 2497 C C . THR B 1 56 ? -6.762 15.062 24.469 1 97.94 56 THR B C 1
ATOM 2499 O O . THR B 1 56 ? -6.133 15.219 25.516 1 97.94 56 THR B O 1
ATOM 2502 N N . VAL B 1 57 ? -6.621 15.906 23.453 1 97.94 57 VAL B N 1
ATOM 2503 C CA . VAL B 1 57 ? -5.68 17.016 23.469 1 97.94 57 VAL B CA 1
ATOM 2504 C C . VAL B 1 57 ? -6.09 18.031 24.547 1 97.94 57 VAL B C 1
ATOM 2506 O O . VAL B 1 57 ? -5.246 18.547 25.281 1 97.94 57 VAL B O 1
ATOM 2509 N N . ARG B 1 58 ? -7.348 18.297 24.703 1 96.06 58 ARG B N 1
ATOM 2510 C CA . ARG B 1 58 ? -7.859 19.344 25.594 1 96.06 58 ARG B CA 1
ATOM 2511 C C . ARG B 1 58 ? -7.637 18.969 27.062 1 96.06 58 ARG B C 1
ATOM 2513 O O . ARG B 1 58 ? -7.664 19.844 27.938 1 96.06 58 ARG B O 1
ATOM 2520 N N . GLU B 1 59 ? -7.5 17.703 27.281 1 96.19 59 GLU B N 1
ATOM 2521 C CA . GLU B 1 59 ? -7.184 17.297 28.641 1 96.19 59 GLU B CA 1
ATOM 2522 C C . GLU B 1 59 ? -5.891 17.938 29.125 1 96.19 59 GLU B C 1
ATOM 2524 O O . GLU B 1 59 ? -5.762 18.266 30.312 1 96.19 59 GLU B O 1
ATOM 2529 N N . SER B 1 60 ? -4.953 18.141 28.219 1 96.75 60 SER B N 1
ATOM 2530 C CA . SER B 1 60 ? -3.65 18.703 28.594 1 96.75 60 SER B CA 1
ATOM 2531 C C . SER B 1 60 ? -3.496 20.125 28.094 1 96.75 60 SER B C 1
ATOM 2533 O O . SER B 1 60 ? -2.762 20.922 28.688 1 96.75 60 SER B O 1
ATOM 2535 N N . PHE B 1 61 ? -4.211 20.406 27.016 1 96.88 61 PHE B N 1
ATOM 2536 C CA . PHE B 1 61 ? -4.098 21.719 26.375 1 96.88 61 PHE B CA 1
ATOM 2537 C C . PHE B 1 61 ? -5.477 22.297 26.078 1 96.88 61 PHE B C 1
ATOM 2539 O O . PHE B 1 61 ? -5.836 22.484 24.922 1 96.88 61 PHE B O 1
ATOM 2546 N N . PRO B 1 62 ? -6.188 22.75 27.047 1 94.69 62 PRO B N 1
ATOM 2547 C CA . PRO B 1 62 ? -7.594 23.125 26.891 1 94.69 62 PRO B CA 1
ATOM 2548 C C . PRO B 1 62 ? -7.777 24.391 26.062 1 94.69 62 PRO B C 1
ATOM 2550 O O . PRO B 1 62 ? -8.844 24.594 25.469 1 94.69 62 PRO B O 1
ATOM 2553 N N . ASP B 1 63 ? -6.742 25.219 25.922 1 94.06 63 ASP B N 1
ATOM 2554 C CA . ASP B 1 63 ? -6.934 26.531 25.312 1 94.06 63 ASP B CA 1
ATOM 2555 C C . ASP B 1 63 ? -6.352 26.547 23.891 1 94.06 63 ASP B C 1
ATOM 2557 O O . ASP B 1 63 ? -6.449 27.562 23.203 1 94.06 63 ASP B O 1
ATOM 2561 N N . ASP B 1 64 ? -5.711 25.453 23.469 1 96.5 64 ASP B N 1
ATOM 2562 C CA . ASP B 1 64 ? -5.098 25.438 22.141 1 96.5 64 ASP B CA 1
ATOM 2563 C C . ASP B 1 64 ? -6.156 25.375 21.047 1 96.5 64 ASP B C 1
ATOM 2565 O O . ASP B 1 64 ? -7.262 24.875 21.266 1 96.5 64 ASP B O 1
ATOM 2569 N N . ALA B 1 65 ? -5.809 25.922 19.938 1 96.75 65 ALA B N 1
ATOM 2570 C CA . ALA B 1 65 ? -6.691 25.891 18.781 1 96.75 65 ALA B CA 1
ATOM 2571 C C . ALA B 1 65 ? -6.543 24.594 18 1 96.75 65 ALA B C 1
ATOM 2573 O O . ALA B 1 65 ? -5.637 23.797 18.281 1 96.75 65 ALA B O 1
ATOM 2574 N N . PHE B 1 66 ? -7.504 24.391 17.062 1 97.81 66 PHE B N 1
ATOM 2575 C CA . PHE B 1 66 ? -7.496 23.188 16.234 1 97.81 66 PHE B CA 1
ATOM 2576 C C . PHE B 1 66 ? -7.668 23.547 14.766 1 97.81 66 PHE B C 1
ATOM 2578 O O . PHE B 1 66 ? -8.43 24.453 14.43 1 97.81 66 PHE B O 1
ATOM 2585 N N . VAL B 1 67 ? -6.91 22.891 13.938 1 97.38 67 VAL B N 1
ATOM 2586 C CA . VAL B 1 67 ? -7.07 22.859 12.484 1 97.38 67 VAL B CA 1
ATOM 2587 C C . VAL B 1 67 ? -7.398 21.438 12.031 1 97.38 67 VAL B C 1
ATOM 2589 O O . VAL B 1 67 ? -6.785 20.469 12.5 1 97.38 67 VAL B O 1
ATOM 2592 N N . GLY B 1 68 ? -8.375 21.281 11.156 1 94.06 68 GLY B N 1
ATOM 2593 C CA . GLY B 1 68 ? -8.68 19.922 10.758 1 94.06 68 GLY B CA 1
ATOM 2594 C C . GLY B 1 68 ? -9.633 19.844 9.578 1 94.06 68 GLY B C 1
ATOM 2595 O O . GLY B 1 68 ? -10.086 20.859 9.07 1 94.06 68 GLY B O 1
ATOM 2596 N N . GLU B 1 69 ? -9.797 18.656 9.18 1 87.5 69 GLU B N 1
ATOM 2597 C CA . GLU B 1 69 ? -10.57 18.344 7.984 1 87.5 69 GLU B CA 1
ATOM 2598 C C . GLU B 1 69 ? -12.062 18.578 8.219 1 87.5 69 GLU B C 1
ATOM 2600 O O . GLU B 1 69 ? -12.727 19.219 7.395 1 87.5 69 GLU B O 1
ATOM 2605 N N . GLU B 1 70 ? -12.539 18.125 9.367 1 85.69 70 GLU B N 1
ATOM 2606 C CA . GLU B 1 70 ? -13.969 18.234 9.664 1 85.69 70 GLU B CA 1
ATOM 2607 C C . GLU B 1 70 ? -14.289 19.594 10.281 1 85.69 70 GLU B C 1
ATOM 2609 O O . GLU B 1 70 ? -13.445 20.188 10.969 1 85.69 70 GLU B O 1
ATOM 2614 N N . GLU B 1 71 ? -15.406 20.109 10.078 1 81 71 GLU B N 1
ATOM 2615 C CA . GLU B 1 71 ? -15.766 21.484 10.43 1 81 71 GLU B CA 1
ATOM 2616 C C . GLU B 1 71 ? -15.93 21.641 11.938 1 81 71 GLU B C 1
ATOM 2618 O O . GLU B 1 71 ? -15.617 22.688 12.5 1 81 71 GLU B O 1
ATOM 2623 N N . SER B 1 72 ? -16.641 20.844 12.586 1 75.06 72 SER B N 1
ATOM 2624 C CA . SER B 1 72 ? -16.906 21.031 14.008 1 75.06 72 SER B CA 1
ATOM 2625 C C . SER B 1 72 ? -16.922 19.688 14.75 1 75.06 72 SER B C 1
ATOM 2627 O O . SER B 1 72 ? -17.031 18.641 14.125 1 75.06 72 SER B O 1
ATOM 2629 N N . ALA B 1 73 ? -16.406 19.828 16.062 1 75.31 73 ALA B N 1
ATOM 2630 C CA . ALA B 1 73 ? -16.531 18.672 16.938 1 75.31 73 ALA B CA 1
ATOM 2631 C C . ALA B 1 73 ? -17.375 19 18.172 1 75.31 73 ALA B C 1
ATOM 2633 O O . ALA B 1 73 ? -17.188 20.047 18.797 1 75.31 73 ALA B O 1
ATOM 2634 N N . ARG B 1 74 ? -18.516 18.297 18.281 1 70.25 74 ARG B N 1
ATOM 2635 C CA . ARG B 1 74 ? -19.328 18.406 19.484 1 70.25 74 ARG B CA 1
ATOM 2636 C C . ARG B 1 74 ? -18.922 17.359 20.516 1 70.25 74 ARG B C 1
ATOM 2638 O O . ARG B 1 74 ? -18.547 16.234 20.156 1 70.25 74 ARG B O 1
ATOM 2645 N N . GLY B 1 75 ? -18.844 17.656 21.797 1 62.22 75 GLY B N 1
ATOM 2646 C CA . GLY B 1 75 ? -18.516 16.688 22.828 1 62.22 75 GLY B CA 1
ATOM 2647 C C . GLY B 1 75 ? -19.438 15.492 22.859 1 62.22 75 GLY B C 1
ATOM 2648 O O . GLY B 1 75 ? -20.547 15.555 22.312 1 62.22 75 GLY B O 1
ATOM 2649 N N . SER B 1 76 ? -18.969 14.281 23.203 1 57.94 76 SER B N 1
ATOM 2650 C CA . SER B 1 76 ? -19.75 13.047 23.25 1 57.94 76 SER B CA 1
ATOM 2651 C C . SER B 1 76 ? -21.016 13.234 24.078 1 57.94 76 SER B C 1
ATOM 2653 O O . SER B 1 76 ? -22 12.5 23.906 1 57.94 76 SER B O 1
ATOM 2655 N N . ASP B 1 77 ? -20.953 14.125 25.031 1 53.31 77 ASP B N 1
ATOM 2656 C CA . ASP B 1 77 ? -22.078 14.305 25.953 1 53.31 77 ASP B CA 1
ATOM 2657 C C . ASP B 1 77 ? -23.125 15.242 25.359 1 53.31 77 ASP B C 1
ATOM 2659 O O . ASP B 1 77 ? -24.156 15.5 25.984 1 53.31 77 ASP B O 1
ATOM 2663 N N . GLY B 1 78 ? -22.984 15.578 24.109 1 53.97 78 GLY B N 1
ATOM 2664 C CA . GLY B 1 78 ? -23.922 16.484 23.469 1 53.97 78 GLY B CA 1
ATOM 2665 C C . GLY B 1 78 ? -23.969 17.859 24.109 1 53.97 78 GLY B C 1
ATOM 2666 O O . GLY B 1 78 ? -24.609 18.766 23.594 1 53.97 78 GLY B O 1
ATOM 2667 N N . GLU B 1 79 ? -23.453 18.016 25.312 1 49.22 79 GLU B N 1
ATOM 2668 C CA . GLU B 1 79 ? -23.516 19.234 26.125 1 49.22 79 GLU B CA 1
ATOM 2669 C C . GLU B 1 79 ? -22.25 20.062 25.953 1 49.22 79 GLU B C 1
ATOM 2671 O O . GLU B 1 79 ? -22.266 21.281 26.125 1 49.22 79 GLU B O 1
ATOM 2676 N N . THR B 1 80 ? -21.172 19.359 25.625 1 54.69 80 THR B N 1
ATOM 2677 C CA . THR B 1 80 ? -19.906 20.078 25.516 1 54.69 80 THR B CA 1
ATOM 2678 C C . THR B 1 80 ? -19.875 20.938 24.25 1 54.69 80 THR B C 1
ATOM 2680 O O . THR B 1 80 ? -20.359 20.5 23.203 1 54.69 80 THR B O 1
ATOM 2683 N N . ALA B 1 81 ? -19.438 22.172 24.453 1 59.97 81 ALA B N 1
ATOM 2684 C CA . ALA B 1 81 ? -19.422 23.25 23.469 1 59.97 81 ALA B CA 1
ATOM 2685 C C . ALA B 1 81 ? -18.75 22.812 22.172 1 59.97 81 ALA B C 1
ATOM 2687 O O . ALA B 1 81 ? -17.766 22.062 22.203 1 59.97 81 ALA B O 1
ATOM 2688 N N . GLU B 1 82 ? -19.297 23.078 21.203 1 76.44 82 GLU B N 1
ATOM 2689 C CA . GLU B 1 82 ? -18.75 22.969 19.859 1 76.44 82 GLU B CA 1
ATOM 2690 C C . GLU B 1 82 ? -17.391 23.672 19.75 1 76.44 82 GLU B C 1
ATOM 2692 O O . GLU B 1 82 ? -17.203 24.75 20.328 1 76.44 82 GLU B O 1
ATOM 2697 N N . VAL B 1 83 ? -16.453 22.891 19.406 1 83.75 83 VAL B N 1
ATOM 2698 C CA . VAL B 1 83 ? -15.109 23.438 19.188 1 83.75 83 VAL B CA 1
ATOM 2699 C C . VAL B 1 83 ? -14.953 23.875 17.734 1 83.75 83 VAL B C 1
ATOM 2701 O O . VAL B 1 83 ? -15.258 23.109 16.812 1 83.75 83 VAL B O 1
ATOM 2704 N N . ASP B 1 84 ? -14.555 25.094 17.609 1 86.75 84 ASP B N 1
ATOM 2705 C CA . ASP B 1 84 ? -14.281 25.594 16.266 1 86.75 84 ASP B CA 1
ATOM 2706 C C . ASP B 1 84 ? -12.969 25.031 15.727 1 86.75 84 ASP B C 1
ATOM 2708 O O . ASP B 1 84 ? -11.945 25.094 16.406 1 86.75 84 ASP B O 1
ATOM 2712 N N . VAL B 1 85 ? -13.055 24.453 14.57 1 93.06 85 VAL B N 1
ATOM 2713 C CA . VAL B 1 85 ? -11.883 23.875 13.922 1 93.06 85 VAL B CA 1
ATOM 2714 C C . VAL B 1 85 ? -11.508 24.688 12.695 1 93.06 85 VAL B C 1
ATOM 2716 O O . VAL B 1 85 ? -12.281 24.797 11.742 1 93.06 85 VAL B O 1
ATOM 2719 N N . LEU B 1 86 ? -10.344 25.297 12.719 1 94.38 86 LEU B N 1
ATOM 2720 C CA . LEU B 1 86 ? -9.844 26.141 11.633 1 94.38 86 LEU B CA 1
ATOM 2721 C C . LEU B 1 86 ? -9.445 25.297 10.43 1 94.38 86 LEU B C 1
ATOM 2723 O O . LEU B 1 86 ? -9.336 24.078 10.531 1 94.38 86 LEU B O 1
ATOM 2727 N N . LYS B 1 87 ? -9.195 26.062 9.297 1 94.31 87 LYS B N 1
ATOM 2728 C CA . LYS B 1 87 ? -8.828 25.359 8.078 1 94.31 87 LYS B CA 1
ATOM 2729 C C . LYS B 1 87 ? -7.422 25.75 7.625 1 94.31 87 LYS B C 1
ATOM 2731 O O . LYS B 1 87 ? -6.875 25.141 6.695 1 94.31 87 LYS B O 1
ATOM 2736 N N . GLU B 1 88 ? -6.91 26.734 8.336 1 95.06 88 GLU B N 1
ATOM 2737 C CA . GLU B 1 88 ? -5.543 27.188 8.086 1 95.06 88 GLU B CA 1
ATOM 2738 C C . GLU B 1 88 ? -4.754 27.297 9.391 1 95.06 88 GLU B C 1
ATOM 2740 O O . GLU B 1 88 ? -5.32 27.625 10.438 1 95.06 88 GLU B O 1
ATOM 2745 N N . VAL B 1 89 ? -3.512 27.062 9.281 1 97.25 89 VAL B N 1
ATOM 2746 C CA . VAL B 1 89 ? -2.648 27.203 10.445 1 97.25 89 VAL B CA 1
ATOM 2747 C C . VAL B 1 89 ? -2.441 28.688 10.758 1 97.25 89 VAL B C 1
ATOM 2749 O O . VAL B 1 89 ? -1.979 29.453 9.906 1 97.25 89 VAL B O 1
ATOM 2752 N N . PRO B 1 90 ? -2.771 29.078 11.922 1 95.81 90 PRO B N 1
ATOM 2753 C CA . PRO B 1 90 ? -2.508 30.469 12.281 1 95.81 90 PRO B CA 1
ATOM 2754 C C . PRO B 1 90 ? -1.018 30.781 12.359 1 95.81 90 PRO B C 1
ATOM 2756 O O . PRO B 1 90 ? -0.208 29.906 12.648 1 95.81 90 PRO B O 1
ATOM 2759 N N . PRO B 1 91 ? -0.647 32.031 12.102 1 94.06 91 PRO B N 1
ATOM 2760 C CA . PRO B 1 91 ? 0.771 32.375 12.102 1 94.06 91 PRO B CA 1
ATOM 2761 C C . PRO B 1 91 ? 1.379 32.406 13.5 1 94.06 91 PRO B C 1
ATOM 2763 O O . PRO B 1 91 ? 2.6 32.312 13.648 1 94.06 91 PRO B O 1
ATOM 2766 N N . GLU B 1 92 ? 0.493 32.656 14.547 1 96.62 92 GLU B N 1
ATOM 2767 C CA . GLU B 1 92 ? 0.983 32.75 15.914 1 96.62 92 GLU B CA 1
ATOM 2768 C C . GLU B 1 92 ? 0.193 31.828 16.844 1 96.62 92 GLU B C 1
ATOM 2770 O O . GLU B 1 92 ? -0.991 31.578 16.625 1 96.62 92 GLU B O 1
ATOM 2775 N N . GLY B 1 93 ? 0.964 31.312 17.922 1 97.25 93 GLY B N 1
ATOM 2776 C CA . GLY B 1 93 ? 0.3 30.547 18.953 1 97.25 93 GLY B CA 1
ATOM 2777 C C . GLY B 1 93 ? 0.283 29.062 18.672 1 97.25 93 GLY B C 1
ATOM 2778 O O . GLY B 1 93 ? 0.707 28.625 17.594 1 97.25 93 GLY B O 1
ATOM 2779 N N . PRO B 1 94 ? -0.139 28.312 19.672 1 98 94 PRO B N 1
ATOM 2780 C CA . PRO B 1 94 ? -0.213 26.859 19.531 1 98 94 PRO B CA 1
ATOM 2781 C C . PRO B 1 94 ? -1.497 26.391 18.844 1 98 94 PRO B C 1
ATOM 2783 O O . PRO B 1 94 ? -2.568 26.953 19.094 1 98 94 PRO B O 1
ATOM 2786 N N . VAL B 1 95 ? -1.343 25.469 17.953 1 98.38 95 VAL B N 1
ATOM 2787 C CA . VAL B 1 95 ? -2.49 24.859 17.266 1 98.38 95 VAL B CA 1
ATOM 2788 C C . VAL B 1 95 ? -2.223 23.375 17.016 1 98.38 95 VAL B C 1
ATOM 2790 O O . VAL B 1 95 ? -1.072 22.969 16.859 1 98.38 95 VAL B O 1
ATOM 2793 N N . TRP B 1 96 ? -3.246 22.547 17.062 1 98.69 96 TRP B N 1
ATOM 2794 C CA . TRP B 1 96 ? -3.182 21.125 16.734 1 98.69 96 TRP B CA 1
ATOM 2795 C C . TRP B 1 96 ? -3.828 20.859 15.383 1 98.69 96 TRP B C 1
ATOM 2797 O O . TRP B 1 96 ? -4.965 21.266 15.141 1 98.69 96 TRP B O 1
ATOM 2807 N N . VAL B 1 97 ? -3.084 20.234 14.5 1 98.75 97 VAL B N 1
ATOM 2808 C CA . VAL B 1 97 ? -3.549 19.891 13.156 1 98.75 97 VAL B CA 1
ATOM 2809 C C . VAL B 1 97 ? -3.959 18.422 13.109 1 98.75 97 VAL B C 1
ATOM 2811 O O . VAL B 1 97 ? -3.168 17.531 13.445 1 98.75 97 VAL B O 1
ATOM 2814 N N . ILE B 1 98 ? -5.227 18.141 12.586 1 98.62 98 ILE B N 1
ATOM 2815 C CA . ILE B 1 98 ? -5.789 16.812 12.734 1 98.62 98 ILE B CA 1
ATOM 2816 C C . ILE B 1 98 ? -6.301 16.312 11.383 1 98.62 98 ILE B C 1
ATOM 2818 O O . ILE B 1 98 ? -7.051 17.016 10.703 1 98.62 98 ILE B O 1
ATOM 2822 N N . ASP B 1 99 ? -5.879 15.164 10.969 1 98.44 99 ASP B N 1
ATOM 2823 C CA . ASP B 1 99 ? -6.555 14.344 9.969 1 98.44 99 ASP B CA 1
ATOM 2824 C C . ASP B 1 99 ? -7.109 13.062 10.594 1 98.44 99 ASP B C 1
ATOM 2826 O O . ASP B 1 99 ? -6.355 12.133 10.883 1 98.44 99 ASP B O 1
ATOM 2830 N N . PRO B 1 100 ? -8.359 13 10.82 1 97.62 100 PRO B N 1
ATOM 2831 C CA . PRO B 1 100 ? -8.898 11.852 11.555 1 97.62 100 PRO B CA 1
ATOM 2832 C C . PRO B 1 100 ? -8.742 10.539 10.789 1 97.62 100 PRO B C 1
ATOM 2834 O O . PRO B 1 100 ? -8.406 9.508 11.383 1 97.62 100 PRO B O 1
ATOM 2837 N N . ILE B 1 101 ? -9.055 10.562 9.523 1 97.12 101 ILE B N 1
ATOM 2838 C CA . ILE B 1 101 ? -8.828 9.414 8.664 1 97.12 101 ILE B CA 1
ATOM 2839 C C . ILE B 1 101 ? -8.188 9.867 7.352 1 97.12 101 ILE B C 1
ATOM 2841 O O . ILE B 1 101 ? -8.891 10.242 6.41 1 97.12 101 ILE B O 1
ATOM 2845 N N . ASP B 1 102 ? -6.895 9.852 7.285 1 97.38 102 ASP B N 1
ATOM 2846 C CA . ASP B 1 102 ? -6.199 10.016 6.012 1 97.38 102 ASP B CA 1
ATOM 2847 C C . ASP B 1 102 ? -6.184 8.711 5.227 1 97.38 102 ASP B C 1
ATOM 2849 O O . ASP B 1 102 ? -5.707 7.684 5.723 1 97.38 102 ASP B O 1
ATOM 2853 N N . GLY B 1 103 ? -6.633 8.766 3.982 1 96.81 103 GLY B N 1
ATOM 2854 C CA . GLY B 1 103 ? -6.855 7.547 3.217 1 96.81 103 GLY B CA 1
ATOM 2855 C C . GLY B 1 103 ? -8.289 7.051 3.295 1 96.81 103 GLY B C 1
ATOM 2856 O O . GLY B 1 103 ? -8.523 5.848 3.434 1 96.81 103 GLY B O 1
ATOM 2857 N N . THR B 1 104 ? -9.219 7.945 3.225 1 94.19 104 THR B N 1
ATOM 2858 C CA . THR B 1 104 ? -10.641 7.629 3.33 1 94.19 104 THR B CA 1
ATOM 2859 C C . THR B 1 104 ? -11.062 6.676 2.215 1 94.19 104 THR B C 1
ATOM 2861 O O . THR B 1 104 ? -11.898 5.793 2.43 1 94.19 104 THR B O 1
ATOM 2864 N N . ASN B 1 105 ? -10.508 6.879 1.044 1 94 105 ASN B N 1
ATOM 2865 C CA . ASN B 1 105 ? -10.812 5.957 -0.044 1 94 105 ASN B CA 1
ATOM 2866 C C . ASN B 1 105 ? -10.367 4.531 0.284 1 94 105 ASN B C 1
ATOM 2868 O O . ASN B 1 105 ? -11.094 3.574 0.019 1 94 105 ASN B O 1
ATOM 2872 N N . ASN B 1 106 ? -9.188 4.387 0.823 1 96.56 106 ASN B N 1
ATOM 2873 C CA . ASN B 1 106 ? -8.734 3.076 1.279 1 96.56 106 ASN B CA 1
ATOM 2874 C C . ASN B 1 106 ? -9.672 2.492 2.33 1 96.56 106 ASN B C 1
ATOM 2876 O O . ASN B 1 106 ? -10.031 1.315 2.266 1 96.56 106 ASN B O 1
ATOM 2880 N N . TYR B 1 107 ? -10.078 3.33 3.268 1 95.62 107 TYR B N 1
ATOM 2881 C CA . TYR B 1 107 ? -10.969 2.934 4.355 1 95.62 107 TYR B CA 1
ATOM 2882 C C . TYR B 1 107 ? -12.258 2.328 3.814 1 95.62 107 TYR B C 1
ATOM 2884 O O . TYR B 1 107 ? -12.664 1.244 4.238 1 95.62 107 TYR B O 1
ATOM 2892 N N . VAL B 1 108 ? -12.805 2.998 2.848 1 92.81 108 VAL B N 1
ATOM 2893 C CA . VAL B 1 108 ? -14.078 2.578 2.283 1 92.81 108 VAL B CA 1
ATOM 2894 C C . VAL B 1 108 ? -13.875 1.337 1.415 1 92.81 108 VAL B C 1
ATOM 2896 O O . VAL B 1 108 ? -14.781 0.503 1.295 1 92.81 108 VAL B O 1
ATOM 2899 N N . ARG B 1 109 ? -12.68 1.117 0.92 1 94.44 109 ARG B N 1
ATOM 2900 C CA . ARG B 1 109 ? -12.359 0.003 0.033 1 94.44 109 ARG B CA 1
ATOM 2901 C C . ARG B 1 109 ? -11.828 -1.19 0.822 1 94.44 109 ARG B C 1
ATOM 2903 O O . ARG B 1 109 ? -11.43 -2.197 0.238 1 94.44 109 ARG B O 1
ATOM 2910 N N . ASP B 1 110 ? -11.719 -1.04 2.098 1 94.88 110 ASP B N 1
ATOM 2911 C CA . ASP B 1 110 ? -11.266 -2.092 3.002 1 94.88 110 ASP B CA 1
ATOM 2912 C C . ASP B 1 110 ? -9.766 -2.352 2.832 1 94.88 110 ASP B C 1
ATOM 2914 O O . ASP B 1 110 ? -9.305 -3.482 3.008 1 94.88 110 ASP B O 1
ATOM 2918 N N . ILE B 1 111 ? -9.055 -1.353 2.359 1 96.94 111 ILE B N 1
ATOM 2919 C CA . ILE B 1 111 ? -7.602 -1.386 2.314 1 96.94 111 ILE B CA 1
ATOM 2920 C C . ILE B 1 111 ? -7.031 -0.875 3.635 1 96.94 111 ILE B C 1
ATOM 2922 O O . ILE B 1 111 ? -7.43 0.185 4.125 1 96.94 111 ILE B O 1
ATOM 2926 N N . ARG B 1 112 ? -6.102 -1.499 4.203 1 97.81 112 ARG B N 1
ATOM 2927 C CA . ARG B 1 112 ? -5.652 -1.302 5.578 1 97.81 112 ARG B CA 1
ATOM 2928 C C . ARG B 1 112 ? -4.82 -0.03 5.707 1 97.81 112 ARG B C 1
ATOM 2930 O O . ARG B 1 112 ? -4.578 0.449 6.816 1 97.81 112 ARG B O 1
ATOM 2937 N N . VAL B 1 113 ? -4.461 0.604 4.59 1 98.31 113 VAL B N 1
ATOM 2938 C CA . VAL B 1 113 ? -3.52 1.72 4.613 1 98.31 113 VAL B CA 1
ATOM 2939 C C . VAL B 1 113 ? -4.277 3.027 4.828 1 98.31 113 VAL B C 1
ATOM 2941 O O . VAL B 1 113 ? -4.633 3.711 3.867 1 98.31 113 VAL B O 1
ATOM 2944 N N . PHE B 1 114 ? -4.516 3.381 6.059 1 97.62 114 PHE B N 1
ATOM 2945 C CA . PHE B 1 114 ? -5.055 4.672 6.473 1 97.62 114 PHE B CA 1
ATOM 2946 C C . PHE B 1 114 ? -4.504 5.074 7.836 1 97.62 114 PHE B C 1
ATOM 2948 O O . PHE B 1 114 ? -3.982 4.234 8.57 1 97.62 114 PHE B O 1
ATOM 2955 N N . ALA B 1 115 ? -4.602 6.383 8.109 1 98.56 115 ALA B N 1
ATOM 2956 C CA . ALA B 1 115 ? -3.92 6.867 9.305 1 98.56 115 ALA B CA 1
ATOM 2957 C C . ALA B 1 115 ? -4.73 7.961 9.992 1 98.56 115 ALA B C 1
ATOM 2959 O O . ALA B 1 115 ? -5.5 8.672 9.344 1 98.56 115 ALA B O 1
ATOM 2960 N N . THR B 1 116 ? -4.598 8.031 11.297 1 98.75 116 THR B N 1
ATOM 2961 C CA . THR B 1 116 ? -4.93 9.227 12.062 1 98.75 116 THR B CA 1
ATOM 2962 C C . THR B 1 116 ? -3.678 10.047 12.352 1 98.75 116 THR B C 1
ATOM 2964 O O . THR B 1 116 ? -2.717 9.539 12.938 1 98.75 116 THR B O 1
ATOM 2967 N N . ALA B 1 117 ? -3.707 11.289 11.93 1 98.88 117 ALA B N 1
ATOM 2968 C CA . ALA B 1 117 ? -2.539 12.156 12.062 1 98.88 117 ALA B CA 1
ATOM 2969 C C . ALA B 1 117 ? -2.834 13.336 12.984 1 98.88 117 ALA B C 1
ATOM 2971 O O . ALA B 1 117 ? -3.887 13.969 12.875 1 98.88 117 ALA B O 1
ATOM 2972 N N . VAL B 1 118 ? -1.932 13.594 13.898 1 98.94 118 VAL B N 1
ATOM 2973 C CA . VAL B 1 118 ? -2.01 14.727 14.82 1 98.94 118 VAL B CA 1
ATOM 2974 C C . VAL B 1 118 ? -0.654 15.422 14.898 1 98.94 118 VAL B C 1
ATOM 2976 O O . VAL B 1 118 ? 0.364 14.781 15.172 1 98.94 118 VAL B O 1
ATOM 2979 N N . ALA B 1 119 ? -0.666 16.703 14.664 1 98.88 119 ALA B N 1
ATOM 2980 C CA . ALA B 1 119 ? 0.558 17.484 14.789 1 98.88 119 ALA B CA 1
ATOM 2981 C C . ALA B 1 119 ? 0.341 18.688 15.695 1 98.88 119 ALA B C 1
ATOM 2983 O O . ALA B 1 119 ? -0.715 19.328 15.648 1 98.88 119 ALA B O 1
ATOM 2984 N N . ALA B 1 120 ? 1.298 18.984 16.5 1 98.75 120 ALA B N 1
ATOM 2985 C CA . ALA B 1 120 ? 1.35 20.25 17.234 1 98.75 120 ALA B CA 1
ATOM 2986 C C . ALA B 1 120 ? 2.219 21.281 16.516 1 98.75 120 ALA B C 1
ATOM 2988 O O . ALA B 1 120 ? 3.365 20.984 16.156 1 98.75 120 ALA B O 1
ATOM 2989 N N . VAL B 1 121 ? 1.628 22.422 16.297 1 98.44 121 VAL B N 1
ATOM 2990 C CA . VAL B 1 121 ? 2.314 23.531 15.625 1 98.44 121 VAL B CA 1
ATOM 2991 C C . VAL B 1 121 ? 2.361 24.75 16.547 1 98.44 121 VAL B C 1
ATOM 2993 O O . VAL B 1 121 ? 1.372 25.078 17.203 1 98.44 121 VAL B O 1
ATOM 2996 N N . VAL B 1 122 ? 3.477 25.344 16.656 1 98 122 VAL B N 1
ATOM 2997 C CA . VAL B 1 122 ? 3.65 26.594 17.391 1 98 122 VAL B CA 1
ATOM 2998 C C . VAL B 1 122 ? 4.258 27.656 16.484 1 98 122 VAL B C 1
ATOM 3000 O O . VAL B 1 122 ? 5.328 27.453 15.914 1 98 122 VAL B O 1
ATOM 3003 N N . ASP B 1 123 ? 3.506 28.781 16.375 1 97.56 123 ASP B N 1
ATOM 3004 C CA . ASP B 1 123 ? 3.949 29.906 15.562 1 97.56 123 ASP B CA 1
ATOM 3005 C C . ASP B 1 123 ? 4.293 29.438 14.141 1 97.56 123 ASP B C 1
ATOM 3007 O O . ASP B 1 123 ? 5.348 29.797 13.609 1 97.56 123 ASP B O 1
ATOM 3011 N N . GLY B 1 124 ? 3.539 28.484 13.656 1 96.06 124 GLY B N 1
ATOM 3012 C CA . GLY B 1 124 ? 3.629 28.062 12.273 1 96.06 124 GLY B CA 1
ATOM 3013 C C . GLY B 1 124 ? 4.602 26.922 12.062 1 96.06 124 GLY B C 1
ATOM 3014 O O . GLY B 1 124 ? 4.727 26.391 10.945 1 96.06 124 GLY B O 1
ATOM 3015 N N . GLU B 1 125 ? 5.25 26.484 13.164 1 96.5 125 GLU B N 1
ATOM 3016 C CA . GLU B 1 125 ? 6.262 25.438 13.039 1 96.5 125 GLU B CA 1
ATOM 3017 C C . GLU B 1 125 ? 5.836 24.172 13.789 1 96.5 125 GLU B C 1
ATOM 3019 O O . GLU B 1 125 ? 5.496 24.234 14.969 1 96.5 125 GLU B O 1
ATOM 3024 N N . PRO B 1 126 ? 5.859 23.062 13.055 1 98.06 126 PRO B N 1
ATOM 3025 C CA . PRO B 1 126 ? 5.547 21.812 13.773 1 98.06 126 PRO B CA 1
ATOM 3026 C C . PRO B 1 126 ? 6.586 21.484 14.844 1 98.06 126 PRO B C 1
ATOM 3028 O O . PRO B 1 126 ? 7.789 21.594 14.602 1 98.06 126 PRO B O 1
ATOM 3031 N N . VAL B 1 127 ? 6.113 21.062 16 1 98.31 127 VAL B N 1
ATOM 3032 C CA . VAL B 1 127 ? 7.027 20.766 17.109 1 98.31 127 VAL B CA 1
ATOM 3033 C C . VAL B 1 127 ? 6.832 19.328 17.578 1 98.31 127 VAL B C 1
ATOM 3035 O O . VAL B 1 127 ? 7.668 18.781 18.297 1 98.31 127 VAL B O 1
ATOM 3038 N N . ALA B 1 128 ? 5.734 18.688 17.203 1 98.81 128 ALA B N 1
ATOM 3039 C CA . ALA B 1 128 ? 5.422 17.297 17.5 1 98.81 128 ALA B CA 1
ATOM 3040 C C . ALA B 1 128 ? 4.402 16.734 16.516 1 98.81 128 ALA B C 1
ATOM 3042 O O . ALA B 1 128 ? 3.623 17.484 15.93 1 98.81 128 ALA B O 1
ATOM 3043 N N . ALA B 1 129 ? 4.445 15.422 16.391 1 98.94 129 ALA B N 1
ATOM 3044 C CA . ALA B 1 129 ? 3.48 14.789 15.5 1 98.94 129 ALA B CA 1
ATOM 3045 C C . ALA B 1 129 ? 3.355 13.297 15.797 1 98.94 129 ALA B C 1
ATOM 3047 O O . ALA B 1 129 ? 4.281 12.688 16.344 1 98.94 129 ALA B O 1
ATOM 3048 N N . ALA B 1 130 ? 2.213 12.789 15.43 1 98.94 130 ALA B N 1
ATOM 3049 C CA . ALA B 1 130 ? 1.976 11.344 15.453 1 98.94 130 ALA B CA 1
ATOM 3050 C C . ALA B 1 130 ? 1.066 10.914 14.305 1 98.94 130 ALA B C 1
ATOM 3052 O O . ALA B 1 130 ? 0.07 11.586 14.016 1 98.94 130 ALA B O 1
ATOM 3053 N N . ASN B 1 131 ? 1.449 9.961 13.594 1 98.94 131 ASN B N 1
ATOM 3054 C CA . ASN B 1 131 ? 0.646 9.219 12.633 1 98.94 131 ASN B CA 1
ATOM 3055 C C . ASN B 1 131 ? 0.435 7.773 13.07 1 98.94 131 ASN B C 1
ATOM 3057 O O . ASN B 1 131 ? 1.39 7 13.156 1 98.94 131 ASN B O 1
ATOM 3061 N N . VAL B 1 132 ? -0.81 7.414 13.312 1 98.94 132 VAL B N 1
ATOM 3062 C CA . VAL B 1 132 ? -1.12 6.055 13.727 1 98.94 132 VAL B CA 1
ATOM 3063 C C . VAL B 1 132 ? -1.909 5.344 12.633 1 98.94 132 VAL B C 1
ATOM 3065 O O . VAL B 1 132 ? -2.924 5.855 12.156 1 98.94 132 VAL B O 1
ATOM 3068 N N . LEU B 1 133 ? -1.389 4.234 12.141 1 98.75 133 LEU B N 1
ATOM 3069 C CA . LEU B 1 133 ? -2.064 3.363 11.188 1 98.75 133 LEU B CA 1
ATOM 3070 C C . LEU B 1 133 ? -2.691 2.166 11.891 1 98.75 133 LEU B C 1
ATOM 3072 O O . LEU B 1 133 ? -2.059 1.114 12.016 1 98.75 133 LEU B O 1
ATOM 3076 N N . PRO B 1 134 ? -3.91 2.299 12.242 1 97.38 134 PRO B N 1
ATOM 3077 C CA . PRO B 1 134 ? -4.477 1.334 13.188 1 97.38 134 PRO B CA 1
ATOM 3078 C C . PRO B 1 134 ? -4.668 -0.052 12.578 1 97.38 134 PRO B C 1
ATOM 3080 O O . PRO B 1 134 ? -4.684 -1.053 13.297 1 97.38 134 PRO B O 1
ATOM 3083 N N . ALA B 1 135 ? -4.727 -0.171 11.305 1 96.44 135 ALA B N 1
ATOM 3084 C CA . ALA B 1 135 ? -4.949 -1.461 10.656 1 96.44 135 ALA B CA 1
ATOM 3085 C C . ALA B 1 135 ? -3.631 -2.07 10.18 1 96.44 135 ALA B C 1
ATOM 3087 O O . ALA B 1 135 ? -3.617 -3.15 9.586 1 96.44 135 ALA B O 1
ATOM 3088 N N . MET B 1 136 ? -2.461 -1.443 10.305 1 95.38 136 MET B N 1
ATOM 3089 C CA . MET B 1 136 ? -1.154 -1.92 9.859 1 95.38 136 MET B CA 1
ATOM 3090 C C . MET B 1 136 ? -0.229 -2.16 11.047 1 95.38 136 MET B C 1
ATOM 3092 O O . MET B 1 136 ? 0.887 -2.654 10.883 1 95.38 136 MET B O 1
ATOM 3096 N N . ASP B 1 137 ? -0.554 -1.776 12.211 1 91.12 137 ASP B N 1
ATOM 3097 C CA . ASP B 1 137 ? 0.208 -1.972 13.438 1 91.12 137 ASP B CA 1
ATOM 3098 C C . ASP B 1 137 ? 1.431 -1.057 13.484 1 91.12 137 ASP B C 1
ATOM 3100 O O . ASP B 1 137 ? 2.486 -1.446 13.984 1 91.12 137 ASP B O 1
ATOM 3104 N N . ASP B 1 138 ? 1.434 0.032 12.797 1 97.88 138 ASP B N 1
ATOM 3105 C CA . ASP B 1 138 ? 2.52 1.007 12.844 1 97.88 138 ASP B CA 1
ATOM 3106 C C . ASP B 1 138 ? 2.047 2.33 13.438 1 97.88 138 ASP B C 1
ATOM 3108 O O . ASP B 1 138 ? 0.929 2.775 13.164 1 97.88 138 ASP B O 1
ATOM 3112 N N . ALA B 1 139 ? 2.826 2.844 14.258 1 98.75 139 ALA B N 1
ATOM 3113 C CA . ALA B 1 139 ? 2.67 4.191 14.797 1 98.75 139 ALA B CA 1
ATOM 3114 C C . ALA B 1 139 ? 3.975 4.98 14.695 1 98.75 139 ALA B C 1
ATOM 3116 O O . ALA B 1 139 ? 5.035 4.48 15.07 1 98.75 139 ALA B O 1
ATOM 3117 N N . TYR B 1 140 ? 3.877 6.137 14.164 1 98.94 140 TYR B N 1
ATOM 3118 C CA . TYR B 1 140 ? 5.016 7.035 14.031 1 98.94 140 TYR B CA 1
ATOM 3119 C C . TYR B 1 140 ? 4.871 8.242 14.953 1 98.94 140 TYR B C 1
ATOM 3121 O O . TYR B 1 140 ? 3.781 8.805 15.078 1 98.94 140 TYR B O 1
ATOM 3129 N N . VAL B 1 141 ? 5.934 8.562 15.594 1 98.94 141 VAL B N 1
ATOM 3130 C CA . VAL B 1 141 ? 5.938 9.719 16.5 1 98.94 141 VAL B CA 1
ATOM 3131 C C . VAL B 1 141 ? 7.199 10.547 16.266 1 98.94 141 VAL B C 1
ATOM 3133 O O . VAL B 1 141 ? 8.297 10 16.156 1 98.94 141 VAL B O 1
ATOM 3136 N N . ALA B 1 142 ? 7.004 11.789 16.078 1 98.81 142 ALA B N 1
ATOM 3137 C CA . ALA B 1 142 ? 8.133 12.719 15.992 1 98.81 142 ALA B CA 1
ATOM 3138 C C . ALA B 1 142 ? 8.055 13.766 17.094 1 98.81 142 ALA B C 1
ATOM 3140 O O . ALA B 1 142 ? 7.02 14.406 17.297 1 98.81 142 ALA B O 1
ATOM 3141 N N . ASP B 1 143 ? 9.109 13.844 17.797 1 97.44 143 ASP B N 1
ATOM 3142 C CA . ASP B 1 143 ? 9.234 14.93 18.781 1 97.44 143 ASP B CA 1
ATOM 3143 C C . ASP B 1 143 ? 10.047 16.078 18.203 1 97.44 143 ASP B C 1
ATOM 3145 O O . ASP B 1 143 ? 9.945 16.391 17.016 1 97.44 143 ASP B O 1
ATOM 3149 N N . GLY B 1 144 ? 10.773 16.781 19.031 1 93.62 144 GLY B N 1
ATOM 3150 C CA . GLY B 1 144 ? 11.523 17.906 18.531 1 93.62 144 GLY B CA 1
ATOM 3151 C C . GLY B 1 144 ? 12.844 17.516 17.891 1 93.62 144 GLY B C 1
ATOM 3152 O O . GLY B 1 144 ? 13.492 18.344 17.234 1 93.62 144 GLY B O 1
ATOM 3153 N N . ASP B 1 145 ? 13.156 16.219 17.906 1 94.62 145 ASP B N 1
ATOM 3154 C CA . ASP B 1 145 ? 14.531 15.875 17.562 1 94.62 145 ASP B CA 1
ATOM 3155 C C . ASP B 1 145 ? 14.578 14.617 16.688 1 94.62 145 ASP B C 1
ATOM 3157 O O . ASP B 1 145 ? 15.539 14.398 15.953 1 94.62 145 ASP B O 1
ATOM 3161 N N . ALA B 1 146 ? 13.586 13.773 16.875 1 98.5 146 ALA B N 1
ATOM 3162 C CA . ALA B 1 146 ? 13.688 12.469 16.234 1 98.5 146 ALA B CA 1
ATOM 3163 C C . ALA B 1 146 ? 12.312 11.945 15.836 1 98.5 146 ALA B C 1
ATOM 3165 O O . ALA B 1 146 ? 11.289 12.469 16.281 1 98.5 146 ALA B O 1
ATOM 3166 N N . THR B 1 147 ? 12.305 11.039 14.977 1 98.88 147 THR B N 1
ATOM 3167 C CA . THR B 1 147 ? 11.125 10.281 14.594 1 98.88 147 THR B CA 1
ATOM 3168 C C . THR B 1 147 ? 11.258 8.812 15 1 98.88 147 THR B C 1
ATOM 3170 O O . THR B 1 147 ? 12.336 8.227 14.859 1 98.88 147 THR B O 1
ATOM 3173 N N . TYR B 1 148 ? 10.164 8.297 15.516 1 98.81 148 TYR B N 1
ATOM 3174 C CA . TYR B 1 148 ? 10.125 6.914 15.984 1 98.81 148 TYR B CA 1
ATOM 3175 C C . TYR B 1 148 ? 9.008 6.141 15.297 1 98.81 148 TYR B C 1
ATOM 3177 O O . TYR B 1 148 ? 7.926 6.684 15.055 1 98.81 148 TYR B O 1
ATOM 3185 N N . ARG B 1 149 ? 9.289 4.91 14.938 1 98.56 149 ARG B N 1
ATOM 3186 C CA . ARG B 1 149 ? 8.273 3.936 14.555 1 98.56 149 ARG B CA 1
ATOM 3187 C C . ARG B 1 149 ? 8.133 2.842 15.609 1 98.56 149 ARG B C 1
ATOM 3189 O O . ARG B 1 149 ? 9.086 2.102 15.867 1 98.56 149 ARG B O 1
ATOM 3196 N N . ASN B 1 150 ? 6.992 2.795 16.156 1 97.62 150 ASN B N 1
ATOM 3197 C CA . ASN B 1 150 ? 6.734 1.809 17.203 1 97.62 150 ASN B CA 1
ATOM 3198 C C . ASN B 1 150 ? 7.812 1.844 18.281 1 97.62 150 ASN B C 1
ATOM 3200 O O . ASN B 1 150 ? 8.305 0.797 18.703 1 97.62 150 ASN B O 1
ATOM 3204 N N . GLY B 1 151 ? 8.234 3.035 18.578 1 97.12 151 GLY B N 1
ATOM 3205 C CA . GLY B 1 151 ? 9.141 3.246 19.688 1 97.12 151 GLY B CA 1
ATOM 3206 C C . GLY B 1 151 ? 10.602 3.203 19.297 1 97.12 151 GLY B C 1
ATOM 3207 O O . GLY B 1 151 ? 11.484 3.553 20.078 1 97.12 151 GLY B O 1
ATOM 3208 N N . GLU B 1 152 ? 10.906 2.832 18.109 1 96.56 152 GLU B N 1
ATOM 3209 C CA . GLU B 1 152 ? 12.281 2.758 17.609 1 96.56 152 GLU B CA 1
ATOM 3210 C C . GLU B 1 152 ? 12.617 3.951 16.719 1 96.56 152 GLU B C 1
ATOM 3212 O O . GLU B 1 152 ? 11.867 4.273 15.797 1 96.56 152 GLU B O 1
ATOM 3217 N N . ARG B 1 153 ? 13.766 4.586 16.969 1 98.06 153 ARG B N 1
ATOM 3218 C CA . ARG B 1 153 ? 14.188 5.715 16.156 1 98.06 153 ARG B CA 1
ATOM 3219 C C . ARG B 1 153 ? 14.414 5.285 14.711 1 98.06 153 ARG B C 1
ATOM 3221 O O . ARG B 1 153 ? 14.969 4.215 14.461 1 98.06 153 ARG B O 1
ATOM 3228 N N . VAL B 1 154 ? 13.953 6.062 13.82 1 98.19 154 VAL B N 1
ATOM 3229 C CA . VAL B 1 154 ? 14.125 5.762 12.406 1 98.19 154 VAL B CA 1
ATOM 3230 C C . VAL B 1 154 ? 14.789 6.945 11.695 1 98.19 154 VAL B C 1
ATOM 3232 O O . VAL B 1 154 ? 14.766 8.07 12.211 1 98.19 154 VAL B O 1
ATOM 3235 N N . THR B 1 155 ? 15.406 6.668 10.547 1 98.62 155 THR B N 1
ATOM 3236 C CA . THR B 1 155 ? 16.031 7.672 9.695 1 98.62 155 THR B CA 1
ATOM 3237 C C . THR B 1 155 ? 15.688 7.414 8.227 1 98.62 155 THR B C 1
ATOM 3239 O O . THR B 1 155 ? 15.297 6.305 7.863 1 98.62 155 THR B O 1
ATOM 3242 N N . VAL B 1 156 ? 15.812 8.398 7.473 1 98.75 156 VAL B N 1
ATOM 3243 C CA . VAL B 1 156 ? 15.602 8.25 6.035 1 98.75 156 VAL B CA 1
ATOM 3244 C C . VAL B 1 156 ? 16.672 7.316 5.457 1 98.75 156 VAL B C 1
ATOM 3246 O O . VAL B 1 156 ? 17.688 7.066 6.09 1 98.75 156 VAL B O 1
ATOM 3249 N N . SER B 1 157 ? 16.391 6.805 4.266 1 97.62 157 SER B N 1
ATOM 3250 C CA . SER B 1 157 ? 17.297 5.918 3.549 1 97.62 157 SER B CA 1
ATOM 3251 C C . SER B 1 157 ? 18.578 6.645 3.145 1 97.62 157 SER B C 1
ATOM 3253 O O . SER B 1 157 ? 18.578 7.863 2.973 1 97.62 157 SER B O 1
ATOM 3255 N N . ASP B 1 158 ? 19.641 5.871 2.93 1 97.19 158 ASP B N 1
ATOM 3256 C CA . ASP B 1 158 ? 20.906 6.453 2.494 1 97.19 158 ASP B CA 1
ATOM 3257 C C . ASP B 1 158 ? 21.172 6.172 1.014 1 97.19 158 ASP B C 1
ATOM 3259 O O . ASP B 1 158 ? 22.266 6.414 0.509 1 97.19 158 ASP B O 1
ATOM 3263 N N . VAL B 1 159 ? 20.188 5.652 0.37 1 97.38 159 VAL B N 1
ATOM 3264 C CA . VAL B 1 159 ? 20.312 5.363 -1.053 1 97.38 159 VAL B CA 1
ATOM 3265 C C . VAL B 1 159 ? 20.656 6.645 -1.812 1 97.38 159 VAL B C 1
ATOM 3267 O O . VAL B 1 159 ? 20 7.672 -1.631 1 97.38 159 VAL B O 1
ATOM 3270 N N . ASP B 1 160 ? 21.625 6.602 -2.668 1 98.25 160 ASP B N 1
ATOM 3271 C CA . ASP B 1 160 ? 22.062 7.797 -3.381 1 98.25 160 ASP B CA 1
ATOM 3272 C C . ASP B 1 160 ? 22.016 7.586 -4.891 1 98.25 160 ASP B C 1
ATOM 3274 O O . ASP B 1 160 ? 22.469 8.445 -5.66 1 98.25 160 ASP B O 1
ATOM 3278 N N . ASP B 1 161 ? 21.531 6.445 -5.324 1 98.12 161 ASP B N 1
ATOM 3279 C CA . ASP B 1 161 ? 21.344 6.102 -6.73 1 98.12 161 ASP B CA 1
ATOM 3280 C C . ASP B 1 161 ? 19.844 6.043 -7.074 1 98.12 161 ASP B C 1
ATOM 3282 O O . ASP B 1 161 ? 19.141 5.148 -6.613 1 98.12 161 ASP B O 1
ATOM 3286 N N . PRO B 1 162 ? 19.406 6.98 -7.906 1 98.19 162 PRO B N 1
ATOM 3287 C CA . PRO B 1 162 ? 17.984 6.977 -8.258 1 98.19 162 PRO B CA 1
ATOM 3288 C C . PRO B 1 162 ? 17.5 5.621 -8.766 1 98.19 162 PRO B C 1
ATOM 3290 O O . PRO B 1 162 ? 16.344 5.242 -8.539 1 98.19 162 PRO B O 1
ATOM 3293 N N . GLU B 1 163 ? 18.328 4.863 -9.367 1 96.62 163 GLU B N 1
ATOM 3294 C CA . GLU B 1 163 ? 17.953 3.574 -9.945 1 96.62 163 GLU B CA 1
ATOM 3295 C C . GLU B 1 163 ? 17.75 2.523 -8.859 1 96.62 163 GLU B C 1
ATOM 3297 O O . GLU B 1 163 ? 17.375 1.386 -9.156 1 96.62 163 GLU B O 1
ATOM 3302 N N . ARG B 1 164 ? 17.891 2.91 -7.648 1 96.44 164 ARG B N 1
ATOM 3303 C CA . ARG B 1 164 ? 17.625 2.01 -6.531 1 96.44 164 ARG B CA 1
ATOM 3304 C C . ARG B 1 164 ? 16.516 2.547 -5.641 1 96.44 164 ARG B C 1
ATOM 3306 O O . ARG B 1 164 ? 16.156 1.918 -4.645 1 96.44 164 ARG B O 1
ATOM 3313 N N . GLY B 1 165 ? 16.016 3.725 -5.957 1 97.94 165 GLY B N 1
ATOM 3314 C CA . GLY B 1 165 ? 15.023 4.387 -5.121 1 97.94 165 GLY B CA 1
ATOM 3315 C C . GLY B 1 165 ? 13.594 4.086 -5.531 1 97.94 165 GLY B C 1
ATOM 3316 O O . GLY B 1 165 ? 13.312 3.883 -6.711 1 97.94 165 GLY B O 1
ATOM 3317 N N . ALA B 1 166 ? 12.742 4.02 -4.586 1 98.62 166 ALA B N 1
ATOM 3318 C CA . ALA B 1 166 ? 11.297 3.99 -4.809 1 98.62 166 ALA B CA 1
ATOM 3319 C C . ALA B 1 166 ? 10.648 5.301 -4.375 1 98.62 166 ALA B C 1
ATOM 3321 O O . ALA B 1 166 ? 10.969 5.836 -3.311 1 98.62 166 ALA B O 1
ATOM 3322 N N . VAL B 1 167 ? 9.797 5.863 -5.238 1 98.94 167 VAL B N 1
ATOM 3323 C CA . VAL B 1 167 ? 9.18 7.164 -5.004 1 98.94 167 VAL B CA 1
ATOM 3324 C C . VAL B 1 167 ? 7.672 7.066 -5.215 1 98.94 167 VAL B C 1
ATOM 3326 O O . VAL B 1 167 ? 7.203 6.273 -6.039 1 98.94 167 VAL B O 1
ATOM 3329 N N . ALA B 1 168 ? 6.949 7.816 -4.473 1 98.88 168 ALA B N 1
ATOM 3330 C CA . ALA B 1 168 ? 5.488 7.758 -4.539 1 98.88 168 ALA B CA 1
ATOM 3331 C C . ALA B 1 168 ? 4.906 9.117 -4.922 1 98.88 168 ALA B C 1
ATOM 3333 O O . ALA B 1 168 ? 5.215 10.133 -4.297 1 98.88 168 ALA B O 1
ATOM 3334 N N . PRO B 1 169 ? 4.102 9.148 -6 1 98.75 169 PRO B N 1
ATOM 3335 C CA . PRO B 1 169 ? 3.215 10.305 -6.09 1 98.75 169 PRO B CA 1
ATOM 3336 C C . PRO B 1 169 ? 2.16 10.328 -4.984 1 98.75 169 PRO B C 1
ATOM 3338 O O . PRO B 1 169 ? 1.663 9.281 -4.578 1 98.75 169 PRO B O 1
ATOM 3341 N N . THR B 1 170 ? 1.979 11.484 -4.465 1 97.25 170 THR B N 1
ATOM 3342 C CA . THR B 1 170 ? 1.023 11.547 -3.363 1 97.25 170 THR B CA 1
ATOM 3343 C C . THR B 1 170 ? 0.059 12.711 -3.553 1 97.25 170 THR B C 1
ATOM 3345 O O . THR B 1 170 ? 0.238 13.531 -4.453 1 97.25 170 THR B O 1
ATOM 3348 N N . ILE B 1 171 ? -0.914 12.719 -2.795 1 93.56 171 ILE B N 1
ATOM 3349 C CA . ILE B 1 171 ? -2.012 13.664 -2.965 1 93.56 171 ILE B CA 1
ATOM 3350 C C . ILE B 1 171 ? -2.688 13.43 -4.316 1 93.56 171 ILE B C 1
ATOM 3352 O O . ILE B 1 171 ? -2.02 13.398 -5.352 1 93.56 171 ILE B O 1
ATOM 3356 N N . TRP B 1 172 ? -3.93 13.359 -4.41 1 88.19 172 TRP B N 1
ATOM 3357 C CA . TRP B 1 172 ? -4.738 12.945 -5.555 1 88.19 172 TRP B CA 1
ATOM 3358 C C . TRP B 1 172 ? -4.949 14.109 -6.516 1 88.19 172 TRP B C 1
ATOM 3360 O O . TRP B 1 172 ? -5.234 15.234 -6.09 1 88.19 172 TRP B O 1
ATOM 3370 N N . TRP B 1 173 ? -4.691 13.844 -7.812 1 94.56 173 TRP B N 1
ATOM 3371 C CA . TRP B 1 173 ? -5.039 14.781 -8.883 1 94.56 173 TRP B CA 1
ATOM 3372 C C . TRP B 1 173 ? -6.465 14.539 -9.367 1 94.56 173 TRP B C 1
ATOM 3374 O O . TRP B 1 173 ? -6.812 13.43 -9.766 1 94.56 173 TRP B O 1
ATOM 3384 N N . GLY B 1 174 ? -7.188 15.539 -9.375 1 92.56 174 GLY B N 1
ATOM 3385 C CA . GLY B 1 174 ? -8.57 15.445 -9.805 1 92.56 174 GLY B CA 1
ATOM 3386 C C . GLY B 1 174 ? -8.719 15.055 -11.266 1 92.56 174 GLY B C 1
ATOM 3387 O O . GLY B 1 174 ? -7.727 14.945 -11.984 1 92.56 174 GLY B O 1
ATOM 3388 N N . ARG B 1 175 ? -9.914 14.797 -11.695 1 91.62 175 ARG B N 1
ATOM 3389 C CA . ARG B 1 175 ? -10.203 14.305 -13.039 1 91.62 175 ARG B CA 1
ATOM 3390 C C . ARG B 1 175 ? -9.75 15.297 -14.094 1 91.62 175 ARG B C 1
ATOM 3392 O O . ARG B 1 175 ? -9.367 14.898 -15.203 1 91.62 175 ARG B O 1
ATOM 3399 N N . ASP B 1 176 ? -9.766 16.5 -13.727 1 92.81 176 ASP B N 1
ATOM 3400 C CA . ASP B 1 176 ? -9.398 17.547 -14.68 1 92.81 176 ASP B CA 1
ATOM 3401 C C . ASP B 1 176 ? -7.887 17.719 -14.75 1 92.81 176 ASP B C 1
ATOM 3403 O O . ASP B 1 176 ? -7.383 18.516 -15.547 1 92.81 176 ASP B O 1
ATOM 3407 N N . ARG B 1 177 ? -7.188 16.969 -13.961 1 95.81 177 ARG B N 1
ATOM 3408 C CA . ARG B 1 177 ? -5.738 17.141 -13.906 1 95.81 177 ARG B CA 1
ATOM 3409 C C . ARG B 1 177 ? -5.031 15.805 -14.141 1 95.81 177 ARG B C 1
ATOM 3411 O O . ARG B 1 177 ? -3.973 15.547 -13.562 1 95.81 177 ARG B O 1
ATOM 3418 N N . ARG B 1 178 ? -5.586 14.984 -14.938 1 96.12 178 ARG B N 1
ATOM 3419 C CA . ARG B 1 178 ? -5.078 13.633 -15.133 1 96.12 178 ARG B CA 1
ATOM 3420 C C . ARG B 1 178 ? -3.762 13.641 -15.906 1 96.12 178 ARG B C 1
ATOM 3422 O O . ARG B 1 178 ? -2.932 12.742 -15.742 1 96.12 178 ARG B O 1
ATOM 3429 N N . ASP B 1 179 ? -3.568 14.648 -16.75 1 97.25 179 ASP B N 1
ATOM 3430 C CA . ASP B 1 179 ? -2.283 14.766 -17.438 1 97.25 179 ASP B CA 1
ATOM 3431 C C . ASP B 1 179 ? -1.144 14.938 -16.438 1 97.25 179 ASP B C 1
ATOM 3433 O O . ASP B 1 179 ? -0.05 14.406 -16.625 1 97.25 179 ASP B O 1
ATOM 3437 N N . GLU B 1 180 ? -1.394 15.719 -15.414 1 97.94 180 GLU B N 1
ATOM 3438 C CA . GLU B 1 180 ? -0.409 15.883 -14.352 1 97.94 180 GLU B CA 1
ATOM 3439 C C . GLU B 1 180 ? -0.177 14.57 -13.609 1 97.94 180 GLU B C 1
ATOM 3441 O O . GLU B 1 180 ? 0.963 14.219 -13.297 1 97.94 180 GLU B O 1
ATOM 3446 N N . TYR B 1 181 ? -1.273 13.883 -13.336 1 98.25 181 TYR B N 1
ATOM 3447 C CA . TYR B 1 181 ? -1.168 12.586 -12.68 1 98.25 181 TYR B CA 1
ATOM 3448 C C . TYR B 1 181 ? -0.341 11.617 -13.508 1 98.25 181 TYR B C 1
ATOM 3450 O O . TYR B 1 181 ? 0.567 10.961 -12.992 1 98.25 181 TYR B O 1
ATOM 3458 N N . ALA B 1 182 ? -0.61 11.555 -14.781 1 98.38 182 ALA B N 1
ATOM 3459 C CA . ALA B 1 182 ? 0.143 10.703 -15.695 1 98.38 182 ALA B CA 1
ATOM 3460 C C . ALA B 1 182 ? 1.613 11.109 -15.742 1 98.38 182 ALA B C 1
ATOM 3462 O O . ALA B 1 182 ? 2.502 10.258 -15.734 1 98.38 182 ALA B O 1
ATOM 3463 N N . ALA B 1 183 ? 1.854 12.359 -15.766 1 98.5 183 ALA B N 1
ATOM 3464 C CA . ALA B 1 183 ? 3.225 12.859 -15.773 1 98.5 183 ALA B CA 1
ATOM 3465 C C . ALA B 1 183 ? 3.959 12.492 -14.492 1 98.5 183 ALA B C 1
ATOM 3467 O O . ALA B 1 183 ? 5.141 12.141 -14.523 1 98.5 183 ALA B O 1
ATOM 3468 N N . ALA B 1 184 ? 3.27 12.625 -13.367 1 98.62 184 ALA B N 1
ATOM 3469 C CA . ALA B 1 184 ? 3.875 12.258 -12.094 1 98.62 184 ALA B CA 1
ATOM 3470 C C . ALA B 1 184 ? 4.359 10.812 -12.109 1 98.62 184 ALA B C 1
ATOM 3472 O O . ALA B 1 184 ? 5.496 10.523 -11.727 1 98.62 184 ALA B O 1
ATOM 3473 N N . CYS B 1 185 ? 3.508 9.945 -12.625 1 98.62 185 CYS B N 1
ATOM 3474 C CA . CYS B 1 185 ? 3.873 8.539 -12.695 1 98.62 185 CYS B CA 1
ATOM 3475 C C . CYS B 1 185 ? 5.027 8.32 -13.672 1 98.62 185 CYS B C 1
ATOM 3477 O O . CYS B 1 185 ? 5.988 7.621 -13.352 1 98.62 185 CYS B O 1
ATOM 3479 N N . SER B 1 186 ? 4.945 8.953 -14.781 1 98.31 186 SER B N 1
ATOM 3480 C CA . SER B 1 186 ? 5.965 8.797 -15.82 1 98.31 186 SER B CA 1
ATOM 3481 C C . SER B 1 186 ? 7.324 9.297 -15.336 1 98.31 186 SER B C 1
ATOM 3483 O O . SER B 1 186 ? 8.344 8.625 -15.523 1 98.31 186 SER B O 1
ATOM 3485 N N . GLU B 1 187 ? 7.328 10.469 -14.727 1 98.69 187 GLU B N 1
ATOM 3486 C CA . GLU B 1 187 ? 8.57 11.016 -14.188 1 98.69 187 GLU B CA 1
ATOM 3487 C C . GLU B 1 187 ? 9.195 10.062 -13.172 1 98.69 187 GLU B C 1
ATOM 3489 O O . GLU B 1 187 ? 10.406 9.836 -13.188 1 98.69 187 GLU B O 1
ATOM 3494 N N . ILE B 1 188 ? 8.398 9.492 -12.367 1 98.75 188 ILE B N 1
ATOM 3495 C CA . ILE B 1 188 ? 8.898 8.633 -11.297 1 98.75 188 ILE B CA 1
ATOM 3496 C C . ILE B 1 188 ? 9.453 7.34 -11.891 1 98.75 188 ILE B C 1
ATOM 3498 O O . ILE B 1 188 ? 10.586 6.953 -11.602 1 98.75 188 ILE B O 1
ATOM 3502 N N . VAL B 1 189 ? 8.727 6.629 -12.789 1 98.25 189 VAL B N 1
ATOM 3503 C CA . VAL B 1 189 ? 9.156 5.301 -13.219 1 98.25 189 VAL B CA 1
ATOM 3504 C C . VAL B 1 189 ? 10.344 5.418 -14.172 1 98.25 189 VAL B C 1
ATOM 3506 O O . VAL B 1 189 ? 11.102 4.465 -14.344 1 98.25 189 VAL B O 1
ATOM 3509 N N . ARG B 1 190 ? 10.531 6.566 -14.75 1 97.75 190 ARG B N 1
ATOM 3510 C CA . ARG B 1 190 ? 11.656 6.746 -15.656 1 97.75 190 ARG B CA 1
ATOM 3511 C C . ARG B 1 190 ? 12.922 7.117 -14.891 1 97.75 190 ARG B C 1
ATOM 3513 O O . ARG B 1 190 ? 14.031 6.828 -15.336 1 97.75 190 ARG B O 1
ATOM 3520 N N . ARG B 1 191 ? 12.773 7.707 -13.742 1 98.06 191 ARG B N 1
ATOM 3521 C CA . ARG B 1 191 ? 13.922 8.227 -13.008 1 98.06 191 ARG B CA 1
ATOM 3522 C C . ARG B 1 191 ? 14.359 7.262 -11.914 1 98.06 191 ARG B C 1
ATOM 3524 O O . ARG B 1 191 ? 15.539 7.203 -11.555 1 98.06 191 ARG B O 1
ATOM 3531 N N . PHE B 1 192 ? 13.422 6.566 -11.375 1 98.5 192 PHE B N 1
ATOM 3532 C CA . PHE B 1 192 ? 13.695 5.773 -10.188 1 98.5 192 PHE B CA 1
ATOM 3533 C C . PHE B 1 192 ? 13.414 4.297 -10.438 1 98.5 192 PHE B C 1
ATOM 3535 O O . PHE B 1 192 ? 12.906 3.93 -11.5 1 98.5 192 PHE B O 1
ATOM 3542 N N . ALA B 1 193 ? 13.812 3.428 -9.469 1 97 193 ALA B N 1
ATOM 3543 C CA . ALA B 1 193 ? 13.703 1.978 -9.609 1 97 193 ALA B CA 1
ATOM 3544 C C . ALA B 1 193 ? 12.242 1.542 -9.672 1 97 193 ALA B C 1
ATOM 3546 O O . ALA B 1 193 ? 11.898 0.585 -10.367 1 97 193 ALA B O 1
ATOM 3547 N N . ASP B 1 194 ? 11.461 2.195 -8.844 1 97.75 194 ASP B N 1
ATOM 3548 C CA . ASP B 1 194 ? 10.062 1.774 -8.789 1 97.75 194 ASP B CA 1
ATOM 3549 C C . ASP B 1 194 ? 9.172 2.898 -8.266 1 97.75 194 ASP B C 1
ATOM 3551 O O . ASP B 1 194 ? 9.664 3.92 -7.789 1 97.75 194 ASP B O 1
ATOM 3555 N N . LEU B 1 195 ? 7.883 2.713 -8.5 1 98.5 195 LEU B N 1
ATOM 3556 C CA . LEU B 1 195 ? 6.805 3.568 -8.016 1 98.5 195 LEU B CA 1
ATOM 3557 C C . LEU B 1 195 ? 5.953 2.84 -6.98 1 98.5 195 LEU B C 1
ATOM 3559 O O . LEU B 1 195 ? 5.688 1.645 -7.121 1 98.5 195 LEU B O 1
ATOM 3563 N N . ARG B 1 196 ? 5.609 3.561 -5.887 1 98.75 196 ARG B N 1
ATOM 3564 C CA . ARG B 1 196 ? 4.551 3.111 -4.988 1 98.75 196 ARG B CA 1
ATOM 3565 C C . ARG B 1 196 ? 3.408 4.121 -4.938 1 98.75 196 ARG B C 1
ATOM 3567 O O . ARG B 1 196 ? 3.619 5.316 -5.16 1 98.75 196 ARG B O 1
ATOM 3574 N N . ARG B 1 197 ? 2.277 3.682 -4.68 1 98.62 197 ARG B N 1
ATOM 3575 C CA . ARG B 1 197 ? 1.073 4.473 -4.445 1 98.62 197 ARG B CA 1
ATOM 3576 C C . ARG B 1 197 ? 0.144 3.779 -3.455 1 98.62 197 ARG B C 1
ATOM 3578 O O . ARG B 1 197 ? -0.648 2.916 -3.838 1 98.62 197 ARG B O 1
ATOM 3585 N N . PHE B 1 198 ? 0.147 4.281 -2.27 1 98.31 198 PHE B N 1
ATOM 3586 C CA . PHE B 1 198 ? -0.516 3.57 -1.184 1 98.31 198 PHE B CA 1
ATOM 3587 C C . PHE B 1 198 ? -1.894 4.164 -0.911 1 98.31 198 PHE B C 1
ATOM 3589 O O . PHE B 1 198 ? -2.713 3.549 -0.225 1 98.31 198 PHE B O 1
ATOM 3596 N N . GLY B 1 199 ? -2.189 5.355 -1.351 1 97.81 199 GLY B N 1
ATOM 3597 C CA . GLY B 1 199 ? -3.527 5.918 -1.25 1 97.81 199 GLY B CA 1
ATOM 3598 C C . GLY B 1 199 ? -3.758 6.684 0.038 1 97.81 199 GLY B C 1
ATOM 3599 O O . GLY B 1 199 ? -4.902 6.957 0.407 1 97.81 199 GLY B O 1
ATOM 3600 N N . SER B 1 200 ? -2.678 7.012 0.737 1 98.31 200 SER B N 1
ATOM 3601 C CA . SER B 1 20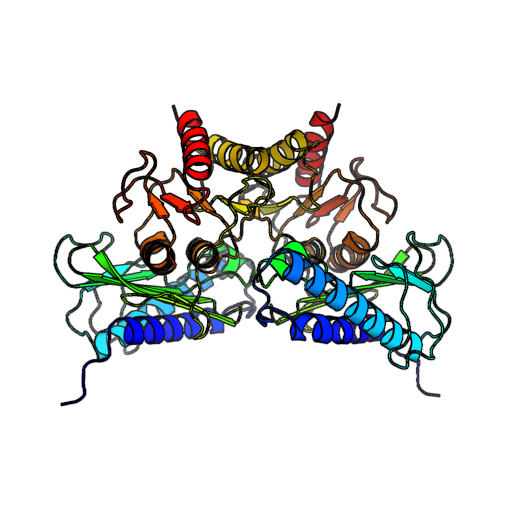0 ? -2.705 7.797 1.966 1 98.31 200 SER B CA 1
ATOM 3602 C C . SER B 1 200 ? -1.423 8.602 2.135 1 98.31 200 SER B C 1
ATOM 3604 O O . SER B 1 200 ? -0.337 8.031 2.266 1 98.31 200 SER B O 1
ATOM 3606 N N . ALA B 1 201 ? -1.564 9.93 2.135 1 98.31 201 ALA B N 1
ATOM 3607 C CA . ALA B 1 201 ? -0.4 10.805 2.281 1 98.31 201 ALA B CA 1
ATOM 3608 C C . ALA B 1 201 ? 0.262 10.609 3.643 1 98.31 201 ALA B C 1
ATOM 3610 O O . ALA B 1 201 ? 1.488 10.516 3.736 1 98.31 201 ALA B O 1
ATOM 3611 N N . GLN B 1 202 ? -0.561 10.477 4.672 1 98.38 202 GLN B N 1
ATOM 3612 C CA . GLN B 1 202 ? -0.038 10.391 6.031 1 98.38 202 GLN B CA 1
ATOM 3613 C C . GLN B 1 202 ? 0.454 8.977 6.34 1 98.38 202 GLN B C 1
ATOM 3615 O O . GLN B 1 202 ? 1.04 8.734 7.398 1 98.38 202 GLN B O 1
ATOM 3620 N N . ALA B 1 203 ? 0.25 8.047 5.438 1 98.44 203 ALA B N 1
ATOM 3621 C CA . ALA B 1 203 ? 0.951 6.766 5.484 1 98.44 203 ALA B CA 1
ATOM 3622 C C . ALA B 1 203 ? 2.242 6.816 4.676 1 98.44 203 ALA B C 1
ATOM 3624 O O . ALA B 1 203 ? 3.244 6.207 5.051 1 98.44 203 ALA B O 1
ATOM 3625 N N . THR B 1 204 ? 2.25 7.551 3.625 1 98.81 204 THR B N 1
ATOM 3626 C CA . THR B 1 204 ? 3.361 7.605 2.682 1 98.81 204 THR B CA 1
ATOM 3627 C C . THR B 1 204 ? 4.504 8.445 3.242 1 98.81 204 THR B C 1
ATOM 3629 O O . THR B 1 204 ? 5.668 8.047 3.164 1 98.81 204 THR B O 1
ATOM 3632 N N . LEU B 1 205 ? 4.188 9.578 3.818 1 98.94 205 LEU B N 1
ATOM 3633 C CA . LEU B 1 205 ? 5.219 10.5 4.289 1 98.94 205 LEU B CA 1
ATOM 3634 C C . LEU B 1 205 ? 6.074 9.844 5.367 1 98.94 205 LEU B C 1
ATOM 3636 O O . LEU B 1 205 ? 7.305 9.906 5.309 1 98.94 205 LEU B O 1
ATOM 3640 N N . PRO B 1 206 ? 5.473 9.156 6.324 1 98.88 206 PRO B N 1
ATOM 3641 C CA . PRO B 1 206 ? 6.332 8.508 7.316 1 98.88 206 PRO B CA 1
ATOM 3642 C C . PRO B 1 206 ? 7.172 7.379 6.723 1 98.88 206 PRO B C 1
ATOM 3644 O O . PRO B 1 206 ? 8.203 7.012 7.285 1 98.88 206 PRO B O 1
ATOM 3647 N N . MET B 1 207 ? 6.789 6.812 5.617 1 98.88 207 MET B N 1
ATOM 3648 C CA . MET B 1 207 ? 7.602 5.793 4.957 1 98.88 207 MET B CA 1
ATOM 3649 C C . MET B 1 207 ? 8.875 6.402 4.379 1 98.88 207 MET B C 1
ATOM 3651 O O . MET B 1 207 ? 9.898 5.727 4.273 1 98.88 207 MET B O 1
ATOM 3655 N N . VAL B 1 208 ? 8.797 7.688 3.988 1 98.94 208 VAL B N 1
ATOM 3656 C CA . VAL B 1 208 ? 10.031 8.383 3.633 1 98.94 208 VAL B CA 1
ATOM 3657 C C . VAL B 1 208 ? 10.891 8.578 4.879 1 98.94 208 VAL B C 1
ATOM 3659 O O . VAL B 1 208 ? 12.102 8.352 4.848 1 98.94 208 VAL B O 1
ATOM 3662 N N . ALA B 1 209 ? 10.25 8.945 5.965 1 98.94 209 ALA B N 1
ATOM 3663 C CA . ALA B 1 209 ? 10.953 9.219 7.211 1 98.94 209 ALA B CA 1
ATOM 3664 C C . ALA B 1 209 ? 11.664 7.977 7.727 1 98.94 209 ALA B C 1
ATOM 3666 O O . ALA B 1 209 ? 12.766 8.062 8.281 1 98.94 209 ALA B O 1
ATOM 3667 N N . ASP B 1 210 ? 11.039 6.816 7.512 1 98.62 210 ASP B N 1
ATOM 3668 C CA . ASP B 1 210 ? 11.633 5.625 8.102 1 98.62 210 ASP B CA 1
ATOM 3669 C C . ASP B 1 210 ? 12.516 4.891 7.098 1 98.62 210 ASP B C 1
ATOM 3671 O O . ASP B 1 210 ? 12.984 3.779 7.363 1 98.62 210 ASP B O 1
ATOM 3675 N N . GLY B 1 211 ? 12.656 5.441 5.906 1 98.5 211 GLY B N 1
ATOM 3676 C CA . GLY B 1 211 ? 13.609 4.914 4.938 1 98.5 211 GLY B CA 1
ATOM 3677 C C . GLY B 1 211 ? 13 3.867 4.02 1 98.5 211 GLY B C 1
ATOM 3678 O O . GLY B 1 211 ? 13.695 3.301 3.174 1 98.5 211 GLY B O 1
ATOM 3679 N N . SER B 1 212 ? 11.727 3.598 4.133 1 98.12 212 SER B N 1
ATOM 3680 C CA . SER B 1 212 ? 11.047 2.631 3.275 1 98.12 212 SER B CA 1
ATOM 3681 C C . SER B 1 212 ? 10.922 3.152 1.848 1 98.12 212 SER B C 1
ATOM 3683 O O . SER B 1 212 ? 10.883 2.367 0.898 1 98.12 212 SER B O 1
ATOM 3685 N N . LEU B 1 213 ? 10.805 4.43 1.703 1 98.88 213 LEU B N 1
ATOM 3686 C CA . LEU B 1 213 ? 10.781 5.129 0.423 1 98.88 213 LEU B CA 1
ATOM 3687 C C . LEU B 1 213 ? 11.867 6.195 0.361 1 98.88 213 LEU B C 1
ATOM 3689 O O . LEU B 1 213 ? 12.273 6.738 1.393 1 98.88 213 LEU B O 1
ATOM 3693 N N . GLU B 1 214 ? 12.312 6.535 -0.841 1 98.88 214 GLU B N 1
ATOM 3694 C CA . GLU B 1 214 ? 13.336 7.562 -0.991 1 98.88 214 GLU B CA 1
ATOM 3695 C C . GLU B 1 214 ? 12.719 8.93 -1.251 1 98.88 214 GLU B C 1
ATOM 3697 O O . GLU B 1 214 ? 13.383 9.961 -1.119 1 98.88 214 GLU B O 1
ATOM 3702 N N . GLY B 1 215 ? 11.414 8.898 -1.645 1 98.94 215 GLY B N 1
ATOM 3703 C CA . GLY B 1 215 ? 10.805 10.203 -1.831 1 98.94 215 GLY B CA 1
ATOM 3704 C C . GLY B 1 215 ? 9.32 10.133 -2.16 1 98.94 215 GLY B C 1
ATOM 3705 O O . GLY B 1 215 ? 8.773 9.047 -2.326 1 98.94 215 GLY B O 1
ATOM 3706 N N . THR B 1 216 ? 8.672 11.258 -2.143 1 98.94 216 THR B N 1
ATOM 3707 C CA . THR B 1 216 ? 7.297 11.477 -2.58 1 98.94 216 THR B CA 1
ATOM 3708 C C . THR B 1 216 ? 7.113 12.898 -3.104 1 98.94 216 THR B C 1
ATOM 3710 O O . THR B 1 216 ? 7.828 13.812 -2.689 1 98.94 216 THR B O 1
ATOM 3713 N N . VAL B 1 217 ? 6.16 13.031 -4.074 1 98.62 217 VAL B N 1
ATOM 3714 C CA . VAL B 1 217 ? 6.039 14.352 -4.695 1 98.62 217 VAL B CA 1
ATOM 3715 C C . VAL B 1 217 ? 4.582 14.625 -5.047 1 98.62 217 VAL B C 1
ATOM 3717 O O . VAL B 1 217 ? 3.807 13.695 -5.285 1 98.62 217 VAL B O 1
ATOM 3720 N N . THR B 1 218 ? 4.203 15.836 -5.027 1 98.56 218 THR B N 1
ATOM 3721 C CA . THR B 1 218 ? 2.977 16.359 -5.617 1 98.56 218 THR B CA 1
ATOM 3722 C C . THR B 1 218 ? 3.143 17.828 -5.988 1 98.56 218 THR B C 1
ATOM 3724 O O . THR B 1 218 ? 3.91 18.547 -5.348 1 98.56 218 THR B O 1
ATOM 3727 N N . ASN B 1 219 ? 2.49 18.25 -7.047 1 97.94 219 ASN B N 1
ATOM 3728 C CA . ASN B 1 219 ? 2.439 19.672 -7.348 1 97.94 219 ASN B CA 1
ATOM 3729 C C . ASN B 1 219 ? 1.111 20.281 -6.914 1 97.94 219 ASN B C 1
ATOM 3731 O O . ASN B 1 219 ? 0.822 21.438 -7.238 1 97.94 219 ASN B O 1
ATOM 3735 N N . VAL B 1 220 ? 0.302 19.484 -6.242 1 96.12 220 VAL B N 1
ATOM 3736 C CA . VAL B 1 220 ? -1.011 19.906 -5.77 1 96.12 220 VAL B CA 1
ATOM 3737 C C . VAL B 1 220 ? -0.859 20.703 -4.469 1 96.12 220 VAL B C 1
ATOM 3739 O O . VAL B 1 220 ? -0.028 20.359 -3.623 1 96.12 220 VAL B O 1
ATOM 3742 N N . ALA B 1 221 ? -1.612 21.797 -4.355 1 94.19 221 ALA B N 1
ATOM 3743 C CA . ALA B 1 221 ? -1.71 22.484 -3.062 1 94.19 221 ALA B CA 1
ATOM 3744 C C . ALA B 1 221 ? -2.383 21.578 -2.027 1 94.19 221 ALA B C 1
ATOM 3746 O O . ALA B 1 221 ? -3.459 21.031 -2.277 1 94.19 221 ALA B O 1
ATOM 3747 N N . CYS B 1 222 ? -1.763 21.469 -0.873 1 95.44 222 CYS B N 1
ATOM 3748 C CA . CYS B 1 222 ? -2.211 20.484 0.102 1 95.44 222 CYS B CA 1
ATOM 3749 C C . CYS B 1 222 ? -2.855 21.156 1.306 1 95.44 222 CYS B C 1
ATOM 3751 O O . CYS B 1 222 ? -2.486 22.281 1.665 1 95.44 222 CYS B O 1
ATOM 3753 N N . ASN B 1 223 ? -3.83 20.484 1.87 1 95.62 223 ASN B N 1
ATOM 3754 C CA . ASN B 1 223 ? -4.301 20.891 3.186 1 95.62 223 ASN B CA 1
ATOM 3755 C C . ASN B 1 223 ? -3.268 20.609 4.27 1 95.62 223 ASN B C 1
ATOM 3757 O O . ASN B 1 223 ? -2.51 19.641 4.172 1 95.62 223 ASN B O 1
ATOM 3761 N N . PRO B 1 224 ? -3.254 21.469 5.301 1 97 224 PRO B N 1
ATOM 3762 C CA . PRO B 1 224 ? -2.271 21.25 6.367 1 97 224 PRO B CA 1
ATOM 3763 C C . PRO B 1 224 ? -2.373 19.859 6.988 1 97 224 PRO B C 1
ATOM 3765 O O . PRO B 1 224 ? -1.352 19.234 7.285 1 97 224 PRO B O 1
ATOM 3768 N N . TRP B 1 225 ? -3.568 19.297 7.121 1 97.62 225 TRP B N 1
ATOM 3769 C CA . TRP B 1 225 ? -3.752 18.016 7.812 1 97.62 225 TRP B CA 1
ATOM 3770 C C . TRP B 1 225 ? -3.266 16.859 6.957 1 97.62 225 TRP B C 1
ATOM 3772 O O . TRP B 1 225 ? -3.074 15.742 7.457 1 97.62 225 TRP B O 1
ATOM 3782 N N . ASP B 1 226 ? -2.914 17.125 5.715 1 96.81 226 ASP B N 1
ATOM 3783 C CA . ASP B 1 226 ? -2.422 16.078 4.828 1 96.81 226 ASP B CA 1
ATOM 3784 C C . ASP B 1 226 ? -0.899 15.977 4.898 1 96.81 226 ASP B C 1
ATOM 3786 O O . ASP B 1 226 ? -0.318 15 4.426 1 96.81 226 ASP B O 1
ATOM 3790 N N . THR B 1 227 ? -0.229 16.969 5.469 1 97.94 227 THR B N 1
ATOM 3791 C CA . THR B 1 227 ? 1.198 17 5.168 1 97.94 227 THR B CA 1
ATOM 3792 C C . THR B 1 227 ? 2.002 17.359 6.414 1 97.94 227 THR B C 1
ATOM 3794 O O . THR B 1 227 ? 3.092 16.828 6.633 1 97.94 227 THR B O 1
ATOM 3797 N N . VAL B 1 228 ? 1.481 18.203 7.297 1 98.62 228 VAL B N 1
ATOM 3798 C CA . VAL B 1 228 ? 2.277 18.859 8.336 1 98.62 228 VAL B CA 1
ATOM 3799 C C . VAL B 1 228 ? 2.926 17.797 9.227 1 98.62 228 VAL B C 1
ATOM 3801 O O . VAL B 1 228 ? 4.129 17.844 9.484 1 98.62 228 VAL B O 1
ATOM 3804 N N . ALA B 1 229 ? 2.143 16.797 9.664 1 98.88 229 ALA B N 1
ATOM 3805 C CA . ALA B 1 229 ? 2.678 15.75 10.539 1 98.88 229 ALA B CA 1
ATOM 3806 C C . ALA B 1 229 ? 3.799 14.977 9.844 1 98.88 229 ALA B C 1
ATOM 3808 O O . ALA B 1 229 ? 4.891 14.828 10.398 1 98.88 229 ALA B O 1
ATOM 3809 N N . GLY B 1 230 ? 3.537 14.562 8.617 1 98.88 230 GLY B N 1
ATOM 3810 C CA . GLY B 1 230 ? 4.512 13.781 7.879 1 98.88 230 GLY B CA 1
ATOM 3811 C C . GLY B 1 230 ? 5.781 14.547 7.559 1 98.88 230 GLY B C 1
ATOM 3812 O O . GLY B 1 230 ? 6.879 13.992 7.613 1 98.88 230 GLY B O 1
ATOM 3813 N N . VAL B 1 231 ? 5.66 15.828 7.227 1 98.88 231 VAL B N 1
ATOM 3814 C CA . VAL B 1 231 ? 6.82 16.656 6.914 1 98.88 231 VAL B CA 1
ATOM 3815 C C . VAL B 1 231 ? 7.723 16.766 8.141 1 98.88 231 VAL B C 1
ATOM 3817 O O . VAL B 1 231 ? 8.945 16.672 8.031 1 98.88 231 VAL B O 1
ATOM 3820 N N . HIS B 1 232 ? 7.098 16.984 9.297 1 98.94 232 HIS B N 1
ATOM 3821 C CA . HIS B 1 232 ? 7.859 17.062 10.531 1 98.94 232 HIS B CA 1
ATOM 3822 C C . HIS B 1 232 ? 8.633 15.773 10.789 1 98.94 232 HIS B C 1
ATOM 3824 O O . HIS B 1 232 ? 9.797 15.812 11.188 1 98.94 232 HIS B O 1
ATOM 3830 N N . MET B 1 233 ? 8.016 14.672 10.523 1 98.94 233 MET B N 1
ATOM 3831 C CA . MET B 1 233 ? 8.648 13.375 10.719 1 98.94 233 MET B CA 1
ATOM 3832 C C . MET B 1 233 ? 9.859 13.219 9.805 1 98.94 233 MET B C 1
ATOM 3834 O O . MET B 1 233 ? 10.914 12.75 10.234 1 98.94 233 MET B O 1
ATOM 3838 N N . ILE B 1 234 ? 9.719 13.594 8.555 1 98.94 234 ILE B N 1
ATOM 3839 C CA . ILE B 1 234 ? 10.789 13.438 7.578 1 98.94 234 ILE B CA 1
ATOM 3840 C C . ILE B 1 234 ? 11.984 14.289 7.977 1 98.94 234 ILE B C 1
ATOM 3842 O O . ILE B 1 234 ? 13.125 13.82 7.957 1 98.94 234 ILE B O 1
ATOM 3846 N N . ARG B 1 235 ? 11.742 15.531 8.359 1 98.81 235 ARG B N 1
ATOM 3847 C CA . ARG B 1 235 ? 12.828 16.422 8.734 1 98.81 235 ARG B CA 1
ATOM 3848 C C . ARG B 1 235 ? 13.555 15.906 9.969 1 98.81 235 ARG B C 1
ATOM 3850 O O . ARG B 1 235 ? 14.789 15.867 10 1 98.81 235 ARG B O 1
ATOM 3857 N N . ASN B 1 236 ? 12.797 15.461 10.969 1 98.81 236 ASN B N 1
ATOM 3858 C CA . ASN B 1 236 ? 13.383 14.93 12.188 1 98.81 236 ASN B CA 1
ATOM 3859 C C . ASN B 1 236 ? 14.156 13.641 11.922 1 98.81 236 ASN B C 1
ATOM 3861 O O . ASN B 1 236 ? 15.086 13.305 12.664 1 98.81 236 ASN B O 1
ATOM 3865 N N . ALA B 1 237 ? 13.805 12.938 10.898 1 98.88 237 ALA B N 1
ATOM 3866 C CA . ALA B 1 237 ? 14.469 11.688 10.547 1 98.88 237 ALA B CA 1
ATOM 3867 C C . ALA B 1 237 ? 15.688 11.938 9.664 1 98.88 237 ALA B C 1
ATOM 3869 O O . ALA B 1 237 ? 16.406 11 9.312 1 98.88 237 ALA B O 1
ATOM 3870 N N . GLY B 1 238 ? 15.898 13.172 9.234 1 98.81 238 GLY B N 1
ATOM 3871 C CA . GLY B 1 238 ? 17.094 13.531 8.477 1 98.81 238 GLY B CA 1
ATOM 3872 C C . GLY B 1 238 ? 16.812 13.758 7.004 1 98.81 238 GLY B C 1
ATOM 3873 O O . GLY B 1 238 ? 17.75 13.883 6.207 1 98.81 238 GLY B O 1
ATOM 3874 N N . GLY B 1 239 ? 15.562 13.844 6.652 1 98.94 239 GLY B N 1
ATOM 3875 C CA . GLY B 1 239 ? 15.203 14.055 5.258 1 98.94 239 GLY B CA 1
ATOM 3876 C C . GLY B 1 239 ? 15.07 15.523 4.891 1 98.94 239 GLY B C 1
ATOM 3877 O O . GLY B 1 239 ? 15.25 16.391 5.738 1 98.94 239 GLY B O 1
ATOM 3878 N N . THR B 1 240 ? 14.781 15.75 3.605 1 98.94 240 THR B N 1
ATOM 3879 C CA . THR B 1 240 ? 14.617 17.094 3.055 1 98.94 240 THR B CA 1
ATOM 3880 C C . THR B 1 240 ? 13.227 17.266 2.469 1 98.94 240 THR B C 1
ATOM 3882 O O . THR B 1 240 ? 12.711 16.375 1.794 1 98.94 240 THR B O 1
ATOM 3885 N N . VAL B 1 241 ? 12.625 18.375 2.775 1 98.94 241 VAL B N 1
ATOM 3886 C CA . VAL B 1 241 ? 11.328 18.703 2.203 1 98.94 241 VAL B CA 1
ATOM 3887 C C . VAL B 1 241 ? 11.344 20.125 1.658 1 98.94 241 VAL B C 1
ATOM 3889 O O . VAL B 1 241 ? 11.672 21.062 2.383 1 98.94 241 VAL B O 1
ATOM 3892 N N . THR B 1 242 ? 10.977 20.312 0.379 1 98.88 242 THR B N 1
ATOM 3893 C CA . THR B 1 242 ? 10.906 21.609 -0.261 1 98.88 242 THR B CA 1
ATOM 3894 C C . THR B 1 242 ? 9.609 21.781 -1.037 1 98.88 242 THR B C 1
ATOM 3896 O O . THR B 1 242 ? 8.836 20.812 -1.176 1 98.88 242 THR B O 1
ATOM 3899 N N . ASP B 1 243 ? 9.344 22.984 -1.416 1 98.44 243 ASP B N 1
ATOM 3900 C CA . ASP B 1 243 ? 8.289 23.219 -2.4 1 98.44 243 ASP B CA 1
ATOM 3901 C C . ASP B 1 243 ? 8.812 23.016 -3.82 1 98.44 243 ASP B C 1
ATOM 3903 O O . ASP B 1 243 ? 9.891 22.453 -4.016 1 98.44 243 ASP B O 1
ATOM 3907 N N . LEU B 1 244 ? 8.078 23.406 -4.805 1 98.12 244 LEU B N 1
ATOM 3908 C CA . LEU B 1 244 ? 8.398 23.141 -6.203 1 98.12 244 LEU B CA 1
ATOM 3909 C C . LEU B 1 244 ? 9.562 24 -6.672 1 98.12 244 LEU B C 1
ATOM 3911 O O . LEU B 1 244 ? 10.195 23.703 -7.691 1 98.12 244 LEU B O 1
ATOM 3915 N N . ASN B 1 245 ? 9.828 25.031 -5.926 1 97.75 245 ASN B N 1
ATOM 3916 C CA . ASN B 1 245 ? 10.945 25.906 -6.277 1 97.75 245 ASN B CA 1
ATOM 3917 C C . ASN B 1 245 ? 12.25 25.438 -5.645 1 97.75 245 ASN B C 1
ATOM 3919 O O . ASN B 1 245 ? 13.32 25.984 -5.938 1 97.75 245 ASN B O 1
ATOM 3923 N N . GLY B 1 246 ? 12.18 24.5 -4.766 1 98.38 246 GLY B N 1
ATOM 3924 C CA . GLY B 1 246 ? 13.352 24.031 -4.051 1 98.38 246 GLY B CA 1
ATOM 3925 C C . GLY B 1 246 ? 13.578 24.75 -2.734 1 98.38 246 GLY B C 1
ATOM 3926 O O . GLY B 1 246 ? 14.57 24.5 -2.047 1 98.38 246 GLY B O 1
ATOM 3927 N N . ASP B 1 247 ? 12.664 25.578 -2.363 1 98.44 247 ASP B N 1
ATOM 3928 C CA . ASP B 1 247 ? 12.742 26.297 -1.099 1 98.44 247 ASP B CA 1
ATOM 3929 C C . ASP B 1 247 ? 12.156 25.484 0.046 1 98.44 247 ASP B C 1
ATOM 3931 O O . ASP B 1 247 ? 11.367 24.562 -0.184 1 98.44 247 ASP B O 1
ATOM 3935 N N . ARG B 1 248 ? 12.578 25.859 1.262 1 98.12 248 ARG B N 1
ATOM 3936 C CA . ARG B 1 248 ? 12.07 25.141 2.426 1 98.12 248 ARG B CA 1
ATOM 3937 C C . ARG B 1 248 ? 10.547 25.109 2.422 1 98.12 248 ARG B C 1
ATOM 3939 O O . ARG B 1 248 ? 9.898 26.141 2.283 1 98.12 248 ARG B O 1
ATOM 3946 N N . TRP B 1 249 ? 9.969 23.969 2.598 1 98.31 249 TRP B N 1
ATOM 3947 C CA . TRP B 1 249 ? 8.523 23.781 2.592 1 98.31 249 TRP B CA 1
ATOM 3948 C C . TRP B 1 249 ? 7.895 24.344 3.865 1 98.31 249 TRP B C 1
ATOM 3950 O O . TRP B 1 249 ? 8.438 24.156 4.961 1 98.31 249 TRP B O 1
ATOM 3960 N N . THR B 1 250 ? 6.797 25 3.754 1 96.31 250 THR B N 1
ATOM 3961 C CA . THR B 1 250 ? 5.91 25.375 4.848 1 96.31 250 THR B CA 1
ATOM 3962 C C . THR B 1 250 ? 4.477 24.938 4.559 1 96.31 250 THR B C 1
ATOM 3964 O O . THR B 1 250 ? 4.164 24.531 3.441 1 96.31 250 THR B O 1
ATOM 3967 N N . HIS B 1 251 ? 3.664 25 5.547 1 95.25 251 HIS B N 1
ATOM 3968 C CA . HIS B 1 251 ? 2.301 24.5 5.426 1 95.25 251 HIS B CA 1
ATOM 3969 C C . HIS B 1 251 ? 1.526 25.25 4.355 1 95.25 251 HIS B C 1
ATOM 3971 O O . HIS B 1 251 ? 0.481 24.797 3.895 1 95.25 251 HIS B O 1
ATOM 3977 N N . ASP B 1 252 ? 2.002 26.406 3.887 1 93.12 252 ASP B N 1
ATOM 3978 C CA . ASP B 1 252 ? 1.312 27.203 2.879 1 93.12 252 ASP B CA 1
ATOM 3979 C C . ASP B 1 252 ? 1.986 27.062 1.515 1 93.12 252 ASP B C 1
ATOM 3981 O O . ASP B 1 252 ? 1.6 27.734 0.556 1 93.12 252 ASP B O 1
ATOM 3985 N N . SER B 1 253 ? 2.951 26.219 1.359 1 95.44 253 SER B N 1
ATOM 3986 C CA . SER B 1 253 ? 3.643 26 0.095 1 95.44 253 SER B CA 1
ATOM 3987 C C . SER B 1 253 ? 2.744 25.297 -0.911 1 95.44 253 SER B C 1
ATOM 3989 O O . SER B 1 253 ? 1.882 24.5 -0.527 1 95.44 253 SER B O 1
ATOM 3991 N N . ARG B 1 254 ? 2.971 25.625 -2.168 1 95 254 ARG B N 1
ATOM 3992 C CA . ARG B 1 254 ? 2.361 24.812 -3.213 1 95 254 ARG B CA 1
ATOM 3993 C C . ARG B 1 254 ? 3.238 23.609 -3.553 1 95 254 ARG B C 1
ATOM 3995 O O . ARG B 1 254 ? 4.43 23.766 -3.832 1 95 254 ARG B O 1
ATOM 4002 N N . GLY B 1 255 ? 2.572 22.484 -3.551 1 96.88 255 GLY B N 1
ATOM 4003 C CA . GLY B 1 255 ? 3.297 21.25 -3.824 1 96.88 255 GLY B CA 1
ATOM 4004 C C . GLY B 1 255 ? 4.125 20.766 -2.646 1 96.88 255 GLY B C 1
ATOM 4005 O O . GLY B 1 255 ? 4.176 21.438 -1.607 1 96.88 255 GLY B O 1
ATOM 4006 N N . LEU B 1 256 ? 4.676 19.672 -2.75 1 98.56 256 LEU B N 1
ATOM 4007 C CA . LEU B 1 256 ? 5.496 19.016 -1.74 1 98.56 256 LEU B CA 1
ATOM 4008 C C . LEU B 1 256 ? 6.5 18.078 -2.389 1 98.56 256 LEU B C 1
ATOM 4010 O O . LEU B 1 256 ? 6.121 17.203 -3.172 1 98.56 256 LEU B O 1
ATOM 4014 N N . VAL B 1 257 ? 7.75 18.344 -2.15 1 98.94 257 VAL B N 1
ATOM 4015 C CA . VAL B 1 257 ? 8.852 17.484 -2.561 1 98.94 257 VAL B CA 1
ATOM 4016 C C . VAL B 1 257 ? 9.609 16.984 -1.331 1 98.94 257 VAL B C 1
ATOM 4018 O O . VAL B 1 257 ? 10.312 17.766 -0.675 1 98.94 257 VAL B O 1
ATOM 4021 N N . ALA B 1 258 ? 9.453 15.734 -0.985 1 98.94 258 ALA B N 1
ATOM 4022 C CA . ALA B 1 258 ? 10.102 15.141 0.183 1 98.94 258 ALA B CA 1
ATOM 4023 C C . ALA B 1 258 ? 11.016 13.992 -0.222 1 98.94 258 ALA B C 1
ATOM 4025 O O . ALA B 1 258 ? 10.68 13.203 -1.109 1 98.94 258 ALA B O 1
ATOM 4026 N N . SER B 1 259 ? 12.195 13.945 0.399 1 98.94 259 SER B N 1
ATOM 4027 C CA . SER B 1 259 ? 13.156 12.914 0.006 1 98.94 259 SER B CA 1
ATOM 4028 C C . SER B 1 259 ? 14.078 12.555 1.161 1 98.94 259 SER B C 1
ATOM 4030 O O . SER B 1 259 ? 14.008 13.148 2.236 1 98.94 259 SER B O 1
ATOM 4032 N N . ASN B 1 260 ? 14.922 11.57 0.893 1 98.88 260 ASN B N 1
ATOM 4033 C CA . ASN B 1 260 ? 15.938 11.148 1.849 1 98.88 260 ASN B CA 1
ATOM 4034 C C . ASN B 1 260 ? 17.109 12.109 1.886 1 98.88 260 ASN B C 1
ATOM 4036 O O . ASN B 1 260 ? 18.094 11.883 2.6 1 98.88 260 ASN B O 1
ATOM 4040 N N . GLY B 1 261 ? 17.031 13.195 1.133 1 98.88 261 GLY B N 1
ATOM 4041 C CA . GLY B 1 261 ? 18.141 14.141 1.057 1 98.88 261 GLY B CA 1
ATOM 4042 C C . GLY B 1 261 ? 19.109 13.836 -0.07 1 98.88 261 GLY B C 1
ATOM 4043 O O . GLY B 1 261 ? 19.312 14.664 -0.963 1 98.88 261 GLY B O 1
ATOM 4044 N N . GLU B 1 262 ? 19.609 12.617 -0.17 1 98.69 262 GLU B N 1
ATOM 4045 C CA . GLU B 1 262 ? 20.594 12.203 -1.162 1 98.69 262 GLU B CA 1
ATOM 4046 C C . GLU B 1 262 ? 20.031 12.297 -2.576 1 98.69 262 GLU B C 1
ATOM 4048 O O . GLU B 1 262 ? 20.75 12.672 -3.512 1 98.69 262 GLU B O 1
ATOM 4053 N N . LEU B 1 263 ? 18.75 12.031 -2.66 1 98.88 263 LEU B N 1
ATOM 4054 C CA . LEU B 1 263 ? 18.141 11.992 -3.984 1 98.88 263 LEU B CA 1
ATOM 4055 C C . LEU B 1 263 ? 17.234 13.203 -4.203 1 98.88 263 LEU B C 1
ATOM 4057 O O . LEU B 1 263 ? 16.375 13.188 -5.09 1 98.88 263 LEU B O 1
ATOM 4061 N N . HIS B 1 264 ? 17.375 14.242 -3.443 1 98.94 264 HIS B N 1
ATOM 4062 C CA . HIS B 1 264 ? 16.406 15.328 -3.439 1 98.94 264 HIS B CA 1
ATOM 4063 C C . HIS B 1 264 ? 16.375 16.047 -4.789 1 98.94 264 HIS B C 1
ATOM 4065 O O . HIS B 1 264 ? 15.297 16.391 -5.285 1 98.94 264 HIS B O 1
ATOM 4071 N N . ASP B 1 265 ? 17.484 16.25 -5.398 1 98.81 265 ASP B N 1
ATOM 4072 C CA . ASP B 1 265 ? 17.516 16.969 -6.676 1 98.81 265 ASP B CA 1
ATOM 4073 C C . ASP B 1 265 ? 16.734 16.203 -7.742 1 98.81 265 ASP B C 1
ATOM 4075 O O . ASP B 1 265 ? 16 16.812 -8.523 1 98.81 265 ASP B O 1
ATOM 4079 N N . GLU B 1 266 ? 16.906 14.906 -7.727 1 98.88 266 GLU B N 1
ATOM 4080 C CA . GLU B 1 266 ? 16.203 14.086 -8.711 1 98.88 266 GLU B CA 1
ATOM 4081 C C . GLU B 1 266 ? 14.703 14.086 -8.445 1 98.88 266 GLU B C 1
ATOM 4083 O O . GLU B 1 266 ? 13.906 14.141 -9.383 1 98.88 266 GLU B O 1
ATOM 4088 N N . VAL B 1 267 ? 14.305 14.016 -7.184 1 98.94 267 VAL B N 1
ATOM 4089 C CA . VAL B 1 267 ? 12.891 14.039 -6.824 1 98.94 267 VAL B CA 1
ATOM 4090 C C . VAL B 1 267 ? 12.289 15.398 -7.184 1 98.94 267 VAL B C 1
ATOM 4092 O O . VAL B 1 267 ? 11.172 15.469 -7.695 1 98.94 267 VAL B O 1
ATOM 4095 N N . LEU B 1 268 ? 13.023 16.453 -6.922 1 98.88 268 LEU B N 1
ATOM 4096 C CA . LEU B 1 268 ? 12.578 17.797 -7.277 1 98.88 268 LEU B CA 1
ATOM 4097 C C . LEU B 1 268 ? 12.414 17.938 -8.789 1 98.88 268 LEU B C 1
ATOM 4099 O O . LEU B 1 268 ? 11.445 18.531 -9.258 1 98.88 268 LEU B O 1
ATOM 4103 N N . ALA B 1 269 ? 13.344 17.406 -9.539 1 98.88 269 ALA B N 1
ATOM 4104 C CA . ALA B 1 269 ? 13.242 17.438 -10.992 1 98.88 269 ALA B CA 1
ATOM 4105 C C . ALA B 1 269 ? 11.984 16.719 -11.469 1 98.88 269 ALA B C 1
ATOM 4107 O O . ALA B 1 269 ? 11.305 17.188 -12.391 1 98.88 269 ALA B O 1
ATOM 4108 N N . ALA B 1 270 ? 11.695 15.609 -10.836 1 98.75 270 ALA B N 1
ATOM 4109 C CA . ALA B 1 270 ? 10.461 14.898 -11.164 1 98.75 270 ALA B CA 1
ATOM 4110 C C . ALA B 1 270 ? 9.242 15.781 -10.93 1 98.75 270 ALA B C 1
ATOM 4112 O O . ALA B 1 270 ? 8.367 15.883 -11.797 1 98.75 270 ALA B O 1
ATOM 4113 N N . ALA B 1 271 ? 9.211 16.406 -9.797 1 98.5 271 ALA B N 1
ATOM 4114 C CA . ALA B 1 271 ? 8.078 17.25 -9.445 1 98.5 271 ALA B CA 1
ATOM 4115 C C . ALA B 1 271 ? 7.926 18.406 -10.438 1 98.5 271 ALA B C 1
ATOM 4117 O O . ALA B 1 271 ? 6.809 18.75 -10.82 1 98.5 271 ALA B O 1
ATOM 4118 N N . ARG B 1 272 ? 9 18.938 -10.812 1 98.25 272 ARG B N 1
ATOM 4119 C CA . ARG B 1 272 ? 8.969 20.047 -11.766 1 98.25 272 ARG B CA 1
ATOM 4120 C C . ARG B 1 272 ? 8.508 19.578 -13.133 1 98.25 272 ARG B C 1
ATOM 4122 O O . ARG B 1 272 ? 7.852 20.312 -13.867 1 98.25 272 ARG B O 1
ATOM 4129 N N . GLY B 1 273 ? 8.906 18.344 -13.492 1 98.06 273 GLY B N 1
ATOM 4130 C CA . GLY B 1 273 ? 8.375 17.75 -14.711 1 98.06 273 GLY B CA 1
ATOM 4131 C C . GLY B 1 273 ? 6.867 17.609 -14.703 1 98.06 273 GLY B C 1
ATOM 4132 O O . GLY B 1 273 ? 6.215 17.797 -15.734 1 98.06 273 GLY B O 1
ATOM 4133 N N . VAL B 1 274 ? 6.281 17.281 -13.586 1 98 274 VAL B N 1
ATOM 4134 C CA . VAL B 1 274 ? 4.832 17.188 -13.43 1 98 274 VAL B CA 1
ATOM 4135 C C . VAL B 1 274 ? 4.211 18.578 -13.625 1 98 274 VAL B C 1
ATOM 4137 O O . VAL B 1 274 ? 3.23 18.719 -14.359 1 98 274 VAL B O 1
ATOM 4140 N N . ASP B 1 275 ? 4.77 19.531 -12.93 1 96.81 275 ASP B N 1
ATOM 4141 C CA . ASP B 1 275 ? 4.227 20.891 -12.922 1 96.81 275 ASP B CA 1
ATOM 4142 C C . ASP B 1 275 ? 4.285 21.516 -14.312 1 96.81 275 ASP B C 1
ATOM 4144 O O . ASP B 1 275 ? 3.449 22.344 -14.656 1 96.81 275 ASP B O 1
ATOM 4148 N N . ALA B 1 276 ? 5.223 21.141 -15.109 1 96.25 276 ALA B N 1
ATOM 4149 C CA . ALA B 1 276 ? 5.426 21.688 -16.438 1 96.25 276 ALA B CA 1
ATOM 4150 C C . ALA B 1 276 ? 4.25 21.359 -17.359 1 96.25 276 ALA B C 1
ATOM 4152 O O . ALA B 1 276 ? 4.016 22.047 -18.359 1 96.25 276 ALA B O 1
ATOM 4153 N N . VAL B 1 277 ? 3.574 20.281 -17.016 1 94.62 277 VAL B N 1
ATOM 4154 C CA . VAL B 1 277 ? 2.443 19.859 -17.844 1 94.62 277 VAL B CA 1
ATOM 4155 C C . VAL B 1 277 ? 1.253 20.781 -17.578 1 94.62 277 VAL B C 1
ATOM 4157 O O . VAL B 1 277 ? 0.339 20.875 -18.406 1 94.62 277 VAL B O 1
ATOM 4160 N N . ARG B 1 278 ? 1.164 21.344 -16.438 1 85.31 278 ARG B N 1
ATOM 4161 C CA . ARG B 1 278 ? 0.075 22.266 -16.109 1 85.31 278 ARG B CA 1
ATOM 4162 C C . ARG B 1 278 ? 0.081 23.469 -17.031 1 85.31 278 ARG B C 1
ATOM 4164 O O . ARG B 1 278 ? -0.978 24 -17.375 1 85.31 278 ARG B O 1
ATOM 4171 N N . ASP B 1 279 ? 1.272 24 -17.438 1 66.81 279 ASP B N 1
ATOM 4172 C CA . ASP B 1 279 ? 1.416 25.203 -18.266 1 66.81 279 ASP B CA 1
ATOM 4173 C C . ASP B 1 279 ? 1.137 24.906 -19.734 1 66.81 279 ASP B C 1
ATOM 4175 O O . ASP B 1 279 ? 0.662 25.766 -20.469 1 66.81 279 ASP B O 1
#

Nearest PDB structures (foldseek):
  2pcr-assembly1_D  TM=9.120E-01  e=1.566E-20  Aquifex aeolicus VF5
  3lv0-assembly1_A  TM=8.575E-01  e=1.031E-20  Bartonella henselae
  3lv0-assembly1_B  TM=8.672E-01  e=1.475E-20  Bartonella henselae
  2pcr-assembly1_C  TM=9.146E-01  e=1.428E-19  Aquifex aeolicus VF5
  5j16-assembly2_B  TM=8.287E-01  e=1.382E-18  Staphylococcus aureus subsp. aureus MSSA476

Solvent-accessible surface area (backbone atoms only — not comparable to full-atom values): 26863 Å² total; per-residue (Å²): 129,84,73,75,72,53,63,31,60,44,20,38,52,15,12,48,50,10,15,54,50,40,48,68,58,54,78,54,73,53,93,54,86,47,67,70,46,42,54,51,48,50,50,51,34,34,50,52,7,39,29,43,23,51,55,50,40,36,74,82,43,69,83,54,45,38,24,31,80,62,64,66,33,57,37,94,77,74,70,44,70,69,43,75,36,33,82,63,84,53,70,65,54,58,33,36,35,30,19,38,55,33,17,55,69,26,50,69,33,62,38,54,49,29,18,8,33,17,18,37,26,47,50,66,37,73,49,17,10,9,33,20,20,62,53,50,81,44,36,36,39,16,46,84,66,40,17,24,50,75,83,38,79,37,37,28,33,83,66,68,50,49,70,74,26,34,35,21,66,38,75,89,62,52,86,91,36,34,68,36,48,31,34,39,48,33,38,37,43,70,55,24,55,33,62,39,25,73,61,18,45,50,55,49,33,43,29,25,12,53,28,48,21,37,26,37,31,31,68,55,73,58,58,48,50,56,40,52,36,26,52,48,22,18,47,36,13,60,23,39,55,17,21,74,88,68,44,80,52,53,71,83,36,55,18,40,31,37,22,21,44,67,44,32,69,61,52,42,50,31,37,44,56,17,48,58,66,75,111,130,86,74,76,74,52,62,31,59,43,19,37,54,15,12,48,51,10,15,54,50,40,50,69,58,54,79,53,73,56,92,54,88,46,68,68,45,42,54,50,46,51,52,52,35,32,50,52,8,40,30,43,22,51,56,51,40,36,75,82,42,68,84,53,46,39,26,33,79,60,65,66,33,58,36,96,77,73,70,44,69,70,42,74,35,34,81,61,84,54,72,64,53,56,33,36,34,29,19,38,56,32,18,54,70,25,48,70,32,61,40,53,50,30,18,8,32,18,18,38,26,47,50,66,36,72,50,16,11,10,33,20,21,63,55,50,79,45,37,36,38,15,46,83,67,39,16,23,50,75,82,39,79,37,37,28,34,84,66,66,49,50,69,74,28,35,34,23,66,38,73,87,61,53,85,92,35,33,68,36,47,30,35,40,47,32,38,36,42,70,54,24,55,34,62,38,26,74,61,19,44,50,54,49,34,44,30,25,12,53,28,44,21,37,26,37,32,32,68,56,71,57,59,48,49,55,40,50,37,27,52,48,23,18,47,38,15,60,22,39,54,18,22,75,88,67,43,81,53,53,71,83,36,56,19,40,30,37,21,22,44,65,43,34,69,61,51,44,51,32,37,43,56,19,50,58,65,76,111

Organism: NCBI:txid2743089

Foldseek 3Di:
DPPQDAPLVLQQVLFVQLQVLLVVCFPPPPVQVDLVSLVVVLVVSFQVSVLSSLVSNCVRVVPAAAAEDDAWHQHPVNPRDIGGHHQDDDQAAKYKYWGSWFLSVCRSVSNQDIWIKIFIDHNQATAKIKIDRPSPRWIWIDHNAFIDIVRHTAAAAPDQAQQAFEEEEDDDDDPVQVLLVVLLLVLNVVRHNYYDYRRGQSRVLVCRLRHVGFWYKDQAQDGLNRPNRSVSSHVSRQKAKDALVRHHDGNRGGMIIIGSHSCRVSSSVSRNSSVVVVD/DPPQDAPLVLQQVLFVQLQVLLVVCFPVPPVQVDLVSLVVVLVVSFQVSVLSSLVSNCVRVVPAAAAEDDQWHAHPVNPRDIGGHHQDDDQAAKYKYWGSWFLSVCRSVSNQPIWIKIFIDHNQATAKIKIDRPSPRWIWIDHNAFIDIVRHTAAAAPDQAQQAFEEEEDDDDDPVQVLLVVLLLVLNVVRHNYYDYRRGQSRVLVCRGRHVGFWYKDQAQDGLNRPNRSVSSHVSRQKAKDALVRHHDGNRGGMIIIGSHSCRVSSSVSRNSSVVVVD

Sequence (558 aa):
MSEQPGRAAVAEQAARAGAAVAAKHFRIGIDVETKAEKTDVVTAADRAAQRRVIETVRESFPDDAFVGEEESARGSDGETAEVDVLKEVPPEGPVWVIDPIDGTNNYVRDIRVFATAVAAVVDGEPVAAANVLPAMDDAYVADGDATYRNGERVTVSDVDDPERGAVAPTIWWGRDRRDEYAAACSEIVRRFADLRRFGSAQATLPMVADGSLEGTVTNVACNPWDTVAGVHMIRNAGGTVTDLNGDRWTHDSRGLVASNGELHDEVLAAARGVDAVRDMSEQPGRAAVAEQAARAGAAVAAKHFRIGIDVETKAEKTDVVTAADRAAQRRVIETVRESFPDDAFVGEEESARGSDGETAEVDVLKEVPPEGPVWVIDPIDGTNNYVRDIRVFATAVAAVVDGEPVAAANVLPAMDDAYVADGDATYRNGERVTVSDVDDPERGAVAPTIWWGRDRRDEYAAACSEIVRRFADLRRFGSAQATLPMVADGSLEGTVTNVACNPWDTVAGVHMIRNAGGTVTDLNGDRWTHDSRGLVASNGELHDEVLAAARGVDAVRD

Secondary structure (DSSP, 8-state):
------HHHHHHHHHHHHHHHHHHTTT---S--SHHHHHHHHHHHHHHHHHHHHHHHHHH-TT-EEEESSSEE--TTS-SPPEEEESS--SSSEEEEEEEEE-HHHHHTT-S--EEEEEEEETTEEEEEEEEETTTTEEEEE-SS-EEETTEEE-------GGG-EEEE-SPPPGGGHHHHHHHHHHHHHHSSEE-B-S-HHHHHHHHHTTS-SEEEEEEE--HHHHHHHHHHHHHTT-EEE-TTSSBP-TT-EEEEEE-STTHHHHHHHHHHHHTTT-/------HHHHHHHHHHHHHHHHHHTTT---S--SHHHHHHHHHHHHHHHHHHHHHHHHHH-TT-EEEESSSEE--TTS-SPPEEEESS--SSSEEEEEEEEE-HHHHHTT-S--EEEEEEEETTEEEEEEEEETTTTEEEEE-SS-EEETTEEE-------GGG-EEEE-SPPPGGGHHHHHHHHHHHHHHSSEE-B-S-HHHHHHHHHTTS-SEEEEEEE--HHHHHHHHHHHHHTT-EEE-TTSSBP-TT-EEEEEE-STTHHHHHHHHHHHHTTT-